Protein 7X9G (pdb70)

Structure (mmCIF, N/CA/C/O backbone):
data_7X9G
#
_entry.id   7X9G
#
_cell.length_a   87.169
_cell.length_b   87.169
_cell.length_c   156.354
_cell.angle_alpha   90.000
_cell.angle_beta   90.000
_cell.angle_gamma   120.000
#
_symmetry.space_group_name_H-M   'H 3'
#
loop_
_entity.id
_entity.type
_entity.pdbx_description
1 polymer 'Ectodysplasin-A, secreted form'
2 polymer 'Tumor necrosis factor receptor superfamily member EDAR'
#
loop_
_atom_site.group_PDB
_atom_site.id
_atom_site.type_symbol
_atom_site.label_atom_id
_atom_site.label_alt_id
_atom_site.label_comp_id
_atom_site.label_asym_id
_atom_site.label_entity_id
_atom_site.label_seq_id
_atom_site.pdbx_PDB_ins_code
_atom_site.Cartn_x
_atom_site.Cartn_y
_atom_site.Cartn_z
_atom_site.occupancy
_atom_site.B_iso_or_equiv
_atom_site.auth_seq_id
_atom_site.auth_comp_id
_atom_site.auth_asym_id
_atom_site.auth_atom_id
_atom_site.pdbx_PDB_model_num
ATOM 1 N N . GLN A 1 15 ? -39.530 19.294 -9.063 1.00 47.59 247 GLN A N 1
ATOM 2 C CA . GLN A 1 15 ? -41.011 19.264 -8.936 1.00 49.47 247 GLN A CA 1
ATOM 3 C C . GLN A 1 15 ? -41.621 18.707 -10.224 1.00 46.39 247 GLN A C 1
ATOM 4 O O . GLN A 1 15 ? -41.998 17.526 -10.223 1.00 47.39 247 GLN A O 1
ATOM 5 N N . PRO A 1 16 ? -41.690 19.480 -11.331 1.00 52.83 248 PRO A N 1
ATOM 6 C CA . PRO A 1 16 ? -42.343 19.031 -12.570 1.00 45.91 248 PRO A CA 1
ATOM 7 C C . PRO A 1 16 ? -41.821 17.743 -13.210 1.00 34.97 248 PRO A C 1
ATOM 8 O O . PRO A 1 16 ? -40.629 17.521 -13.210 1.00 31.83 248 PRO A O 1
ATOM 12 N N . ALA A 1 17 ? -42.742 16.940 -13.738 1.00 39.67 249 ALA A N 1
ATOM 13 C CA . ALA A 1 17 ? -42.394 15.636 -14.343 1.00 35.50 249 ALA A CA 1
ATOM 14 C C . ALA A 1 17 ? -42.500 15.713 -15.863 1.00 29.03 249 ALA A C 1
ATOM 15 O O . ALA A 1 17 ? -43.547 16.127 -16.367 1.00 30.25 249 ALA A O 1
ATOM 17 N N . VAL A 1 18 ? -41.442 15.309 -16.558 1.00 24.02 250 VAL A N 1
ATOM 18 C CA . VAL A 1 18 ? -41.455 15.435 -18.016 1.00 24.70 250 VAL A CA 1
ATOM 19 C C . VAL A 1 18 ? -41.257 14.082 -18.760 1.00 22.16 250 VAL A C 1
ATOM 20 O O . VAL A 1 18 ? -41.013 13.043 -18.139 1.00 21.32 250 VAL A O 1
ATOM 24 N N . VAL A 1 19 ? -41.413 14.107 -20.097 1.00 22.07 251 VAL A N 1
ATOM 25 C CA . VAL A 1 19 ? -41.194 12.985 -20.988 1.00 19.48 251 VAL A CA 1
ATOM 26 C C . VAL A 1 19 ? -40.803 13.514 -22.360 1.00 17.16 251 VAL A C 1
ATOM 27 O O . VAL A 1 19 ? -41.393 14.466 -22.843 1.00 14.37 251 VAL A O 1
ATOM 31 N N . HIS A 1 20 ? -39.770 12.926 -22.962 1.00 22.23 252 HIS A N 1
ATOM 32 C CA . HIS A 1 20 ? -39.362 13.218 -24.320 1.00 21.69 252 HIS A CA 1
ATOM 33 C C . HIS A 1 20 ? -39.049 11.886 -25.023 1.00 22.60 252 HIS A C 1
ATOM 34 O O . HIS A 1 20 ? -38.238 11.099 -24.543 1.00 19.50 252 HIS A O 1
ATOM 41 N N . LEU A 1 21 ? -39.768 11.611 -26.113 1.00 21.06 253 LEU A N 1
ATOM 42 C CA . LEU A 1 21 ? -39.651 10.423 -26.963 1.00 24.16 253 LEU A CA 1
ATOM 43 C C . LEU A 1 21 ? -39.136 10.872 -28.324 1.00 21.69 253 LEU A C 1
ATOM 44 O O . LEU A 1 21 ? -39.479 11.953 -28.783 1.00 19.41 253 LEU A O 1
ATOM 49 N N . GLN A 1 22 ? -38.278 10.063 -28.947 1.00 28.38 254 GLN A N 1
ATOM 50 C CA . GLN A 1 22 ? -37.663 10.344 -30.249 1.00 27.18 254 GLN A CA 1
ATOM 51 C C . GLN A 1 22 ? -37.987 9.212 -31.222 1.00 27.92 254 GLN A C 1
ATOM 52 O O . GLN A 1 22 ? -38.184 8.083 -30.793 1.00 28.52 254 GLN A O 1
ATOM 58 N N . GLY A 1 23 ? -37.975 9.493 -32.516 1.00 30.64 255 GLY A N 1
ATOM 59 C CA . GLY A 1 23 ? -38.176 8.459 -33.520 1.00 34.62 255 GLY A CA 1
ATOM 60 C C . GLY A 1 23 ? -36.975 7.532 -33.543 1.00 40.82 255 GLY A C 1
ATOM 61 O O . GLY A 1 23 ? -35.854 7.967 -33.257 1.00 37.06 255 GLY A O 1
ATOM 62 N N . GLN A 1 24 ? -37.154 6.303 -34.030 1.00 58.02 256 GLN A N 1
ATOM 63 C CA . GLN A 1 24 ? -36.059 5.291 -34.026 1.00 57.65 256 GLN A CA 1
ATOM 64 C C . GLN A 1 24 ? -35.387 5.143 -35.401 1.00 59.17 256 GLN A C 1
ATOM 65 O O . GLN A 1 24 ? -35.221 3.996 -35.829 1.00 70.14 256 GLN A O 1
ATOM 71 N N . GLY A 1 25 ? -35.020 6.241 -36.071 1.00 48.73 257 GLY A N 1
ATOM 72 C CA . GLY A 1 25 ? -34.271 6.169 -37.342 1.00 48.81 257 GLY A CA 1
ATOM 73 C C . GLY A 1 25 ? -35.102 5.831 -38.563 1.00 49.61 257 GLY A C 1
ATOM 74 O O . GLY A 1 25 ? -35.148 6.668 -39.477 1.00 48.88 257 GLY A O 1
ATOM 75 N N . SER A 1 26 ? -35.698 4.642 -38.611 1.00 53.66 258 SER A N 1
ATOM 76 C CA . SER A 1 26 ? -36.434 4.209 -39.799 1.00 58.39 258 SER A CA 1
ATOM 77 C C . SER A 1 26 ? -37.455 5.202 -40.391 1.00 53.36 258 SER A C 1
ATOM 78 O O . SER A 1 26 ? -37.957 6.102 -39.728 1.00 52.95 258 SER A O 1
ATOM 81 N N . ALA A 1 27 ? -37.704 5.023 -41.695 1.00 56.57 259 ALA A N 1
ATOM 82 C CA . ALA A 1 27 ? -38.609 5.815 -42.506 1.00 59.40 259 ALA A CA 1
ATOM 83 C C . ALA A 1 27 ? -39.942 5.080 -42.675 1.00 59.83 259 ALA A C 1
ATOM 84 O O . ALA A 1 27 ? -40.018 4.080 -43.385 1.00 69.61 259 ALA A O 1
ATOM 86 N N . ILE A 1 28 ? -40.986 5.575 -42.017 1.00 60.79 260 ILE A N 1
ATOM 87 C CA . ILE A 1 28 ? -42.323 4.994 -42.057 1.00 60.80 260 ILE A CA 1
ATOM 88 C C . ILE A 1 28 ? -43.103 5.418 -43.323 1.00 60.02 260 ILE A C 1
ATOM 89 O O . ILE A 1 28 ? -42.881 6.513 -43.840 1.00 56.05 260 ILE A O 1
ATOM 94 N N . GLN A 1 29 ? -43.996 4.545 -43.837 1.00 62.40 261 GLN A N 1
ATOM 95 C CA . GLN A 1 29 ? -44.771 4.870 -45.032 1.00 64.07 261 GLN A CA 1
ATOM 96 C C . GLN A 1 29 ? -45.948 4.565 -44.085 1.00 66.81 261 GLN A C 1
ATOM 97 O O . GLN A 1 29 ? -46.041 3.433 -43.610 1.00 72.99 261 GLN A O 1
ATOM 103 N N . VAL A 1 30 ? -46.850 5.545 -43.834 1.00 70.91 262 VAL A N 1
ATOM 104 C CA . VAL A 1 30 ? -48.071 5.459 -43.005 1.00 78.76 262 VAL A CA 1
ATOM 105 C C . VAL A 1 30 ? -49.139 4.404 -43.429 1.00 79.96 262 VAL A C 1
ATOM 106 O O . VAL A 1 30 ? -49.733 3.754 -42.564 1.00 75.73 262 VAL A O 1
ATOM 110 N N . LYS A 1 31 ? -49.419 4.272 -44.729 1.00 75.79 263 LYS A N 1
ATOM 111 C CA . LYS A 1 31 ? -50.418 3.333 -45.216 1.00 70.88 263 LYS A CA 1
ATOM 112 C C . LYS A 1 31 ? -49.971 1.870 -45.088 1.00 67.56 263 LYS A C 1
ATOM 113 O O . LYS A 1 31 ? -50.816 0.973 -45.065 1.00 67.20 263 LYS A O 1
ATOM 119 N N . ASN A 1 32 ? -48.652 1.621 -45.025 1.00 64.53 264 ASN A N 1
ATOM 120 C CA . ASN A 1 32 ? -48.132 0.262 -44.954 1.00 63.51 264 ASN A CA 1
ATOM 121 C C . ASN A 1 32 ? -47.426 -0.082 -43.631 1.00 62.97 264 ASN A C 1
ATOM 122 O O . ASN A 1 32 ? -47.292 -1.266 -43.321 1.00 61.17 264 ASN A O 1
ATOM 127 N N . ASP A 1 33 ? -46.971 0.928 -42.855 1.00 62.97 265 ASP A N 1
ATOM 128 C CA . ASP A 1 33 ? -46.211 0.655 -41.635 1.00 54.38 265 ASP A CA 1
ATOM 129 C C . ASP A 1 33 ? -46.938 0.934 -40.322 1.00 52.89 265 ASP A C 1
ATOM 130 O O . ASP A 1 33 ? -46.406 0.601 -39.262 1.00 49.61 265 ASP A O 1
ATOM 135 N N . LEU A 1 34 ? -48.128 1.557 -40.372 1.00 58.02 266 LEU A N 1
ATOM 136 C CA . LEU A 1 34 ? -48.881 1.932 -39.166 1.00 49.00 266 LEU A CA 1
ATOM 137 C C . LEU A 1 34 ? -50.319 1.393 -39.125 1.00 49.61 266 LEU A C 1
ATOM 138 O O . LEU A 1 34 ? -50.924 1.156 -40.170 1.00 45.76 266 LEU A O 1
ATOM 143 N N . SER A 1 35 ? -50.884 1.245 -37.917 1.00 45.59 267 SER A N 1
ATOM 144 C CA . SER A 1 35 ? -52.266 0.797 -37.756 1.00 38.00 267 SER A CA 1
ATOM 145 C C . SER A 1 35 ? -53.140 1.991 -37.372 1.00 39.96 267 SER A C 1
ATOM 146 O O . SER A 1 35 ? -53.179 2.382 -36.205 1.00 40.27 267 SER A O 1
ATOM 149 N N . GLY A 1 36 ? -53.815 2.575 -38.352 1.00 37.85 268 GLY A N 1
ATOM 150 C CA . GLY A 1 36 ? -54.656 3.743 -38.114 1.00 39.84 268 GLY A CA 1
ATOM 151 C C . GLY A 1 36 ? -53.920 5.074 -38.117 1.00 39.58 268 GLY A C 1
ATOM 152 O O . GLY A 1 36 ? -54.489 6.107 -37.756 1.00 39.67 268 GLY A O 1
ATOM 153 N N . GLY A 1 37 ? -52.662 5.061 -38.534 1.00 40.28 269 GLY A N 1
ATOM 154 C CA . GLY A 1 37 ? -51.860 6.271 -38.588 1.00 35.94 269 GLY A CA 1
ATOM 155 C C . GLY A 1 37 ? -51.143 6.614 -37.305 1.00 34.14 269 GLY A C 1
ATOM 156 O O . GLY A 1 37 ? -50.440 7.617 -37.263 1.00 34.54 269 GLY A O 1
ATOM 157 N N . VAL A 1 38 ? -51.297 5.806 -36.251 1.00 33.23 270 VAL A N 1
ATOM 158 C CA . VAL A 1 38 ? -50.663 6.093 -34.966 1.00 31.21 270 VAL A CA 1
ATOM 159 C C . VAL A 1 38 ? -49.201 5.700 -34.960 1.00 36.69 270 VAL A C 1
ATOM 160 O O . VAL A 1 38 ? -48.878 4.533 -35.209 1.00 39.47 270 VAL A O 1
ATOM 164 N N . LEU A 1 39 ? -48.315 6.678 -34.689 1.00 34.71 271 LEU A N 1
ATOM 165 C CA . LEU A 1 39 ? -46.876 6.464 -34.618 1.00 31.93 271 LEU A CA 1
ATOM 166 C C . LEU A 1 39 ? -46.580 5.714 -33.326 1.00 31.17 271 LEU A C 1
ATOM 167 O O . LEU A 1 39 ? -46.935 6.188 -32.256 1.00 30.66 271 LEU A O 1
ATOM 172 N N . ASN A 1 40 ? -45.968 4.528 -33.427 1.00 34.87 272 ASN A N 1
ATOM 173 C CA . ASN A 1 40 ? -45.739 3.651 -32.283 1.00 40.80 272 ASN A CA 1
ATOM 174 C C . ASN A 1 40 ? -44.271 3.444 -31.892 1.00 42.92 272 ASN A C 1
ATOM 175 O O . ASN A 1 40 ? -43.985 3.095 -30.729 1.00 41.21 272 ASN A O 1
ATOM 180 N N . ASP A 1 41 ? -43.349 3.596 -32.853 1.00 45.41 273 ASP A N 1
ATOM 181 C CA . ASP A 1 41 ? -41.942 3.354 -32.556 1.00 53.66 273 ASP A CA 1
ATOM 182 C C . ASP A 1 41 ? -41.273 4.555 -31.902 1.00 46.51 273 ASP A C 1
ATOM 183 O O . ASP A 1 41 ? -40.489 5.256 -32.539 1.00 44.98 273 ASP A O 1
ATOM 188 N N . TRP A 1 42 ? -41.566 4.777 -30.612 1.00 44.15 274 TRP A N 1
ATOM 189 C CA . TRP A 1 42 ? -40.981 5.890 -29.876 1.00 43.09 274 TRP A CA 1
ATOM 190 C C . TRP A 1 42 ? -39.869 5.420 -28.942 1.00 44.72 274 TRP A C 1
ATOM 191 O O . TRP A 1 42 ? -40.079 4.549 -28.104 1.00 44.97 274 TRP A O 1
ATOM 202 N N . SER A 1 43 ? -38.689 6.002 -29.088 1.00 37.52 275 SER A N 1
ATOM 203 C CA . SER A 1 43 ? -37.532 5.706 -28.260 1.00 38.84 275 SER A CA 1
ATOM 204 C C . SER A 1 43 ? -37.565 6.685 -27.088 1.00 33.76 275 SER A C 1
ATOM 205 O O . SER A 1 43 ? -37.504 7.889 -27.318 1.00 30.83 275 SER A O 1
ATOM 208 N N . ARG A 1 44 ? -37.716 6.198 -25.847 1.00 32.49 276 ARG A N 1
ATOM 209 C CA . ARG A 1 44 ? -37.753 7.099 -24.692 1.00 34.86 276 ARG A CA 1
ATOM 210 C C . ARG A 1 44 ? -36.336 7.557 -24.329 1.00 34.65 276 ARG A C 1
ATOM 211 O O . ARG A 1 44 ? -35.458 6.713 -24.155 1.00 35.86 276 ARG A O 1
ATOM 219 N N . ILE A 1 45 ? -36.109 8.879 -24.209 1.00 36.50 277 ILE A N 1
ATOM 220 C CA . ILE A 1 45 ? -34.800 9.371 -23.767 1.00 34.65 277 ILE A CA 1
ATOM 221 C C . ILE A 1 45 ? -34.889 9.987 -22.353 1.00 31.89 277 ILE A C 1
ATOM 222 O O . ILE A 1 45 ? -33.916 9.943 -21.600 1.00 37.64 277 ILE A O 1
ATOM 227 N N . THR A 1 46 ? -36.046 10.524 -21.989 1.00 28.12 278 THR A N 1
ATOM 228 C CA . THR A 1 46 ? -36.316 11.019 -20.650 1.00 29.31 278 THR A CA 1
ATOM 229 C C . THR A 1 46 ? -37.777 10.749 -20.356 1.00 30.23 278 THR A C 1
ATOM 230 O O . THR A 1 46 ? -38.629 10.971 -21.215 1.00 26.85 278 THR A O 1
ATOM 234 N N . MET A 1 47 ? -38.063 10.218 -19.165 1.00 33.35 279 MET A N 1
ATOM 235 C CA . MET A 1 47 ? -39.433 9.902 -18.783 1.00 28.28 279 MET A CA 1
ATOM 236 C C . MET A 1 47 ? -39.563 9.597 -17.304 1.00 30.26 279 MET A C 1
ATOM 237 O O . MET A 1 47 ? -38.750 8.862 -16.739 1.00 35.03 279 MET A O 1
ATOM 242 N N . ASN A 1 48 ? -40.622 10.119 -16.687 1.00 32.07 280 ASN A N 1
ATOM 243 C CA . ASN A 1 48 ? -40.937 9.775 -15.316 1.00 36.35 280 ASN A CA 1
ATOM 244 C C . ASN A 1 48 ? -41.959 8.649 -15.448 1.00 32.77 280 ASN A C 1
ATOM 245 O O . ASN A 1 48 ? -43.035 8.858 -15.996 1.00 30.47 280 ASN A O 1
ATOM 250 N N . PRO A 1 49 ? -41.602 7.425 -15.038 1.00 34.50 281 PRO A N 1
ATOM 251 C CA . PRO A 1 49 ? -42.560 6.315 -15.129 1.00 36.14 281 PRO A CA 1
ATOM 252 C C . PRO A 1 49 ? -43.717 6.429 -14.131 1.00 31.84 281 PRO A C 1
ATOM 253 O O . PRO A 1 49 ? -44.695 5.703 -14.271 1.00 31.58 281 PRO A O 1
ATOM 257 N N . LYS A 1 50 ? -43.605 7.324 -13.125 1.00 33.48 282 LYS A N 1
ATOM 258 C CA . LYS A 1 50 ? -44.632 7.577 -12.112 1.00 35.81 282 LYS A CA 1
ATOM 259 C C . LYS A 1 50 ? -45.771 8.467 -12.650 1.00 32.38 282 LYS A C 1
ATOM 260 O O . LYS A 1 50 ? -46.902 8.373 -12.180 1.00 32.73 282 LYS A O 1
ATOM 266 N N . VAL A 1 51 ? -45.474 9.316 -13.653 1.00 36.91 283 VAL A N 1
ATOM 267 C CA . VAL A 1 51 ? -46.472 10.185 -14.270 1.00 26.75 283 VAL A CA 1
ATOM 268 C C . VAL A 1 51 ? -46.799 9.744 -15.694 1.00 26.00 283 VAL A C 1
ATOM 269 O O . VAL A 1 51 ? -47.922 9.944 -16.155 1.00 28.80 283 VAL A O 1
ATOM 273 N N . PHE A 1 52 ? -45.838 9.120 -16.387 1.00 24.10 284 PHE A N 1
ATOM 274 C CA . PHE A 1 52 ? -46.038 8.679 -17.763 1.00 23.68 284 PHE A CA 1
ATOM 275 C C . PHE A 1 52 ? -45.829 7.188 -17.960 1.00 24.50 284 PHE A C 1
ATOM 276 O O . PHE A 1 52 ? -45.106 6.566 -17.195 1.00 25.39 284 PHE A O 1
ATOM 284 N N . LYS A 1 53 ? -46.475 6.613 -18.975 1.00 24.23 285 LYS A N 1
ATOM 285 C CA . LYS A 1 53 ? -46.345 5.193 -19.303 1.00 24.96 285 LYS A CA 1
ATOM 286 C C . LYS A 1 53 ? -46.328 5.034 -20.833 1.00 25.50 285 LYS A C 1
ATOM 287 O O . LYS A 1 53 ? -47.140 5.662 -21.515 1.00 26.50 285 LYS A O 1
ATOM 293 N N . LEU A 1 54 ? -45.391 4.239 -21.373 1.00 24.82 286 LEU A N 1
ATOM 294 C CA . LEU A 1 54 ? -45.275 4.088 -22.820 1.00 26.95 286 LEU A CA 1
ATOM 295 C C . LEU A 1 54 ? -45.659 2.694 -23.356 1.00 29.18 286 LEU A C 1
ATOM 296 O O . LEU A 1 54 ? -45.062 1.669 -23.015 1.00 34.17 286 LEU A O 1
ATOM 301 N N . HIS A 1 55 ? -46.650 2.689 -24.241 1.00 34.43 287 HIS A N 1
ATOM 302 C CA . HIS A 1 55 ? -47.130 1.493 -24.901 1.00 35.65 287 HIS A CA 1
ATOM 303 C C . HIS A 1 55 ? -46.462 1.433 -26.257 1.00 33.28 287 HIS A C 1
ATOM 304 O O . HIS A 1 55 ? -46.718 2.275 -27.108 1.00 31.15 287 HIS A O 1
ATOM 311 N N . PRO A 1 56 ? -45.551 0.474 -26.456 1.00 32.86 288 PRO A N 1
ATOM 312 C CA . PRO A 1 56 ? -44.789 0.437 -27.709 1.00 36.76 288 PRO A CA 1
ATOM 313 C C . PRO A 1 56 ? -45.562 -0.030 -28.934 1.00 43.24 288 PRO A C 1
ATOM 314 O O . PRO A 1 56 ? -45.455 0.598 -29.985 1.00 46.69 288 PRO A O 1
ATOM 318 N N . ARG A 1 57 ? -46.367 -1.086 -28.778 1.00 43.77 289 ARG A N 1
ATOM 319 C CA . ARG A 1 57 ? -47.147 -1.667 -29.907 1.00 51.73 289 ARG A CA 1
ATOM 320 C C . ARG A 1 57 ? -48.289 -0.735 -30.339 1.00 51.31 289 ARG A C 1
ATOM 321 O O . ARG A 1 57 ? -48.744 -0.870 -31.493 1.00 50.52 289 ARG A O 1
ATOM 329 N N . SER A 1 58 ? -48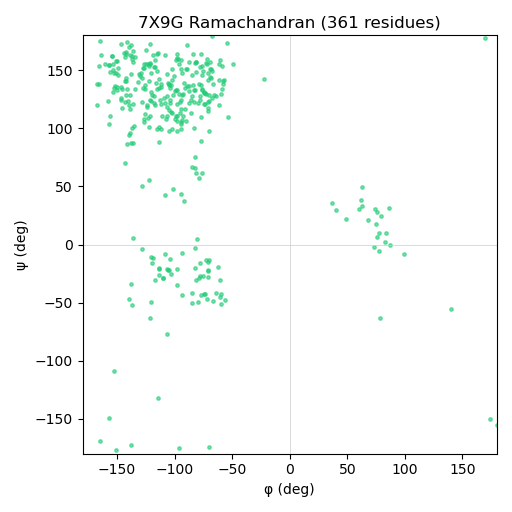.733 0.167 -29.458 1.00 43.69 290 SER A N 1
ATOM 330 C CA . SER A 1 58 ? -49.842 1.078 -29.777 1.00 39.08 290 SER A CA 1
ATOM 331 C C . SER A 1 58 ? -49.396 2.526 -30.015 1.00 37.32 290 SER A C 1
ATOM 332 O O . SER A 1 58 ? -50.148 3.304 -30.592 1.00 37.60 290 SER A O 1
ATOM 335 N N . GLY A 1 59 ? -48.220 2.886 -29.513 1.00 34.97 291 GLY A N 1
ATOM 336 C CA . GLY A 1 59 ? -47.678 4.232 -29.657 1.00 34.98 291 GLY A CA 1
ATOM 337 C C . GLY A 1 59 ? -48.328 5.274 -28.770 1.00 32.98 291 GLY A C 1
ATOM 338 O O . GLY A 1 59 ? -48.195 6.472 -29.017 1.00 32.69 291 GLY A O 1
ATOM 339 N N . GLU A 1 60 ? -49.021 4.832 -27.731 1.00 33.00 292 GLU A N 1
ATOM 340 C CA . GLU A 1 60 ? -49.696 5.723 -26.809 1.00 33.14 292 GLU A CA 1
ATOM 341 C C . GLU A 1 60 ? -48.796 6.121 -25.665 1.00 33.12 292 GLU A C 1
ATOM 342 O O . GLU A 1 60 ? -47.944 5.356 -25.238 1.00 33.08 292 GLU A O 1
ATOM 348 N N . LEU A 1 61 ? -49.036 7.313 -25.137 1.00 33.16 293 LEU A N 1
ATOM 349 C CA . LEU A 1 61 ? -48.323 7.878 -24.013 1.00 33.16 293 LEU A CA 1
ATOM 350 C C . LEU A 1 61 ? -49.367 8.177 -22.956 1.00 33.41 293 LEU A C 1
ATOM 351 O O . LEU A 1 61 ? -50.108 9.153 -23.055 1.00 33.46 293 LEU A O 1
ATOM 356 N N . GLU A 1 62 ? -49.457 7.303 -21.970 1.00 33.56 294 GLU A N 1
ATOM 357 C CA . GLU A 1 62 ? -50.463 7.422 -20.926 1.00 33.81 294 GLU A CA 1
ATOM 358 C C . GLU A 1 62 ? -50.015 8.293 -19.768 1.00 33.84 294 GLU A C 1
ATOM 359 O O . GLU A 1 62 ? -48.886 8.186 -19.324 1.00 33.75 294 GLU A O 1
ATOM 365 N N . VAL A 1 63 ? -50.891 9.164 -19.291 1.00 33.99 295 VAL A N 1
ATOM 366 C CA . VAL A 1 63 ? -50.610 9.975 -18.116 1.00 34.06 295 VAL A CA 1
ATOM 367 C C . VAL A 1 63 ? -51.266 9.206 -16.964 1.00 34.41 295 VAL A C 1
ATOM 368 O O . VAL A 1 63 ? -52.404 8.744 -17.082 1.00 34.46 295 VAL A O 1
ATOM 372 N N . LEU A 1 64 ? -50.517 8.970 -15.899 1.00 36.13 296 LEU A N 1
ATOM 373 C CA . LEU A 1 64 ? -50.995 8.156 -14.789 1.00 34.88 296 LEU A CA 1
ATOM 374 C C . LEU A 1 64 ? -51.632 8.937 -13.651 1.00 42.20 296 LEU A C 1
ATOM 375 O O . LEU A 1 64 ? -52.191 8.325 -12.737 1.00 39.41 296 LEU A O 1
ATOM 380 N N . VAL A 1 65 ? -51.566 10.274 -13.693 1.00 40.35 297 VAL A N 1
ATOM 381 C CA . VAL A 1 65 ? -52.123 11.126 -12.644 1.00 35.57 297 VAL A CA 1
ATOM 382 C C . VAL A 1 65 ? -52.926 12.285 -13.242 1.00 38.27 297 VAL A C 1
ATOM 383 O O . VAL A 1 65 ? -52.737 12.624 -14.415 1.00 42.22 297 VAL A O 1
ATOM 387 N N . ASP A 1 66 ? -53.795 12.920 -12.427 1.00 42.36 298 ASP A N 1
ATOM 388 C CA . ASP A 1 66 ? -54.521 14.114 -12.859 1.00 42.15 298 ASP A CA 1
ATOM 389 C C . ASP A 1 66 ? -53.499 15.255 -13.014 1.00 39.41 298 ASP A C 1
ATOM 390 O O . ASP A 1 66 ? -52.482 15.279 -12.306 1.00 39.52 298 ASP A O 1
ATOM 395 N N . GLY A 1 67 ? -53.778 16.197 -13.908 1.00 37.81 299 GLY A N 1
ATOM 396 C CA . GLY A 1 67 ? -52.873 17.318 -14.094 1.00 34.65 299 GLY A CA 1
ATOM 397 C C . GLY A 1 67 ? -53.093 18.237 -15.268 1.00 35.81 299 GLY A C 1
ATOM 398 O O . GLY A 1 67 ? -53.990 18.038 -16.089 1.00 33.59 299 GLY A O 1
ATOM 399 N N . THR A 1 68 ? -52.247 19.269 -15.326 1.00 36.46 300 THR A N 1
ATOM 400 C CA . THR A 1 68 ? -52.229 20.269 -16.374 1.00 30.52 300 THR A CA 1
ATOM 401 C C . THR A 1 68 ? -51.028 19.910 -17.206 1.00 25.71 300 THR A C 1
ATOM 402 O O . THR A 1 68 ? -49.906 19.941 -16.701 1.00 27.94 300 THR A O 1
ATOM 406 N N . TYR A 1 69 ? -51.249 19.545 -18.459 1.00 26.03 301 TYR A N 1
ATOM 407 C CA . TYR A 1 69 ? -50.160 19.102 -19.307 1.00 26.24 301 TYR A CA 1
ATOM 408 C C . TYR A 1 69 ? -49.895 19.991 -20.495 1.00 17.27 301 TYR A C 1
ATOM 409 O O . TYR A 1 69 ? -50.813 20.397 -21.190 1.00 17.28 301 TYR A O 1
ATOM 418 N N . PHE A 1 70 ? -48.621 20.205 -20.778 1.00 16.54 302 PHE A N 1
ATOM 419 C CA . PHE A 1 70 ? -48.160 20.880 -21.972 1.00 15.67 302 PHE A CA 1
ATOM 420 C C . PHE A 1 70 ? -47.682 19.722 -22.838 1.00 14.13 302 PHE A C 1
ATOM 421 O O . PHE A 1 70 ? -46.763 19.036 -22.448 1.00 16.36 302 PHE A O 1
ATOM 429 N N . ILE A 1 71 ? -48.329 19.455 -23.952 1.00 14.25 303 ILE A N 1
ATOM 430 C CA . ILE A 1 71 ? -47.990 18.329 -24.814 1.00 14.40 303 ILE A CA 1
ATOM 431 C C . ILE A 1 71 ? -47.432 18.853 -26.107 1.00 14.55 303 ILE A C 1
ATOM 432 O O . ILE A 1 71 ? -47.995 19.771 -26.660 1.00 14.57 303 ILE A O 1
ATOM 437 N N . TYR A 1 72 ? -46.353 18.284 -26.600 1.00 14.66 304 TYR A N 1
ATOM 438 C CA . TYR A 1 72 ? -45.771 18.696 -27.869 1.00 14.82 304 TYR A CA 1
ATOM 439 C C . TYR A 1 72 ? -45.372 17.494 -28.718 1.00 14.99 304 TYR A C 1
ATOM 440 O O . TYR A 1 72 ? -45.154 16.387 -28.213 1.00 14.98 304 TYR A O 1
ATOM 449 N N . SER A 1 73 ? -45.291 17.718 -30.023 1.00 15.16 305 SER A N 1
ATOM 450 C CA . SER A 1 73 ? -44.922 16.690 -30.979 1.00 15.34 305 SER A CA 1
ATOM 451 C C . SER A 1 73 ? -44.302 17.334 -32.190 1.00 15.50 305 SER A C 1
ATOM 452 O O . SER A 1 73 ? -44.598 18.483 -32.505 1.00 15.48 305 SER A O 1
ATOM 455 N N . GLN A 1 74 ? -43.479 16.584 -32.905 1.00 15.65 306 GLN A N 1
ATOM 456 C CA . GLN A 1 74 ? -42.895 17.042 -34.155 1.00 15.83 306 GLN A CA 1
ATOM 457 C C . GLN A 1 74 ? -42.749 15.849 -35.082 1.00 16.02 306 GLN A C 1
ATOM 458 O O . GLN A 1 74 ? -42.208 14.832 -34.668 1.00 16.02 306 GLN A O 1
ATOM 464 N N . VAL A 1 75 ? -43.294 15.933 -36.294 1.00 16.18 307 VAL A N 1
ATOM 465 C CA . VAL A 1 75 ? -43.193 14.831 -37.250 1.00 17.35 307 VAL A CA 1
ATOM 466 C C . VAL A 1 75 ? -42.513 15.260 -38.554 1.00 22.57 307 VAL A C 1
ATOM 467 O O . VAL A 1 75 ? -42.934 16.240 -39.174 1.00 18.79 307 VAL A O 1
ATOM 471 N N . GLU A 1 76 ? -41.435 14.555 -38.945 1.00 24.33 308 GLU A N 1
ATOM 472 C CA . GLU A 1 76 ? -40.735 14.912 -40.170 1.00 27.01 308 GLU A CA 1
ATOM 473 C C . GLU A 1 76 ? -41.285 14.196 -41.391 1.00 29.45 308 GLU A C 1
ATOM 474 O O . GLU A 1 76 ? -41.063 13.013 -41.568 1.00 29.70 308 GL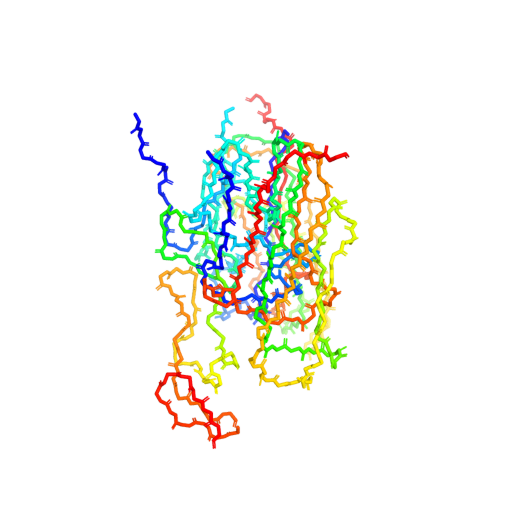U A O 1
ATOM 480 N N . VAL A 1 77 ? -41.998 14.918 -42.222 1.00 32.77 309 VAL A N 1
ATOM 481 C CA . VAL A 1 77 ? -42.579 14.384 -43.427 1.00 38.03 309 VAL A CA 1
ATOM 482 C C . VAL A 1 77 ? -41.594 14.651 -44.570 1.00 42.15 309 VAL A C 1
ATOM 483 O O . VAL A 1 77 ? -41.133 15.787 -44.724 1.00 39.14 309 VAL A O 1
ATOM 487 N N . TYR A 1 78 ? -41.244 13.611 -45.356 1.00 48.02 310 TYR A N 1
ATOM 488 C CA . TYR A 1 78 ? -40.292 13.805 -46.444 1.00 54.97 310 TYR A CA 1
ATOM 489 C C . TYR A 1 78 ? -40.849 13.503 -47.841 1.00 51.38 310 TYR A C 1
ATOM 490 O O . TYR A 1 78 ? -40.196 13.836 -48.820 1.00 51.23 310 TYR A O 1
ATOM 499 N N . TYR A 1 79 ? -42.034 12.885 -47.943 1.00 50.46 311 TYR A N 1
ATOM 500 C CA . TYR A 1 79 ? -42.618 12.552 -49.247 1.00 54.34 311 TYR A CA 1
ATOM 501 C C . TYR A 1 79 ? -44.142 12.472 -49.155 1.00 51.77 311 TYR A C 1
ATOM 502 O O . TYR A 1 79 ? -44.688 12.118 -48.110 1.00 51.10 311 TYR A O 1
ATOM 511 N N . ILE A 1 80 ? -44.829 12.789 -50.250 1.00 55.24 312 ILE A N 1
ATOM 512 C CA . ILE A 1 80 ? -46.287 12.749 -50.278 1.00 54.35 312 ILE A CA 1
ATOM 513 C C . ILE A 1 80 ? -46.773 12.260 -51.650 1.00 57.58 312 ILE A C 1
ATOM 514 O O . ILE A 1 80 ? -46.164 12.586 -52.668 1.00 58.58 312 ILE A O 1
ATOM 519 N N . ASN A 1 81 ? -47.830 11.435 -51.677 1.00 58.16 313 ASN A N 1
ATOM 520 C CA . ASN A 1 81 ? -48.364 10.920 -52.934 1.00 62.03 313 ASN A CA 1
ATOM 521 C C . ASN A 1 81 ? -49.825 11.315 -53.158 1.00 63.92 313 ASN A C 1
ATOM 522 O O . ASN A 1 81 ? -50.652 11.138 -52.265 1.00 65.58 313 ASN A O 1
ATOM 527 N N . PHE A 1 82 ? -50.110 11.843 -54.382 1.00 71.16 314 PHE A N 1
ATOM 528 C CA . PHE A 1 82 ? -51.411 12.296 -54.911 1.00 73.21 314 PHE A CA 1
ATOM 529 C C . PHE A 1 82 ? -52.341 12.989 -53.888 1.00 70.55 314 PHE A C 1
ATOM 530 O O . PHE A 1 82 ? -53.564 12.841 -53.979 1.00 70.52 314 PHE A O 1
ATOM 538 N N . THR A 1 83 ? -51.792 13.766 -52.933 1.00 69.76 315 THR A N 1
ATOM 539 C CA . THR A 1 83 ? -52.610 14.422 -51.915 1.00 63.76 315 THR A CA 1
ATOM 540 C C . THR A 1 83 ? -52.174 15.857 -51.634 1.00 59.98 315 THR A C 1
ATOM 541 O O . THR A 1 83 ? -53.018 16.704 -51.322 1.00 59.49 315 THR A O 1
ATOM 545 N N . ASP A 1 84 ? -50.852 16.124 -51.727 1.00 63.08 316 ASP A N 1
ATOM 546 C CA . ASP A 1 84 ? -50.206 17.419 -51.433 1.00 66.43 316 ASP A CA 1
ATOM 547 C C . ASP A 1 84 ? -50.652 18.014 -50.080 1.00 57.00 316 ASP A C 1
ATOM 548 O O . ASP A 1 84 ? -50.545 19.217 -49.875 1.00 54.52 316 ASP A O 1
ATOM 553 N N . PHE A 1 85 ? -51.148 17.179 -49.170 1.00 51.46 317 PHE A N 1
ATOM 554 C CA . PHE A 1 85 ? -51.653 17.627 -47.888 1.00 42.73 317 PHE A CA 1
ATOM 555 C C . PHE A 1 85 ? -51.214 16.658 -46.822 1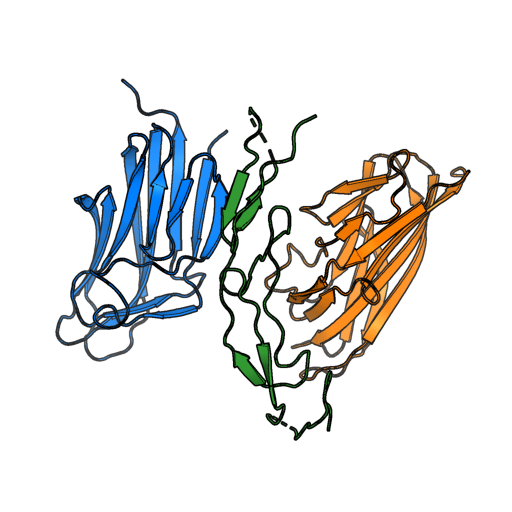.00 40.91 317 PHE A C 1
ATOM 556 O O . PHE A 1 85 ? -51.858 15.633 -46.614 1.00 40.15 317 PHE A O 1
ATOM 564 N N . ALA A 1 86 ? -50.096 16.952 -46.173 1.00 42.33 318 ALA A N 1
ATOM 565 C CA . ALA A 1 86 ? -49.608 16.120 -45.087 1.00 38.27 318 ALA A CA 1
ATOM 566 C C . ALA A 1 86 ? -50.173 16.694 -43.787 1.00 32.58 318 ALA A C 1
ATOM 567 O O . ALA A 1 86 ? -50.100 17.899 -43.562 1.00 29.71 318 ALA A O 1
ATOM 569 N N . SER A 1 87 ? -50.779 15.847 -42.958 1.00 32.41 319 SER A N 1
ATOM 570 C CA . SER A 1 87 ? -51.369 16.303 -41.698 1.00 31.64 319 SER A CA 1
ATOM 571 C C . SER A 1 87 ? -51.332 15.227 -40.621 1.00 23.99 319 SER A C 1
ATOM 572 O O . SER A 1 87 ? -51.201 14.040 -40.932 1.00 26.36 319 SER A O 1
ATOM 575 N N . TYR A 1 88 ? -51.403 15.652 -39.350 1.00 23.55 320 TYR A N 1
ATOM 576 C CA . TYR A 1 88 ? -51.427 14.752 -38.192 1.00 24.24 320 TYR A CA 1
ATOM 577 C C . TYR A 1 88 ? -52.110 15.409 -37.000 1.00 21.15 320 TYR A C 1
ATOM 578 O O . TYR A 1 88 ? -52.243 16.628 -36.970 1.00 21.05 320 TYR A O 1
ATOM 587 N N . GLU A 1 89 ? -52.532 14.613 -36.014 1.00 20.92 321 GLU A N 1
ATOM 588 C CA . GLU A 1 89 ? -53.176 15.138 -34.832 1.00 20.55 321 GLU A CA 1
ATOM 589 C C . GLU A 1 89 ? -52.604 14.594 -33.533 1.00 20.00 321 GLU A C 1
ATOM 590 O O . GLU A 1 89 ? -52.244 13.417 -33.435 1.00 20.00 321 GLU A O 1
ATOM 596 N N . VAL A 1 90 ? -52.607 15.437 -32.504 1.00 19.55 322 VAL A N 1
ATOM 597 C CA . VAL A 1 90 ? -52.243 15.002 -31.172 1.00 19.04 322 VAL A CA 1
ATOM 598 C C . VAL A 1 90 ? -53.613 14.647 -30.567 1.00 19.13 322 VAL A C 1
ATOM 599 O O . VAL A 1 90 ? -54.452 15.530 -30.344 1.00 19.15 322 VAL A O 1
ATOM 603 N N . VAL A 1 91 ? -53.879 13.348 -30.411 1.00 21.18 323 VAL A N 1
ATOM 604 C CA . VAL A 1 91 ? -55.168 12.891 -29.909 1.00 23.92 323 VAL A CA 1
ATOM 605 C C . VAL A 1 91 ? -55.079 12.371 -28.475 1.00 25.14 323 VAL A C 1
ATOM 606 O O . VAL A 1 91 ? -54.054 11.841 -28.073 1.00 21.49 323 VAL A O 1
ATOM 610 N N . VAL A 1 92 ? -56.153 12.565 -27.697 1.00 31.79 324 VAL A N 1
ATOM 611 C CA . VAL A 1 92 ? -56.305 12.105 -26.311 1.00 32.16 324 VAL A CA 1
ATOM 612 C C . VAL A 1 92 ? -57.520 11.211 -26.283 1.00 30.85 324 VAL A C 1
ATOM 613 O O . VAL A 1 92 ? -58.630 11.680 -26.519 1.00 33.24 324 VAL A O 1
ATOM 617 N N . ASP A 1 93 ? -57.307 9.916 -26.086 1.00 33.74 325 ASP A N 1
ATOM 618 C CA . ASP A 1 93 ? -58.392 8.940 -26.073 1.00 38.27 325 ASP A CA 1
ATOM 619 C C . ASP A 1 93 ? -59.130 8.889 -27.421 1.00 35.99 325 ASP A C 1
ATOM 620 O O . ASP A 1 93 ? -60.364 8.728 -27.470 1.00 34.97 325 ASP A O 1
ATOM 625 N N . GLU A 1 94 ? -58.326 9.021 -28.519 1.00 35.12 326 GLU A N 1
ATOM 626 C CA . GLU A 1 94 ? -58.731 9.039 -29.934 1.00 35.83 326 GLU A CA 1
ATOM 627 C C . GLU A 1 94 ? -59.426 10.351 -30.352 1.00 33.59 326 GLU A C 1
ATOM 628 O O . GLU A 1 94 ? -59.735 10.494 -31.533 1.00 30.05 326 GLU A O 1
ATOM 634 N N . LYS A 1 95 ? -59.631 11.315 -29.404 1.00 39.44 327 LYS A N 1
ATOM 635 C CA . LYS A 1 95 ? -60.261 12.617 -29.649 1.00 37.27 327 LYS A CA 1
ATOM 636 C C . LYS A 1 95 ? -59.175 13.658 -29.902 1.00 30.05 327 LYS A C 1
ATOM 637 O O . LYS A 1 95 ? -58.328 13.864 -29.037 1.00 27.54 327 LYS A O 1
ATOM 643 N N . PRO A 1 96 ? -59.209 14.348 -31.066 1.00 28.22 328 PRO A N 1
ATOM 644 C CA . PRO A 1 96 ? -58.164 15.356 -31.371 1.00 28.66 328 PRO A CA 1
ATOM 645 C C . PRO A 1 96 ? -58.079 16.529 -30.403 1.00 23.88 328 PRO A C 1
ATOM 646 O O . PRO A 1 96 ? -59.050 16.849 -29.733 1.00 24.21 328 PRO A O 1
ATOM 650 N N . PHE A 1 97 ? -56.908 17.158 -30.326 1.00 20.54 329 PHE A N 1
ATOM 651 C CA . PHE A 1 97 ? -56.663 18.295 -29.446 1.00 19.07 329 PHE A CA 1
ATOM 652 C C . PHE A 1 97 ? -55.856 19.335 -30.252 1.00 19.09 329 PHE A C 1
ATOM 653 O O . PHE A 1 97 ? -56.232 20.508 -30.349 1.00 19.28 329 PHE A O 1
ATOM 661 N N . LEU A 1 98 ? -54.759 18.887 -30.858 1.00 19.11 330 LEU A N 1
ATOM 662 C CA . LEU A 1 98 ? -53.943 19.738 -31.716 1.00 19.18 330 LEU A CA 1
ATOM 663 C C . LEU A 1 98 ? -53.909 19.082 -33.096 1.00 19.72 330 LEU A C 1
ATOM 664 O O . LEU A 1 98 ? -54.096 17.865 -33.225 1.00 19.90 330 LEU A O 1
ATOM 669 N N . GLN A 1 99 ? -53.675 19.887 -34.125 1.00 19.98 331 GLN A N 1
ATOM 670 C CA . GLN A 1 99 ? -53.567 19.382 -35.484 1.00 20.51 331 GLN A CA 1
ATOM 671 C C . GLN A 1 99 ? -52.567 20.187 -36.311 1.00 20.56 331 GLN A C 1
ATOM 672 O O . GLN A 1 99 ? -52.666 21.410 -36.411 1.00 20.52 331 GLN A O 1
ATOM 678 N N . CYS A 1 100 ? -51.582 19.496 -36.875 1.00 20.66 332 CYS A N 1
ATOM 679 C CA . CYS A 1 100 ? -50.560 20.150 -37.683 1.00 20.74 332 CYS A CA 1
ATOM 680 C C . CYS A 1 100 ? -50.729 19.826 -39.166 1.00 21.37 332 CYS A C 1
ATOM 681 O O . CYS A 1 100 ? -50.735 18.663 -39.544 1.00 21.62 332 CYS A O 1
ATOM 684 N N . THR A 1 101 ? -50.906 20.855 -39.998 1.00 25.88 333 THR A N 1
ATOM 685 C CA . THR A 1 101 ? -51.083 20.670 -41.435 1.00 29.08 333 THR A CA 1
ATOM 686 C C . THR A 1 101 ? -49.924 21.284 -42.205 1.00 29.20 333 THR A C 1
ATOM 687 O O . THR A 1 101 ? -49.298 22.237 -41.751 1.00 31.02 333 THR A O 1
ATOM 691 N N . ARG A 1 102 ? -49.615 20.696 -43.357 1.00 31.44 334 ARG A N 1
ATOM 692 C CA . ARG A 1 102 ? -48.477 21.086 -44.171 1.00 34.20 334 ARG A CA 1
ATOM 693 C C . ARG A 1 102 ? -48.679 20.686 -45.631 1.00 40.16 334 ARG A C 1
ATOM 694 O O . ARG A 1 102 ? -48.655 19.498 -45.946 1.00 42.50 334 ARG A O 1
ATOM 702 N N . SER A 1 103 ? -48.868 21.665 -46.522 1.00 46.04 335 SER A N 1
ATOM 703 C CA . SER A 1 103 ? -49.006 21.370 -47.944 1.00 44.55 335 SER A CA 1
ATOM 704 C C . SER A 1 103 ? -47.625 21.264 -48.550 1.00 48.19 335 SER A C 1
ATOM 705 O O . SER A 1 103 ? -46.784 22.137 -48.338 1.00 48.19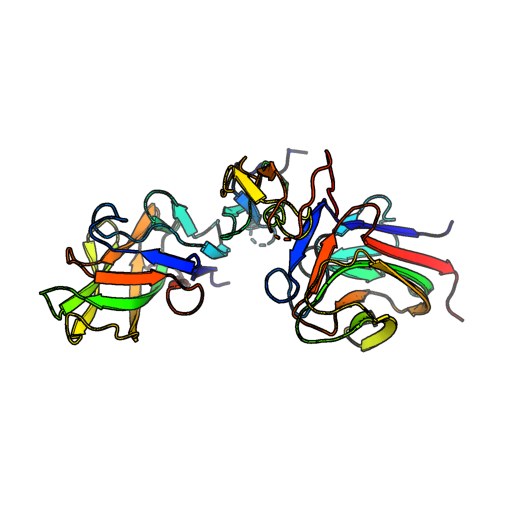 335 SER A O 1
ATOM 708 N N . ILE A 1 104 ? -47.368 20.150 -49.247 1.00 51.58 336 ILE A N 1
ATOM 709 C CA . ILE A 1 104 ? -46.074 19.848 -49.856 1.00 52.17 336 ILE A CA 1
ATOM 710 C C . ILE A 1 104 ? -46.233 19.497 -51.351 1.00 54.83 336 ILE A C 1
ATOM 711 O O . ILE A 1 104 ? -47.290 19.014 -51.754 1.00 56.30 336 ILE A O 1
ATOM 716 N N . GLU A 1 105 ? -45.201 19.760 -52.181 1.00 57.68 337 GLU A N 1
ATOM 717 C CA . GLU A 1 105 ? -45.252 19.373 -53.593 1.00 54.51 337 GLU A CA 1
ATOM 718 C C . GLU A 1 105 ? -45.221 17.839 -53.657 1.00 50.56 337 GLU A C 1
ATOM 719 O O . GLU A 1 105 ? -44.365 17.196 -53.039 1.00 48.32 337 GLU A O 1
ATOM 725 N N . THR A 1 106 ? -46.206 17.262 -54.335 1.00 52.04 338 THR A N 1
ATOM 726 C CA . THR A 1 106 ? -46.331 15.817 -54.432 1.00 51.97 338 THR A CA 1
ATOM 727 C C . THR A 1 106 ? -45.330 15.205 -55.420 1.00 53.09 338 THR A C 1
ATOM 728 O O . THR A 1 106 ? -44.873 15.872 -56.348 1.00 48.51 338 THR A O 1
ATOM 732 N N . GLY A 1 107 ? -44.994 13.940 -55.179 1.00 52.88 339 GLY A N 1
ATOM 733 C CA . GLY A 1 107 ? -44.074 13.173 -56.008 1.00 55.47 339 GLY A CA 1
ATOM 734 C C . GLY A 1 107 ? -42.634 13.640 -55.976 1.00 54.20 339 GLY A C 1
ATOM 735 O O . GLY A 1 107 ? -41.855 13.326 -56.881 1.00 55.25 339 GLY A O 1
ATOM 736 N N . LYS A 1 108 ? -42.260 14.371 -54.935 1.00 56.40 340 LYS A N 1
ATOM 737 C CA . LYS A 1 108 ? -40.906 14.873 -54.786 1.00 53.14 340 LYS A CA 1
ATOM 738 C C . LYS A 1 108 ? -40.505 14.808 -53.305 1.00 53.15 340 LYS A C 1
ATOM 739 O O . LYS A 1 108 ? -41.352 15.040 -52.423 1.00 53.44 340 LYS A O 1
ATOM 745 N N . THR A 1 109 ? -39.238 14.432 -53.026 1.00 49.59 341 THR A N 1
ATOM 746 C CA . THR A 1 109 ? -38.785 14.384 -51.647 1.00 54.79 341 THR A CA 1
ATOM 747 C C . THR A 1 109 ? -38.564 15.807 -51.175 1.00 57.51 341 THR A C 1
ATOM 748 O O . THR A 1 109 ? -37.800 16.551 -51.790 1.00 55.19 341 THR A O 1
ATOM 752 N N . ASN A 1 110 ? -39.288 16.193 -50.112 1.00 60.97 342 ASN A N 1
ATOM 753 C CA . ASN A 1 110 ? -39.219 17.502 -49.496 1.00 53.16 342 ASN A CA 1
ATOM 754 C C . ASN A 1 110 ? -39.179 17.271 -48.020 1.00 47.82 342 ASN A C 1
ATOM 755 O O . ASN A 1 110 ? -40.220 16.972 -47.429 1.00 48.64 342 ASN A O 1
ATOM 760 N N . TYR A 1 111 ? -37.993 17.375 -47.415 1.00 47.73 343 TYR A N 1
ATOM 761 C CA . TYR A 1 111 ? -37.887 17.197 -45.972 1.00 47.66 343 TYR A CA 1
ATOM 762 C C . TYR A 1 111 ? -38.398 18.442 -45.309 1.00 47.66 343 TYR A C 1
ATOM 763 O O . TYR A 1 111 ? -38.083 19.541 -45.738 1.00 47.67 343 TYR A O 1
ATOM 772 N N . ASN A 1 112 ? -39.235 18.268 -44.295 1.00 40.57 344 ASN A N 1
ATOM 773 C CA . ASN A 1 112 ? -39.781 19.356 -43.501 1.00 35.59 344 ASN A CA 1
ATOM 774 C C . ASN A 1 112 ? -40.447 18.834 -42.238 1.00 30.04 344 ASN A C 1
ATOM 775 O O . ASN A 1 112 ? -41.376 18.035 -42.301 1.00 27.27 344 ASN A O 1
ATOM 780 N N . THR A 1 113 ? -39.938 19.288 -41.081 1.00 29.58 345 THR A N 1
ATOM 781 C CA . THR A 1 113 ? -40.452 18.970 -39.749 1.00 25.65 345 THR A CA 1
ATOM 782 C C . THR A 1 113 ? -41.723 19.749 -39.460 1.00 18.93 345 THR A C 1
ATOM 783 O O . THR A 1 113 ? -41.876 20.868 -39.922 1.00 18.49 345 THR A O 1
ATOM 787 N N . CYS A 1 114 ? -42.641 19.132 -38.722 1.00 18.38 346 CYS A N 1
ATOM 788 C CA . CYS A 1 114 ? -43.958 19.671 -38.429 1.00 18.34 346 CYS A CA 1
ATOM 789 C C . CYS A 1 114 ? -44.208 19.672 -36.945 1.00 18.29 346 CYS A C 1
ATOM 790 O O . CYS A 1 114 ? -44.527 18.625 -36.395 1.00 18.23 346 CYS A O 1
ATOM 793 N N . TYR A 1 115 ? -44.150 20.849 -36.309 1.00 18.30 347 TYR A N 1
ATOM 794 C CA . TYR A 1 115 ? -44.297 21.012 -34.870 1.00 18.26 347 TYR A CA 1
ATOM 795 C C . TYR A 1 115 ? -45.638 21.596 -34.428 1.00 18.23 347 TYR A C 1
ATOM 796 O O . TYR A 1 115 ? -46.157 22.530 -35.027 1.00 18.26 347 TYR A O 1
ATOM 805 N N . THR A 1 116 ? -46.189 21.050 -33.354 1.00 18.16 348 THR A N 1
ATOM 806 C CA . THR A 1 116 ? -47.399 21.563 -32.712 1.00 18.13 348 THR A CA 1
ATOM 807 C C . THR A 1 116 ? -47.314 21.247 -31.201 1.00 18.08 348 THR A C 1
ATOM 808 O O . THR A 1 116 ? -46.704 20.243 -30.814 1.00 18.05 348 THR A O 1
ATOM 812 N N . ALA A 1 117 ? -47.856 22.136 -30.360 1.00 18.07 349 ALA A N 1
ATOM 813 C CA . ALA A 1 117 ? -47.827 21.985 -28.912 1.00 18.03 349 ALA A CA 1
ATOM 814 C C . ALA A 1 117 ? -48.953 22.760 -28.265 1.00 18.01 349 ALA A C 1
ATOM 815 O O . ALA A 1 117 ? -49.328 23.814 -28.766 1.00 18.05 349 ALA A O 1
ATOM 817 N N . GLY A 1 118 ? -49.470 22.275 -27.140 1.00 17.96 350 GLY A N 1
ATOM 818 C CA . GLY A 1 118 ? -50.569 22.954 -26.468 1.00 17.94 350 GLY A CA 1
ATOM 819 C C . GLY A 1 118 ? -50.785 22.507 -25.052 1.0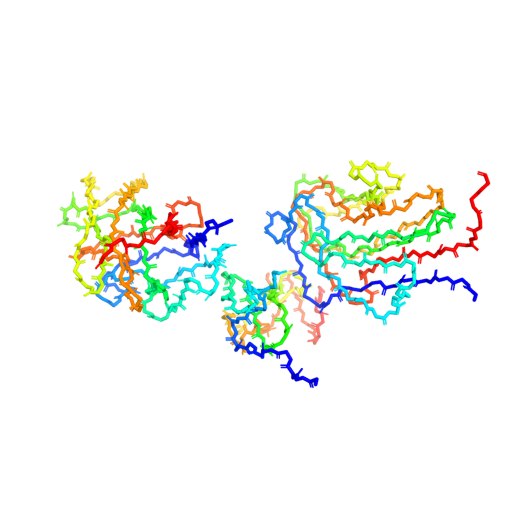0 17.89 350 GLY A C 1
ATOM 820 O O . GLY A 1 118 ? -50.311 21.446 -24.661 1.00 17.85 350 GLY A O 1
ATOM 821 N N . VAL A 1 119 ? -51.525 23.304 -24.287 1.00 17.88 351 VAL A N 1
ATOM 822 C CA . VAL A 1 119 ? -51.822 22.967 -22.906 1.00 17.83 351 VAL A CA 1
ATOM 823 C C . VAL A 1 119 ? -53.257 22.415 -22.752 1.00 19.92 351 VAL A C 1
ATOM 824 O O . VAL A 1 119 ? -54.173 22.858 -23.440 1.00 21.11 351 VAL A O 1
ATOM 828 N N . CYS A 1 120 ? -53.440 21.417 -21.888 1.00 28.05 352 CYS A N 1
ATOM 829 C CA . CYS A 1 120 ? -54.766 20.839 -21.634 1.00 30.78 352 CYS A CA 1
ATOM 830 C C . CYS A 1 120 ? -54.836 20.151 -20.276 1.00 27.67 352 CYS A C 1
ATOM 831 O O . CYS A 1 120 ? -53.818 19.679 -19.771 1.00 31.77 352 CYS A O 1
ATOM 834 N N . LEU A 1 121 ? -56.031 20.063 -19.705 1.00 31.80 353 LEU A N 1
ATOM 835 C CA . LEU A 1 121 ? -56.190 19.364 -18.429 1.00 33.39 353 LEU A CA 1
ATOM 836 C C . LEU A 1 121 ? -56.517 17.916 -18.721 1.00 29.14 353 LEU A C 1
ATOM 837 O O . LEU A 1 121 ? -57.303 17.619 -19.623 1.00 22.01 353 LEU A O 1
ATOM 842 N N . LEU A 1 122 ? -55.855 17.011 -18.011 1.00 31.79 354 LEU A N 1
ATOM 843 C CA . LEU A 1 122 ? -56.035 15.583 -18.229 1.00 38.16 354 LEU A CA 1
ATOM 844 C C . LEU A 1 122 ? -56.312 14.866 -16.942 1.00 33.26 354 LEU A C 1
ATOM 845 O O . LEU A 1 122 ? -55.777 15.229 -15.901 1.00 32.94 354 LEU A O 1
ATOM 850 N N . LYS A 1 123 ? -57.105 13.811 -17.015 1.00 44.43 355 LYS A N 1
ATOM 851 C CA . LYS A 1 123 ? -57.394 12.979 -15.850 1.00 55.15 355 LYS A CA 1
ATOM 852 C C . LYS A 1 123 ? -56.481 11.739 -15.883 1.00 45.86 355 LYS A C 1
ATOM 853 O O . LYS A 1 123 ? -55.935 11.404 -16.930 1.00 45.90 355 LYS A O 1
ATOM 859 N N . ALA A 1 124 ? -56.300 11.064 -14.744 1.00 44.85 356 ALA A N 1
ATOM 860 C CA . ALA A 1 124 ? -55.473 9.859 -14.674 1.00 39.34 356 ALA A CA 1
ATOM 861 C C . ALA A 1 124 ? -55.971 8.770 -15.638 1.00 37.80 356 ALA A C 1
ATOM 862 O O . ALA A 1 124 ? -57.180 8.591 -15.797 1.00 35.99 356 ALA A O 1
ATOM 864 N N . ARG A 1 125 ? -55.026 8.069 -16.281 1.00 37.82 357 ARG A N 1
ATOM 865 C CA . ARG A 1 125 ? -55.224 6.977 -17.241 1.00 34.44 357 ARG A CA 1
ATOM 866 C C . ARG A 1 125 ? -55.513 7.436 -18.675 1.00 34.88 357 ARG A C 1
ATOM 867 O O . ARG A 1 125 ? -55.730 6.584 -19.532 1.00 33.95 357 ARG A O 1
ATOM 875 N N . GLN A 1 126 ? -55.513 8.745 -18.949 1.00 35.21 358 GLN A N 1
ATOM 876 C CA . GLN A 1 126 ? -55.763 9.231 -20.312 1.00 36.46 358 GLN A CA 1
ATOM 877 C C . GLN A 1 126 ? -54.547 8.997 -21.209 1.00 33.99 358 GLN A C 1
ATOM 878 O O . GLN A 1 126 ? -53.425 9.305 -20.814 1.00 33.21 358 GLN A O 1
ATOM 884 N N . LYS A 1 127 ? -54.767 8.421 -22.400 1.00 27.47 359 LYS A N 1
ATOM 885 C CA . LYS A 1 127 ? -53.672 8.131 -23.323 1.00 36.84 359 LYS A CA 1
ATOM 886 C C . LYS A 1 127 ? -53.619 9.158 -24.471 1.00 33.19 359 LYS A C 1
ATOM 887 O O . LYS A 1 127 ? -54.653 9.511 -25.039 1.00 29.92 359 LYS A O 1
ATOM 893 N N . ILE A 1 128 ? -52.390 9.611 -24.805 1.00 33.75 360 ILE A N 1
ATOM 894 C CA . ILE A 1 128 ? -52.064 10.612 -25.831 1.00 24.44 360 ILE A CA 1
ATOM 895 C C . ILE A 1 128 ? -51.316 9.931 -26.974 1.00 22.45 360 ILE A C 1
ATOM 896 O O . ILE A 1 128 ? -50.420 9.136 -26.716 1.00 26.49 360 ILE A O 1
ATOM 901 N N . ALA A 1 129 ? -51.637 10.264 -28.229 1.00 22.27 361 ALA A N 1
ATOM 902 C CA . ALA A 1 129 ? -50.946 9.663 -29.370 1.00 23.57 361 ALA A CA 1
ATOM 903 C C . ALA A 1 129 ? -50.745 10.643 -30.552 1.00 23.77 361 ALA A C 1
ATOM 904 O O . ALA A 1 129 ? -51.366 11.708 -30.579 1.00 21.45 361 ALA A O 1
ATOM 906 N N . VAL A 1 130 ? -49.853 10.302 -31.511 1.00 25.88 362 VAL A N 1
ATOM 907 C CA . VAL A 1 130 ? -49.634 11.117 -32.710 1.00 24.17 362 VAL A CA 1
ATOM 908 C C . VAL A 1 130 ? -50.247 10.363 -33.898 1.00 24.77 362 VAL A C 1
ATOM 909 O O . VAL A 1 130 ? -49.739 9.324 -34.302 1.00 24.50 362 VAL A O 1
ATOM 913 N N . LYS A 1 131 ? -51.366 10.861 -34.422 1.00 30.09 363 LYS A N 1
ATOM 914 C CA . LYS A 1 131 ? -52.095 10.182 -35.480 1.00 29.40 363 LYS A CA 1
ATOM 915 C C . LYS A 1 131 ? -52.051 10.881 -36.825 1.00 30.64 363 LYS A C 1
ATOM 916 O O . LYS A 1 131 ? -52.697 11.905 -37.010 1.00 30.47 363 LYS A O 1
ATOM 922 N N . MET A 1 132 ? -51.357 10.279 -37.786 1.00 31.41 364 MET A N 1
ATOM 923 C CA . MET A 1 132 ? -51.270 10.761 -39.161 1.00 32.00 364 MET A CA 1
ATOM 924 C C . MET A 1 132 ? -52.592 10.601 -39.878 1.00 37.05 364 MET A C 1
ATOM 925 O O . MET A 1 132 ? -53.347 9.664 -39.586 1.00 41.55 364 MET A O 1
ATOM 930 N N . VAL A 1 133 ? -52.855 11.472 -40.856 1.00 36.30 365 VAL A N 1
ATOM 931 C CA . VAL A 1 133 ? -54.058 11.328 -41.667 1.00 44.10 365 VAL A CA 1
ATOM 932 C C . VAL A 1 133 ? -53.834 10.183 -42.654 1.00 51.97 365 VAL A C 1
ATOM 933 O O . VAL A 1 133 ? -52.688 9.899 -43.024 1.00 46.57 365 VAL A O 1
ATOM 937 N N . HIS A 1 134 ? -54.911 9.481 -43.027 1.00 57.90 366 HIS A N 1
ATOM 938 C CA . HIS A 1 134 ? -54.785 8.377 -43.962 1.00 49.41 366 HIS A CA 1
ATOM 939 C C . HIS A 1 134 ? -54.459 8.912 -45.346 1.00 53.09 366 HIS A C 1
ATOM 940 O O . HIS A 1 134 ? -55.350 9.352 -46.074 1.00 51.70 366 HIS A O 1
ATOM 947 N N . ALA A 1 135 ? -53.171 8.891 -45.687 1.00 51.53 367 ALA A N 1
ATOM 948 C CA . ALA A 1 135 ? -52.632 9.336 -46.968 1.00 55.91 367 ALA A CA 1
ATOM 949 C C . ALA A 1 135 ? -51.302 8.609 -47.244 1.00 59.26 367 ALA A C 1
ATOM 950 O O . ALA A 1 135 ? -50.711 8.051 -46.309 1.00 58.74 367 ALA A O 1
ATOM 952 N N . ASP A 1 136 ? -50.824 8.600 -48.513 1.00 61.08 368 ASP A N 1
ATOM 953 C CA . ASP A 1 136 ? -49.548 7.943 -48.810 1.00 71.05 368 ASP A CA 1
ATOM 954 C C . ASP A 1 136 ? -48.354 8.854 -48.479 1.00 65.81 368 ASP A C 1
ATOM 955 O O . ASP A 1 136 ? -47.560 9.192 -49.358 1.00 66.62 368 ASP A O 1
ATOM 960 N N . ILE A 1 137 ? -48.226 9.215 -47.193 1.00 64.17 369 ILE A N 1
ATOM 961 C CA . ILE A 1 137 ? -47.180 10.083 -46.651 1.00 60.17 369 ILE A CA 1
ATOM 962 C C . ILE A 1 137 ? -45.968 9.254 -46.225 1.00 52.36 369 ILE A C 1
ATOM 963 O O . ILE A 1 137 ? -46.112 8.104 -45.829 1.00 52.50 369 ILE A O 1
ATOM 968 N N . SER A 1 138 ? -44.777 9.850 -46.283 1.00 51.89 370 SER A N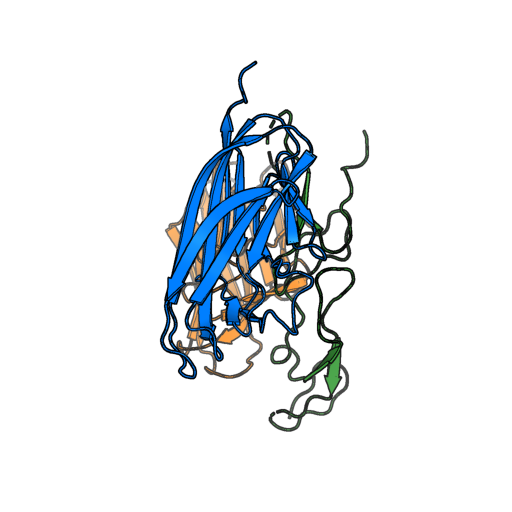 1
ATOM 969 C CA . SER A 1 138 ? -43.545 9.211 -45.847 1.00 54.21 370 SER A CA 1
ATOM 970 C C . SER A 1 138 ? -42.971 10.045 -44.694 1.00 49.22 370 SER A C 1
ATOM 971 O O . SER A 1 138 ? -42.852 11.268 -44.807 1.00 43.78 370 SER A O 1
ATOM 974 N N . ILE A 1 139 ? -42.667 9.393 -43.569 1.00 45.87 371 ILE A N 1
ATOM 975 C CA . ILE A 1 139 ? -42.145 10.057 -42.372 1.00 45.56 371 ILE A CA 1
ATOM 976 C C . ILE A 1 139 ? -40.743 9.570 -42.100 1.00 46.39 371 ILE A C 1
ATOM 977 O O . ILE A 1 139 ? -40.501 8.369 -42.136 1.00 51.62 371 ILE A O 1
ATOM 982 N N . ASN A 1 140 ? -39.822 10.481 -41.819 1.00 43.46 372 ASN A N 1
ATOM 983 C CA . ASN A 1 140 ? -38.458 10.115 -41.498 1.00 39.78 372 ASN A CA 1
ATOM 984 C C . ASN A 1 140 ? -38.404 10.134 -39.989 1.00 36.50 372 ASN A C 1
ATOM 985 O O . ASN A 1 140 ? -38.284 11.217 -39.422 1.00 37.49 372 ASN A O 1
ATOM 990 N N . MET A 1 141 ? -38.545 8.973 -39.325 1.00 36.70 373 MET A N 1
ATOM 991 C CA . MET A 1 141 ? -38.516 8.936 -37.861 1.00 35.29 373 MET A CA 1
ATOM 992 C C . MET A 1 141 ? -37.092 9.068 -37.298 1.00 34.87 373 MET A C 1
ATOM 993 O O . MET A 1 141 ? -36.611 8.169 -36.617 1.00 39.06 373 MET A O 1
ATOM 998 N N . SER A 1 142 ? -36.421 10.189 -37.572 1.00 30.31 374 SER A N 1
ATOM 999 C CA . SER A 1 142 ? -35.105 10.452 -37.012 1.00 27.76 374 SER A CA 1
ATOM 1000 C C . SER A 1 142 ? -35.290 10.756 -35.511 1.00 28.71 374 SER A C 1
ATOM 1001 O O . SER A 1 142 ? -36.366 11.200 -35.080 1.00 26.21 374 SER A O 1
ATOM 1004 N N . LYS A 1 143 ? -34.230 10.529 -34.723 1.00 25.16 375 LYS A N 1
ATOM 1005 C CA . LYS A 1 143 ? -34.300 10.828 -33.296 1.00 25.16 375 LYS A CA 1
ATOM 1006 C C . LYS A 1 143 ? -34.287 12.344 -32.988 1.00 21.73 375 LYS A C 1
ATOM 1007 O O . LYS A 1 143 ? -34.653 12.746 -31.881 1.00 18.54 375 LYS A O 1
ATOM 1013 N N . HIS A 1 144 ? -33.936 13.184 -33.979 1.00 23.59 376 HIS A N 1
ATOM 1014 C CA . HIS A 1 144 ? -33.870 14.625 -33.756 1.00 21.44 376 HIS A CA 1
ATOM 1015 C C . HIS A 1 144 ? -34.908 15.417 -34.532 1.00 18.63 376 HIS A C 1
ATOM 1016 O O . HIS A 1 144 ? -35.219 16.531 -34.140 1.00 18.43 376 HIS A O 1
ATOM 1023 N N . THR A 1 145 ? -35.457 14.860 -35.602 1.00 19.35 377 THR A N 1
ATOM 1024 C CA . THR A 1 145 ? -36.499 15.548 -36.373 1.00 21.02 377 THR A CA 1
ATOM 1025 C C . THR A 1 145 ? -37.933 15.098 -35.993 1.00 18.97 377 THR A C 1
ATOM 1026 O O . THR A 1 145 ? -38.894 15.831 -36.227 1.00 18.42 377 THR A O 1
ATOM 1030 N N . THR A 1 146 ? -38.071 13.913 -35.399 1.00 18.61 378 THR A N 1
ATOM 1031 C CA . THR A 1 146 ? -39.377 13.402 -35.020 1.00 18.41 378 THR A CA 1
ATOM 1032 C C . THR A 1 146 ? -39.432 13.086 -33.529 1.00 18.75 378 THR A C 1
ATOM 1033 O O . THR A 1 146 ? -38.796 12.140 -33.069 1.00 21.37 378 THR A O 1
ATOM 1037 N N . PHE A 1 147 ? -40.172 13.900 -32.768 1.00 15.47 379 PHE A N 1
ATOM 1038 C CA . PHE A 1 147 ? -40.263 13.701 -31.338 1.00 14.57 379 PHE A CA 1
ATOM 1039 C C . PHE A 1 147 ? -41.700 13.880 -30.784 1.00 13.62 379 PHE A C 1
ATOM 1040 O O . PHE A 1 147 ? -42.607 14.258 -31.518 1.00 11.58 379 PHE A O 1
ATOM 1048 N N . PHE A 1 148 ? -41.901 13.546 -29.502 1.00 12.90 380 PHE A N 1
ATOM 1049 C CA . PHE A 1 148 ? -43.184 13.572 -28.831 1.00 12.05 380 PHE A CA 1
ATOM 1050 C C . PHE A 1 148 ? -42.870 13.673 -27.322 1.00 15.29 380 PHE A C 1
ATOM 1051 O O . PHE A 1 148 ? -42.131 12.852 -26.793 1.00 13.75 380 PHE A O 1
ATOM 1059 N N . GLY A 1 149 ? -43.391 14.693 -26.659 1.00 15.18 381 GLY A N 1
ATOM 1060 C CA . GLY A 1 149 ? -43.136 14.881 -25.246 1.00 12.72 381 GLY A CA 1
ATOM 1061 C C . GLY A 1 149 ? -44.256 15.577 -24.520 1.00 11.59 381 GLY A C 1
ATOM 1062 O O . GLY A 1 149 ? -45.309 15.858 -25.094 1.00 10.13 381 GLY A O 1
ATOM 1063 N N . ALA A 1 150 ? -44.039 15.839 -23.234 1.00 12.80 382 ALA A N 1
ATOM 1064 C CA . ALA A 1 150 ? -45.028 16.461 -22.376 1.00 12.54 382 ALA A CA 1
ATOM 1065 C C . ALA A 1 150 ? -44.420 16.955 -21.072 1.00 14.49 382 ALA A C 1
ATOM 1066 O O . ALA A 1 150 ? -43.432 16.415 -20.596 1.00 17.32 382 ALA A O 1
ATOM 1068 N N . ILE A 1 151 ? -45.037 17.956 -20.475 1.00 11.55 383 ILE A N 1
ATOM 1069 C CA . ILE A 1 151 ? -44.624 18.476 -19.192 1.00 18.59 383 ILE A CA 1
ATOM 1070 C C . ILE A 1 151 ? -45.865 18.509 -18.312 1.00 21.26 383 ILE A C 1
ATOM 1071 O O . ILE A 1 151 ? -46.848 19.166 -18.677 1.00 20.07 383 ILE A O 1
ATOM 1076 N N . ARG A 1 152 ? -45.832 17.823 -17.156 1.00 26.90 384 ARG A N 1
ATOM 1077 C CA . ARG A 1 152 ? -46.927 17.943 -16.213 1.00 26.29 384 ARG A CA 1
ATOM 1078 C C . ARG A 1 152 ? -46.611 19.223 -15.429 1.00 27.75 384 ARG A C 1
ATOM 1079 O O . ARG A 1 152 ? -45.722 19.191 -14.584 1.00 26.18 384 ARG A O 1
ATOM 1087 N N . LEU A 1 153 ? -47.270 20.357 -15.776 1.00 26.93 385 LEU A N 1
ATOM 1088 C CA . LEU A 1 153 ? -47.063 21.663 -15.153 1.00 29.25 385 LEU A CA 1
ATOM 1089 C C . LEU A 1 153 ? -47.458 21.663 -13.677 1.00 33.17 385 LEU A C 1
ATOM 1090 O O . LEU A 1 153 ? -46.743 22.218 -12.843 1.00 36.65 385 LEU A O 1
ATOM 1095 N N . GLY A 1 154 ? -48.578 21.017 -13.365 1.00 31.63 386 GLY A N 1
ATOM 1096 C CA . GLY A 1 154 ? -49.103 20.909 -12.006 1.00 37.14 386 GLY A CA 1
ATOM 1097 C C . GLY A 1 154 ? -50.398 20.118 -11.955 1.00 36.84 386 GLY A C 1
ATOM 1098 O O . GLY A 1 154 ? -50.654 19.309 -12.846 1.00 32.63 386 GLY A O 1
ATOM 1099 N N . GLU A 1 155 ? -51.235 20.345 -10.927 1.00 42.75 387 GLU A N 1
ATOM 1100 C CA . GLU A 1 155 ? -52.519 19.643 -10.791 1.00 40.60 387 GLU A CA 1
ATOM 1101 C C . GLU A 1 155 ? -53.618 20.293 -11.651 1.00 46.16 387 GLU A C 1
ATOM 1102 O O . GLU A 1 155 ? -53.535 21.477 -11.991 1.00 46.02 387 GLU A O 1
ATOM 1108 N N . ALA A 1 156 ? -54.650 19.504 -11.994 1.00 51.74 388 ALA A N 1
ATOM 1109 C CA . ALA A 1 156 ? -55.816 19.932 -12.767 1.00 48.96 388 ALA A CA 1
ATOM 1110 C C . ALA A 1 156 ? -56.856 20.352 -11.740 1.00 57.63 388 ALA A C 1
ATOM 1111 O O . ALA A 1 156 ? -57.350 19.516 -10.979 1.00 59.40 388 ALA A O 1
ATOM 1113 N N . PRO A 1 157 ? -57.150 21.655 -11.646 1.00 61.30 389 PRO A N 1
ATOM 1114 C CA . PRO A 1 157 ? -58.049 22.123 -10.577 1.00 61.90 389 PRO A CA 1
ATOM 1115 C C . PRO A 1 157 ? -59.529 21.734 -10.723 1.00 66.79 389 PRO A C 1
ATOM 1116 O O . PRO A 1 157 ? -60.090 21.736 -11.826 1.00 67.14 389 PRO A O 1
ATOM 1120 N N . ALA A 1 158 ? -60.149 21.400 -9.569 1.00 67.25 390 ALA A N 1
ATOM 1121 C CA . ALA A 1 158 ? -61.549 21.010 -9.400 1.00 70.57 390 ALA A CA 1
ATOM 1122 C C . ALA A 1 158 ? -62.009 19.865 -10.294 1.00 71.09 390 ALA A C 1
ATOM 1123 O O . ALA A 1 158 ? -63.088 19.317 -10.058 1.00 64.27 390 ALA A O 1
ATOM 1125 N N . GLN B 1 15 ? -7.451 -2.020 7.946 1.00 97.64 247 GLN B N 1
ATOM 1126 C CA . GLN B 1 15 ? -6.359 -1.741 7.014 1.00 97.76 247 GLN B CA 1
ATOM 1127 C C . GLN B 1 15 ? -6.777 -0.790 5.885 1.00 96.97 247 GLN B C 1
ATOM 1128 O O . GLN B 1 15 ? -7.762 -0.059 6.009 1.00 87.83 247 GLN B O 1
ATOM 1129 N N . PRO B 1 16 ? -6.025 -0.796 4.767 1.00 99.87 248 PRO B N 1
ATOM 1130 C CA . PRO B 1 16 ? -6.357 0.103 3.648 1.00 92.69 248 PRO B CA 1
ATOM 1131 C C . PRO B 1 16 ? -7.622 -0.270 2.876 1.00 86.48 248 PRO B C 1
ATOM 1132 O O . PRO B 1 16 ? -7.956 -1.446 2.725 1.00 85.52 248 PRO B O 1
ATOM 1136 N N . ALA B 1 17 ? -8.314 0.749 2.365 1.00 83.87 249 ALA B N 1
ATOM 1137 C CA . ALA B 1 17 ? -9.535 0.563 1.596 1.00 81.52 249 ALA B CA 1
ATOM 1138 C C . ALA B 1 17 ? -9.254 0.626 0.095 1.00 81.13 249 ALA B C 1
ATOM 1139 O O . ALA B 1 17 ? -8.533 1.503 -0.377 1.00 76.52 249 ALA B O 1
ATOM 1141 N N . VAL B 1 18 ? -9.801 -0.331 -0.648 1.00 81.64 250 VAL B N 1
ATOM 1142 C CA . VAL B 1 18 ? -9.641 -0.401 -2.097 1.00 69.28 250 VAL B CA 1
ATOM 1143 C C . VAL B 1 18 ? -11.026 -0.446 -2.791 1.00 72.80 250 VAL B C 1
ATOM 1144 O O . VAL B 1 18 ? -12.056 -0.623 -2.127 1.00 72.44 250 VAL B O 1
ATOM 1148 N N . VAL B 1 19 ? -11.047 -0.249 -4.118 1.00 69.39 251 VAL B N 1
ATOM 1149 C CA . VAL B 1 19 ? -12.258 -0.296 -4.928 1.00 66.25 251 VAL B CA 1
ATOM 1150 C C . VAL B 1 19 ? -11.876 -0.730 -6.345 1.00 64.09 251 VAL B C 1
ATOM 1151 O O . VAL B 1 19 ? -10.842 -0.309 -6.862 1.00 59.90 251 VAL B O 1
ATOM 1155 N N . HIS B 1 20 ? -12.661 -1.629 -6.939 1.00 59.95 252 HIS B N 1
ATOM 1156 C CA . HIS B 1 20 ? -12.394 -2.111 -8.284 1.00 53.59 252 HIS B CA 1
ATOM 1157 C C . HIS B 1 20 ? -13.689 -2.218 -9.058 1.00 57.70 252 HIS B C 1
ATOM 1158 O O . HIS B 1 20 ? -14.408 -3.202 -8.933 1.00 63.80 252 HIS B O 1
ATOM 1165 N N . LEU B 1 21 ? -14.005 -1.195 -9.830 1.00 54.01 253 LEU B N 1
ATOM 1166 C CA . LEU B 1 21 ? -15.204 -1.191 -10.654 1.00 53.91 253 LEU B CA 1
ATOM 1167 C C . LEU B 1 21 ? -14.928 -1.962 -11.940 1.00 55.14 253 LEU B C 1
ATOM 1168 O O . LEU B 1 21 ? -13.773 -2.114 -12.335 1.00 51.69 253 LEU B O 1
ATOM 1173 N N . GLN B 1 22 ? -15.979 -2.471 -12.583 1.00 56.93 254 GLN B N 1
ATOM 1174 C CA . GLN B 1 22 ? -15.833 -3.234 -13.817 1.00 56.76 254 GLN B CA 1
ATOM 1175 C C . GLN B 1 22 ? -16.896 -2.844 -14.854 1.00 55.25 254 GLN B C 1
ATOM 1176 O O . GLN B 1 22 ? -17.939 -2.299 -14.504 1.00 60.13 254 GLN B O 1
ATOM 1182 N N . GLY B 1 23 ? -16.628 -3.136 -16.121 1.00 49.42 255 GLY B N 1
ATOM 1183 C CA . GLY B 1 23 ? -17.593 -2.914 -17.184 1.00 51.96 255 GLY B CA 1
ATOM 1184 C C . GLY B 1 23 ? -18.673 -3.966 -17.042 1.00 54.31 255 GLY B C 1
ATOM 1185 O O . GLY B 1 23 ? -18.363 -5.142 -16.821 1.00 54.63 255 GLY B O 1
ATOM 1186 N N . GLN B 1 24 ? -19.934 -3.535 -17.047 1.00 60.36 256 GLN B N 1
ATOM 1187 C CA . GLN B 1 24 ? -21.040 -4.475 -16.725 1.00 62.41 256 GLN B CA 1
ATOM 1188 C C . GLN B 1 24 ? -21.437 -5.358 -17.907 1.00 59.33 256 GLN B C 1
ATOM 1189 O O . GLN B 1 24 ? -22.407 -6.119 -17.768 1.00 68.96 256 GLN B O 1
ATOM 1195 N N . GLY B 1 25 ? -20.722 -5.278 -19.024 1.00 57.96 257 GLY B N 1
ATOM 1196 C CA . GLY B 1 25 ? -21.054 -6.228 -20.092 1.00 55.64 257 GLY B CA 1
ATOM 1197 C C . GLY B 1 25 ? -21.094 -5.870 -21.555 1.00 63.12 257 GLY B C 1
ATOM 1198 O O . GLY B 1 25 ? -20.408 -6.543 -22.331 1.00 59.29 257 GLY B O 1
ATOM 1199 N N . SER B 1 26 ? -21.873 -4.860 -21.939 1.00 70.97 258 SER B N 1
ATOM 1200 C CA . SER B 1 26 ? -22.075 -4.671 -23.397 1.00 66.25 258 SER B CA 1
ATOM 1201 C C . SER B 1 26 ? -21.098 -3.592 -23.840 1.00 51.63 258 SER B C 1
ATOM 1202 O O . SER B 1 26 ? -20.568 -2.884 -22.980 1.00 66.87 258 SER B O 1
ATOM 1205 N N . ALA B 1 27 ? -20.881 -3.498 -25.148 1.00 45.42 259 ALA B N 1
ATOM 1206 C CA . ALA B 1 27 ? -20.019 -2.449 -25.719 1.00 49.21 259 ALA B CA 1
ATOM 1207 C C . AL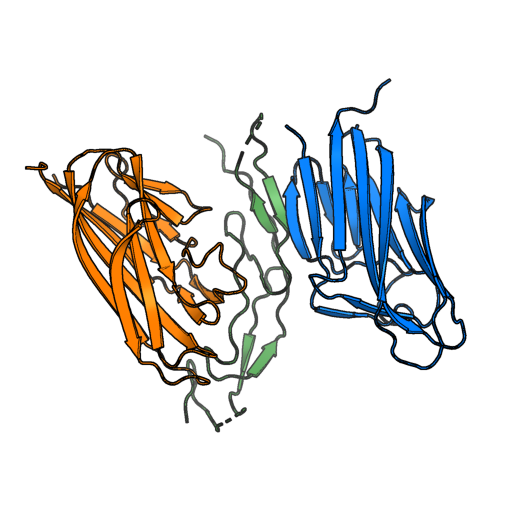A B 1 27 ? -20.818 -1.160 -25.927 1.00 56.73 259 ALA B C 1
ATOM 1208 O O . ALA B 1 27 ? -22.004 -1.254 -26.253 1.00 59.48 259 ALA B O 1
ATOM 1210 N N . ILE B 1 28 ? -20.178 -0.006 -25.755 1.00 49.61 260 ILE B N 1
ATOM 1211 C CA . ILE B 1 28 ? -20.798 1.303 -25.906 1.00 48.30 260 ILE B CA 1
ATOM 1212 C C . ILE B 1 28 ? -20.228 2.141 -27.065 1.00 50.00 260 ILE B C 1
ATOM 1213 O O . ILE B 1 28 ? -19.152 1.848 -27.573 1.00 53.09 260 ILE B O 1
ATOM 1218 N N . GLN B 1 29 ? -20.963 3.188 -27.469 1.00 55.34 261 GLN B N 1
ATOM 1219 C CA . GLN B 1 29 ? -20.582 4.183 -28.474 1.00 50.42 261 GLN B CA 1
ATOM 1220 C C . GLN B 1 29 ? -20.521 5.498 -27.691 1.00 52.65 261 GLN B C 1
ATOM 1221 O O . GLN B 1 29 ? -21.513 5.874 -27.072 1.00 55.48 261 GLN B O 1
ATOM 1227 N N . VAL B 1 30 ? -19.363 6.162 -27.650 1.00 53.84 262 VAL B N 1
ATOM 1228 C CA . VAL B 1 30 ? -19.211 7.397 -26.868 1.00 55.19 262 VAL B CA 1
ATOM 1229 C C . VAL B 1 30 ? -20.148 8.526 -27.318 1.00 54.72 262 VAL B C 1
ATOM 1230 O O . VAL B 1 30 ? -20.798 9.149 -26.478 1.00 51.17 262 VAL B O 1
ATOM 1234 N N . LYS B 1 31 ? -20.252 8.752 -28.638 1.00 53.20 263 LYS B N 1
ATOM 1235 C CA . LYS B 1 31 ? -21.085 9.802 -29.236 1.00 55.95 263 LYS B CA 1
ATOM 1236 C C . LYS B 1 31 ? -22.597 9.648 -28.952 1.00 55.81 263 LYS B C 1
ATOM 1237 O O . LYS B 1 31 ? -23.339 10.626 -29.060 1.00 52.40 263 LYS B O 1
ATOM 1243 N N . ASN B 1 32 ? -23.052 8.436 -28.571 1.00 53.93 264 ASN B N 1
ATOM 1244 C CA . ASN B 1 32 ? -24.472 8.189 -28.327 1.00 49.60 264 ASN B CA 1
ATOM 1245 C C . ASN B 1 32 ? -24.815 7.722 -26.917 1.00 50.90 264 ASN B C 1
ATOM 1246 O O . ASN B 1 32 ? -25.759 8.237 -26.326 1.00 60.75 264 ASN B O 1
ATOM 1251 N N . ASP B 1 33 ? -24.123 6.712 -26.405 1.00 48.60 265 ASP B N 1
ATOM 1252 C CA . ASP B 1 33 ? -24.438 6.125 -25.107 1.00 50.22 265 ASP B CA 1
ATOM 1253 C C . ASP B 1 33 ? -23.858 6.878 -23.905 1.00 52.40 265 ASP B C 1
ATOM 1254 O O . ASP B 1 33 ? -24.110 6.471 -22.772 1.00 49.54 265 ASP B O 1
ATOM 1259 N N . LEU B 1 34 ? -23.078 7.946 -24.127 1.00 52.61 266 LEU B N 1
ATOM 1260 C CA . LEU B 1 34 ? -22.424 8.646 -23.018 1.00 51.58 266 LEU B CA 1
ATOM 1261 C C . LEU B 1 34 ? -22.818 10.113 -22.833 1.00 48.95 266 LEU B C 1
ATOM 1262 O O . LEU B 1 34 ? -23.378 10.733 -23.737 1.00 48.70 266 LEU B O 1
ATOM 1267 N N . SER B 1 35 ? -22.511 10.663 -21.640 1.00 50.10 267 SER B N 1
ATOM 1268 C CA . SER B 1 35 ? -22.759 12.057 -21.299 1.00 51.14 267 SER B CA 1
ATOM 1269 C C . SER B 1 35 ? -21.421 12.772 -21.125 1.00 51.54 267 SER B C 1
ATOM 1270 O O . SER B 1 35 ? -20.887 12.828 -20.015 1.00 51.99 267 SER B O 1
ATOM 1273 N N . GLY B 1 36 ? -20.890 13.297 -22.225 1.00 50.41 268 GLY B N 1
ATOM 1274 C CA . GLY B 1 36 ? -19.626 14.024 -22.227 1.00 50.38 268 GLY B CA 1
ATOM 1275 C C . GLY B 1 36 ? -18.395 13.143 -22.215 1.00 53.90 268 GLY B C 1
ATOM 1276 O O . GLY B 1 36 ? -17.325 13.575 -21.772 1.00 49.87 268 GLY B O 1
ATOM 1277 N N . GLY B 1 37 ? -18.546 11.911 -22.700 1.00 51.50 269 GLY B N 1
ATOM 1278 C CA . GLY B 1 37 ? -17.453 10.947 -22.754 1.00 47.82 269 GLY B CA 1
ATOM 1279 C C . GLY B 1 37 ? -17.113 10.289 -21.431 1.00 49.81 269 GLY B C 1
ATOM 1280 O O . GLY B 1 37 ? -16.104 9.597 -21.337 1.00 48.29 269 GLY B O 1
ATOM 1281 N N . VAL B 1 38 ? -17.948 10.473 -20.401 1.00 55.72 270 VAL B N 1
ATOM 1282 C CA . VAL B 1 38 ? -17.694 9.869 -19.091 1.00 53.25 270 VAL B CA 1
ATOM 1283 C C . VAL B 1 38 ? -18.281 8.456 -19.009 1.00 54.04 270 VAL B C 1
ATOM 1284 O O . VAL B 1 38 ? -19.483 8.292 -19.185 1.00 57.41 270 VAL B O 1
ATOM 1288 N N . LEU B 1 39 ? -17.445 7.442 -18.741 1.00 50.89 271 LEU B N 1
ATOM 1289 C CA . LEU B 1 39 ? -17.917 6.062 -18.623 1.00 51.44 271 LEU B CA 1
ATOM 1290 C C . LEU B 1 39 ? -18.721 5.916 -17.325 1.00 58.11 271 LEU B C 1
ATOM 1291 O O . LEU B 1 39 ? -18.203 6.218 -16.249 1.00 58.67 271 LEU B O 1
ATOM 1296 N N . ASN B 1 40 ? -19.989 5.474 -17.424 1.00 64.60 272 ASN B N 1
ATOM 1297 C CA . ASN B 1 40 ? -20.872 5.383 -16.259 1.00 64.86 272 ASN B CA 1
ATOM 1298 C C . ASN B 1 40 ? -21.421 3.988 -15.924 1.00 64.62 272 ASN B C 1
ATOM 1299 O O . ASN B 1 40 ? -22.028 3.826 -14.861 1.00 66.78 272 ASN B O 1
ATOM 1304 N N . ASP B 1 41 ? -21.245 3.001 -16.818 1.00 64.37 273 ASP B N 1
ATOM 1305 C CA . ASP B 1 41 ? -21.773 1.644 -16.619 1.00 66.36 273 ASP B CA 1
ATOM 1306 C C . ASP B 1 41 ? -20.851 0.798 -15.715 1.00 65.04 273 ASP B C 1
ATOM 1307 O O . ASP B 1 41 ? -20.264 -0.187 -16.175 1.00 64.50 273 ASP B O 1
ATOM 1312 N N . TRP B 1 42 ? -20.730 1.173 -14.437 1.00 62.65 274 TRP B N 1
ATOM 1313 C CA . TRP B 1 42 ? -19.824 0.479 -13.535 1.00 63.53 274 TRP B CA 1
ATOM 1314 C C . TRP B 1 42 ? -20.493 -0.559 -12.640 1.00 66.16 274 TRP B C 1
ATOM 1315 O O . TRP B 1 42 ? -21.701 -0.527 -12.426 1.00 68.30 274 TRP B O 1
ATOM 1326 N N . SER B 1 43 ? -19.682 -1.500 -12.137 1.00 68.28 275 SER B N 1
ATOM 1327 C CA . SER B 1 43 ? -20.098 -2.578 -11.251 1.00 72.45 275 SER B CA 1
ATOM 1328 C C . SER B 1 43 ? -19.229 -2.554 -9.999 1.00 72.96 275 SER B C 1
ATOM 1329 O O . SER B 1 43 ? -18.034 -2.820 -10.075 1.00 73.82 275 SER B O 1
ATOM 1332 N N . ARG B 1 44 ? -19.825 -2.230 -8.854 1.00 73.24 276 ARG B N 1
ATOM 1333 C CA . ARG B 1 44 ? -19.107 -2.172 -7.581 1.00 75.56 276 ARG B CA 1
ATOM 1334 C C . ARG B 1 44 ? -18.895 -3.598 -7.091 1.00 76.45 276 ARG B C 1
ATOM 1335 O O . ARG B 1 44 ? -19.750 -4.119 -6.376 1.00 80.09 276 ARG B O 1
ATOM 1343 N N . ILE B 1 45 ? -17.785 -4.246 -7.491 1.00 75.63 277 ILE B N 1
ATOM 1344 C CA . ILE B 1 45 ? -17.548 -5.636 -7.097 1.00 76.53 277 ILE B CA 1
ATOM 1345 C C . ILE B 1 45 ? -16.887 -5.743 -5.709 1.00 79.28 277 ILE B C 1
ATOM 1346 O O . ILE B 1 45 ? -17.373 -6.494 -4.858 1.00 84.07 277 ILE B O 1
ATOM 1351 N N . THR B 1 46 ? -15.793 -5.006 -5.475 1.00 76.44 278 THR B N 1
ATOM 1352 C CA . THR B 1 46 ? -15.083 -5.067 -4.201 1.00 75.59 278 THR B CA 1
ATOM 1353 C C . THR B 1 46 ? -14.884 -3.663 -3.646 1.00 76.40 278 THR B C 1
ATOM 1354 O O . THR B 1 46 ? -13.772 -3.296 -3.274 1.00 79.18 278 THR B O 1
ATOM 1358 N N . MET B 1 47 ? -15.956 -2.874 -3.594 1.00 77.04 279 MET B N 1
ATOM 1359 C CA . MET B 1 47 ? -15.882 -1.514 -3.073 1.00 78.43 279 MET B CA 1
ATOM 1360 C C . MET B 1 47 ? -15.980 -1.481 -1.545 1.00 80.58 279 MET B C 1
ATOM 1361 O O . MET B 1 47 ? -16.868 -2.108 -0.963 1.00 76.93 279 MET B O 1
ATOM 1366 N N . ASN B 1 48 ? -15.082 -0.723 -0.904 1.00 82.99 280 ASN B N 1
ATOM 1367 C CA . ASN B 1 48 ? -15.097 -0.537 0.541 1.00 84.60 280 ASN B CA 1
ATOM 1368 C C . ASN B 1 48 ? -16.070 0.623 0.807 1.00 84.25 280 ASN B C 1
ATOM 1369 O O . ASN B 1 48 ? -15.954 1.687 0.197 1.00 80.31 280 ASN B O 1
ATOM 1374 N N . PRO B 1 49 ? -17.095 0.403 1.643 1.00 87.89 281 PRO B N 1
ATOM 1375 C CA . PRO B 1 49 ? -18.112 1.452 1.850 1.00 85.80 281 PRO B CA 1
ATOM 1376 C C . PRO B 1 49 ? -17.712 2.595 2.780 1.00 86.49 281 PRO B C 1
ATOM 1377 O O . PRO B 1 49 ? -18.374 3.636 2.797 1.00 82.95 281 PRO B O 1
ATOM 1381 N N . LYS B 1 50 ? -16.645 2.399 3.563 1.00 88.38 282 LYS B N 1
ATOM 1382 C CA . LYS B 1 50 ? -16.158 3.400 4.510 1.00 88.67 282 LYS B CA 1
ATOM 1383 C C . LYS B 1 50 ? -15.417 4.548 3.806 1.00 90.11 282 LYS B C 1
ATOM 1384 O O . LYS B 1 50 ? -15.367 5.658 4.344 1.00 87.87 282 LYS B O 1
ATOM 1390 N N . VAL B 1 51 ? -14.813 4.286 2.625 1.00 87.93 283 VAL B N 1
ATOM 1391 C CA . VAL B 1 51 ? -14.029 5.309 1.940 1.00 78.34 283 VAL B CA 1
ATOM 1392 C C . VAL B 1 51 ? -14.583 5.708 0.563 1.00 74.53 283 VAL B C 1
ATOM 1393 O O . VAL B 1 51 ? -14.402 6.858 0.173 1.00 74.99 283 VAL B O 1
ATOM 1397 N N . PHE B 1 52 ? -15.249 4.802 -0.168 1.00 76.99 284 PHE B N 1
ATOM 1398 C CA . PHE B 1 52 ? -15.729 5.142 -1.514 1.00 75.01 284 PHE B CA 1
ATOM 1399 C C . PHE B 1 52 ? -17.245 5.084 -1.684 1.00 74.67 284 PHE B C 1
ATOM 1400 O O . PHE B 1 52 ? -17.928 4.332 -0.983 1.00 76.06 284 PHE B O 1
ATOM 1408 N N . LYS B 1 53 ? -17.759 5.886 -2.636 1.00 73.42 285 LYS B N 1
ATOM 1409 C CA . LYS B 1 53 ? -19.179 5.975 -2.981 1.00 75.83 285 LYS B CA 1
ATOM 1410 C C . LYS B 1 53 ? -19.303 6.238 -4.481 1.00 77.28 285 LYS B C 1
ATOM 1411 O O . LYS B 1 53 ? -18.839 7.272 -4.949 1.00 78.71 285 LYS B O 1
ATOM 1417 N N . LEU B 1 54 ? -19.915 5.316 -5.239 1.00 77.45 286 LEU B N 1
ATOM 1418 C CA . LEU B 1 54 ? -20.061 5.489 -6.687 1.00 74.92 286 LEU B CA 1
ATOM 1419 C C . LEU B 1 54 ? -21.434 6.034 -7.064 1.00 71.53 286 LEU B C 1
ATOM 1420 O O . LEU B 1 54 ? -22.452 5.528 -6.599 1.00 72.65 286 LEU B O 1
ATOM 1425 N N . HIS B 1 55 ? -21.452 7.051 -7.926 1.00 69.40 287 HIS B N 1
ATOM 1426 C CA . HIS B 1 55 ? -22.668 7.652 -8.445 1.00 68.78 287 HIS B CA 1
ATOM 1427 C C . HIS B 1 55 ? -22.931 6.959 -9.767 1.00 70.54 287 HIS B C 1
ATOM 1428 O O . HIS B 1 55 ? -22.202 7.196 -10.720 1.00 71.24 287 HIS B O 1
ATOM 1435 N N . PRO B 1 56 ? -23.917 6.053 -9.840 1.00 68.33 288 PRO B N 1
ATOM 1436 C CA . PRO B 1 56 ? -24.120 5.279 -11.074 1.00 71.97 288 PRO B CA 1
ATOM 1437 C C . PRO B 1 56 ? -24.417 6.063 -12.359 1.00 70.76 288 PRO B C 1
ATOM 1438 O O . PRO B 1 56 ? -23.752 5.822 -13.368 1.00 68.05 288 PRO B O 1
ATOM 1442 N N . ARG B 1 57 ? -25.398 6.976 -12.343 1.00 69.06 289 ARG B N 1
ATOM 1443 C CA . ARG B 1 57 ? -25.785 7.729 -13.536 1.00 71.23 289 ARG B CA 1
ATOM 1444 C C . ARG B 1 57 ? -24.666 8.585 -14.141 1.00 74.54 289 ARG B C 1
ATOM 1445 O O . ARG B 1 57 ? -24.652 8.797 -15.352 1.00 73.33 289 ARG B O 1
ATOM 1453 N N . SER B 1 58 ? -23.738 9.075 -13.312 1.00 75.86 290 SER B N 1
ATOM 1454 C CA . SER B 1 58 ? -22.644 9.906 -13.804 1.00 77.99 290 SER B CA 1
ATOM 1455 C C . SER B 1 58 ? -21.353 9.115 -14.026 1.00 74.12 290 SER B C 1
ATOM 1456 O O . SER B 1 58 ? -20.608 9.412 -14.949 1.00 68.22 290 SER B O 1
ATOM 1459 N N . GLY B 1 59 ? -21.109 8.122 -13.184 1.00 71.26 291 GLY B N 1
ATOM 1460 C CA . GLY B 1 59 ? -19.905 7.306 -13.252 1.00 71.40 291 GLY B CA 1
ATOM 1461 C C . GLY B 1 59 ? -18.740 7.912 -12.491 1.00 68.56 291 GLY B C 1
ATOM 1462 O O . GLY B 1 59 ? -17.582 7.730 -12.878 1.00 64.57 291 GLY B O 1
ATOM 1463 N N . GLU B 1 60 ? -19.041 8.638 -11.398 1.00 67.31 292 GLU B N 1
ATOM 1464 C CA . GLU B 1 60 ? -18.049 9.318 -10.564 1.00 64.57 292 GLU B CA 1
ATOM 1465 C C . GLU B 1 60 ? -17.750 8.562 -9.292 1.00 67.14 292 GLU B C 1
ATOM 1466 O O . GLU B 1 60 ? -18.656 8.196 -8.553 1.00 73.30 292 GLU B O 1
ATOM 1472 N N . LEU B 1 61 ? -16.475 8.341 -9.026 1.00 66.21 293 LEU B N 1
ATOM 1473 C CA . LEU B 1 61 ? -16.034 7.639 -7.837 1.00 67.48 293 LEU B CA 1
ATOM 1474 C C . LEU B 1 61 ? -15.709 8.662 -6.773 1.00 70.90 293 LEU B C 1
ATOM 1475 O O . LEU B 1 61 ? -14.650 9.279 -6.795 1.00 72.68 293 LEU B O 1
ATOM 1480 N N . GLU B 1 62 ? -16.644 8.871 -5.860 1.00 75.82 294 GLU B N 1
ATOM 1481 C CA . GLU B 1 62 ? -16.490 9.857 -4.803 1.00 78.63 294 GLU B CA 1
ATOM 1482 C C . GLU B 1 62 ? -15.783 9.306 -3.569 1.00 81.75 294 GLU B C 1
ATOM 1483 O O . GLU B 1 62 ? -16.129 8.231 -3.074 1.00 75.21 294 GLU B O 1
ATOM 1489 N N . VAL B 1 63 ? -14.784 10.055 -3.075 1.00 87.25 295 VAL B N 1
ATOM 1490 C CA . VAL B 1 63 ? -14.071 9.699 -1.854 1.00 82.84 295 VAL B CA 1
ATOM 1491 C C . VAL B 1 63 ? -14.805 10.280 -0.629 1.00 83.81 295 VAL B C 1
ATOM 1492 O O . VAL B 1 63 ? -15.601 11.211 -0.745 1.00 81.07 295 VAL B O 1
ATOM 1496 N N . LEU B 1 64 ? -14.572 9.686 0.532 1.00 81.25 296 LEU B N 1
ATOM 1497 C CA . LEU B 1 64 ? -15.184 10.100 1.791 1.00 78.96 296 LEU B CA 1
ATOM 1498 C C . LEU B 1 64 ? -14.132 10.516 2.842 1.00 83.27 296 LEU B C 1
ATOM 1499 O O . LEU B 1 64 ? -14.480 11.146 3.846 1.00 88.77 296 LEU B O 1
ATOM 1504 N N . VAL B 1 65 ? -12.856 10.149 2.625 1.00 80.79 297 VAL B N 1
ATOM 1505 C CA . VAL B 1 65 ? -11.764 10.422 3.547 1.00 83.28 297 VAL B CA 1
ATOM 1506 C C . VAL B 1 65 ? -10.601 11.124 2.822 1.00 84.62 297 VAL B C 1
ATOM 1507 O O . VAL B 1 65 ? -10.229 10.712 1.724 1.00 92.31 297 VAL B O 1
ATOM 1511 N N . ASP B 1 66 ? -10.034 12.184 3.436 1.00 87.92 298 ASP B N 1
ATOM 1512 C CA . ASP B 1 66 ? -8.894 12.921 2.878 1.00 92.68 298 ASP B CA 1
ATOM 1513 C C . ASP B 1 66 ? -7.640 12.044 2.974 1.00 92.71 298 ASP B C 1
ATOM 1514 O O . ASP B 1 66 ? -7.217 11.730 4.089 1.00 90.62 298 ASP B O 1
ATOM 1519 N N . GLY B 1 67 ? -7.040 11.684 1.841 1.00 92.89 299 GLY B N 1
ATOM 1520 C CA . GLY B 1 67 ? -5.843 10.851 1.868 1.00 92.14 299 GLY B CA 1
ATOM 1521 C C . GLY B 1 67 ? -5.037 10.795 0.588 1.00 88.58 299 GLY B C 1
ATOM 1522 O O . GLY B 1 67 ? -5.250 11.584 -0.332 1.00 83.84 299 GLY B O 1
ATOM 1523 N N . THR B 1 68 ? -4.079 9.867 0.538 1.00 91.57 300 THR B N 1
ATOM 1524 C CA . THR B 1 68 ? -3.223 9.652 -0.626 1.00 86.56 300 THR B CA 1
ATOM 1525 C C . THR B 1 68 ? -3.810 8.486 -1.396 1.00 81.71 300 THR B C 1
ATOM 1526 O O . THR B 1 68 ? -3.982 7.403 -0.833 1.00 81.27 300 THR B O 1
ATOM 1530 N N . TYR B 1 69 ? -4.172 8.713 -2.659 1.00 74.93 301 TYR B N 1
ATOM 1531 C CA . TYR B 1 69 ? -4.832 7.678 -3.441 1.00 74.93 301 TYR B CA 1
ATOM 1532 C C . TYR B 1 69 ? -4.101 7.237 -4.683 1.00 68.26 301 TYR B C 1
ATOM 1533 O O . TYR B 1 69 ? -3.757 8.066 -5.525 1.00 61.72 301 TYR B O 1
ATOM 1542 N N . PHE B 1 70 ? -3.912 5.918 -4.826 1.00 63.32 302 PHE B N 1
ATOM 1543 C CA . PHE B 1 70 ? -3.335 5.362 -6.038 1.00 58.07 302 PHE B CA 1
ATOM 1544 C C . PHE B 1 70 ? -4.532 4.976 -6.889 1.00 54.44 302 PHE B C 1
ATOM 1545 O O . PHE B 1 70 ? -5.323 4.133 -6.479 1.00 54.47 302 PHE B O 1
ATOM 1553 N N . ILE B 1 71 ? -4.683 5.612 -8.050 1.00 48.46 303 ILE B N 1
ATOM 1554 C CA . ILE B 1 71 ? -5.812 5.417 -8.953 1.00 47.13 303 ILE B CA 1
ATOM 1555 C C . ILE B 1 71 ? -5.393 4.760 -10.244 1.00 38.98 303 ILE B C 1
ATOM 1556 O O . ILE B 1 71 ? -4.539 5.284 -10.940 1.00 39.16 303 ILE B O 1
ATOM 1561 N N . TYR B 1 72 ? -6.019 3.650 -10.590 1.00 35.92 304 TYR B N 1
ATOM 1562 C CA . TYR B 1 72 ? -5.729 2.957 -11.835 1.00 32.39 304 TYR B CA 1
ATOM 1563 C C . TYR B 1 72 ? -6.980 2.838 -12.683 1.00 31.67 304 TYR B C 1
ATOM 1564 O O . TYR B 1 72 ? -8.092 2.858 -12.162 1.00 36.08 304 TYR B O 1
ATOM 1573 N N . SER B 1 73 ? -6.804 2.682 -13.983 1.00 28.86 305 SER B N 1
ATOM 1574 C CA . SER B 1 73 ? -7.924 2.523 -14.898 1.00 27.30 305 SER B CA 1
ATOM 1575 C C . SER B 1 73 ? -7.491 1.908 -16.217 1.00 24.84 305 SER B C 1
ATOM 1576 O O . SER B 1 73 ? -6.328 1.984 -16.609 1.00 25.08 305 SER B O 1
ATOM 1579 N N . GLN B 1 74 ? -8.425 1.266 -16.883 1.00 23.11 306 GLN B N 1
ATOM 1580 C CA . GLN B 1 74 ? -8.172 0.654 -18.165 1.00 22.82 306 GLN B CA 1
ATOM 1581 C C . GLN B 1 74 ? -9.422 0.748 -19.006 1.00 22.58 306 GLN B C 1
ATOM 1582 O O . GLN B 1 74 ? -10.538 0.521 -18.516 1.00 19.88 306 GLN B O 1
ATOM 1588 N N . VAL B 1 75 ? -9.239 1.121 -20.267 1.00 20.17 307 VAL B N 1
ATOM 1589 C CA . VAL B 1 75 ? -10.349 1.178 -21.193 1.00 20.26 307 VAL B CA 1
ATOM 1590 C C . VAL B 1 75 ? -10.023 0.333 -22.420 1.00 20.40 307 VAL B C 1
ATOM 1591 O O . VAL B 1 75 ? -8.920 0.441 -22.937 1.00 20.99 307 VAL B O 1
ATOM 1595 N N . GLU B 1 76 ? -10.969 -0.508 -22.880 1.00 19.86 308 GLU B N 1
ATOM 1596 C CA . GLU B 1 76 ? -10.768 -1.236 -24.119 1.00 28.13 308 GLU B CA 1
ATOM 1597 C C . GLU B 1 76 ? -11.461 -0.525 -25.295 1.00 26.39 308 GLU B C 1
ATOM 1598 O O . GLU B 1 76 ? -12.675 -0.565 -25.406 1.00 25.62 308 GLU B O 1
ATOM 1604 N N . VAL B 1 77 ? -10.685 0.118 -26.168 1.00 28.21 309 VAL B N 1
ATOM 1605 C CA . VAL B 1 77 ? -11.195 0.792 -27.353 1.00 31.31 309 VAL B CA 1
ATOM 1606 C C . VAL B 1 77 ? -10.973 -0.121 -28.542 1.00 31.90 309 VAL B C 1
ATOM 1607 O O . VAL B 1 77 ? -9.867 -0.647 -28.702 1.00 29.94 309 VAL B O 1
ATOM 1611 N N . TYR B 1 78 ? -12.005 -0.320 -29.373 1.00 35.17 310 TYR B N 1
ATOM 1612 C CA . TYR B 1 78 ? -11.853 -1.190 -30.531 1.00 38.93 310 TYR B CA 1
ATOM 1613 C C . TYR B 1 78 ? -12.295 -0.571 -31.877 1.00 39.68 310 TYR B C 1
ATOM 1614 O O . TYR B 1 78 ? -12.124 -1.223 -32.897 1.00 38.39 310 TYR B O 1
ATOM 1623 N N . TYR B 1 79 ? -12.853 0.659 -31.897 1.00 39.67 311 TYR B N 1
ATOM 1624 C CA . TYR B 1 79 ? -13.263 1.289 -33.158 1.00 40.09 311 TYR B CA 1
ATOM 1625 C C . TYR B 1 79 ? -13.258 2.808 -33.065 1.00 40.78 311 TYR B C 1
ATOM 1626 O O . TYR B 1 79 ? -13.773 3.373 -32.108 1.00 42.99 311 TYR B O 1
ATOM 1635 N N . ILE B 1 80 ? -12.639 3.472 -34.046 1.00 44.89 312 ILE B N 1
ATOM 1636 C CA . ILE B 1 80 ? -12.519 4.930 -34.061 1.00 48.90 312 ILE B CA 1
ATOM 1637 C C . ILE B 1 80 ? -12.777 5.492 -35.453 1.00 47.07 312 ILE B C 1
ATOM 1638 O O . ILE B 1 80 ? -12.449 4.858 -36.459 1.00 50.67 312 ILE B O 1
ATOM 1643 N N . ASN B 1 81 ? -13.362 6.684 -35.484 1.00 52.56 313 ASN B N 1
ATOM 1644 C CA . ASN B 1 81 ? -13.609 7.379 -36.767 1.00 54.62 313 ASN B CA 1
ATOM 1645 C C . ASN B 1 81 ? -13.164 8.826 -36.577 1.00 56.48 313 ASN B C 1
ATOM 1646 O O . ASN B 1 81 ? -13.470 9.389 -35.513 1.00 55.37 313 ASN B O 1
ATOM 1651 N N . PHE B 1 82 ? -12.414 9.370 -37.533 1.00 56.55 314 PHE B N 1
ATOM 1652 C CA . PHE B 1 82 ? -12.024 10.807 -37.514 1.00 69.05 314 PHE B CA 1
ATOM 1653 C C . PHE B 1 82 ? -10.945 11.170 -36.477 1.00 79.46 314 PHE B C 1
ATOM 1654 O O . PHE B 1 82 ? -10.811 12.376 -36.218 1.00 97.19 314 PHE B O 1
ATOM 1662 N N . THR B 1 83 ? -10.020 10.250 -36.147 1.00 75.87 315 THR B N 1
ATOM 1663 C CA . THR B 1 83 ? -9.029 10.585 -35.089 1.00 69.01 315 THR B CA 1
ATOM 1664 C C . THR B 1 83 ? -7.568 10.141 -35.294 1.00 62.12 315 THR B C 1
ATOM 1665 O O . THR B 1 83 ? -6.714 10.986 -34.988 1.00 68.72 315 THR B O 1
ATOM 1669 N N . ASP B 1 84 ? -7.273 8.898 -35.697 1.00 52.69 316 ASP B N 1
ATOM 1670 C CA . ASP B 1 84 ? -5.875 8.363 -35.804 1.00 53.55 316 ASP B CA 1
ATOM 1671 C C . ASP B 1 84 ? -5.301 7.991 -34.432 1.00 48.08 316 ASP B C 1
ATOM 1672 O O . ASP B 1 84 ? -4.216 7.406 -34.391 1.00 44.70 316 ASP B O 1
ATOM 1677 N N . PHE B 1 85 ? -6.027 8.286 -33.360 1.00 50.75 317 PHE B N 1
ATOM 1678 C CA . PHE B 1 85 ? -5.578 8.004 -32.006 1.00 46.17 317 PHE B CA 1
ATOM 1679 C C . PHE B 1 85 ? -6.740 8.123 -31.025 1.00 44.82 317 PHE B C 1
ATOM 1680 O O . PHE B 1 85 ? -7.531 9.056 -31.114 1.00 45.75 317 PHE B O 1
ATOM 1688 N N . ALA B 1 86 ? -6.825 7.203 -30.071 1.00 42.26 318 ALA B N 1
ATOM 1689 C CA . ALA B 1 86 ? -7.836 7.269 -29.021 1.00 42.06 318 ALA B CA 1
ATOM 1690 C C . ALA B 1 86 ? -7.167 7.831 -27.774 1.00 37.50 318 ALA B C 1
ATOM 1691 O O . ALA B 1 86 ? -6.003 7.522 -27.517 1.00 33.36 318 ALA B O 1
ATOM 1693 N N . SER B 1 87 ? -7.896 8.622 -26.984 1.00 37.55 319 SER B N 1
ATOM 1694 C CA . SER B 1 87 ? -7.334 9.181 -25.764 1.00 34.12 319 SER B CA 1
ATOM 1695 C C . SER B 1 87 ? -8.383 9.415 -24.695 1.00 32.95 319 SER B C 1
ATOM 1696 O O . SER B 1 87 ? -9.526 9.749 -24.996 1.00 35.42 319 SER B O 1
ATOM 1699 N N . TYR B 1 88 ? -7.980 9.264 -23.443 1.00 31.18 320 TYR B N 1
ATOM 1700 C CA . TYR B 1 88 ? -8.863 9.508 -22.318 1.00 31.09 320 TYR B CA 1
ATOM 1701 C C . TYR B 1 88 ? -8.116 10.156 -21.133 1.00 31.33 320 TYR B C 1
ATOM 1702 O O . TYR B 1 88 ? -6.895 10.093 -21.045 1.00 30.47 320 TYR B O 1
ATOM 1711 N N . GLU B 1 89 ? -8.876 10.770 -20.227 1.00 34.23 321 GLU B N 1
ATOM 1712 C CA . GLU B 1 89 ? -8.388 11.422 -19.032 1.00 30.31 321 GLU B CA 1
ATOM 1713 C C . GLU B 1 89 ? -8.988 10.801 -17.763 1.00 30.19 321 GLU B C 1
ATOM 1714 O O . GLU B 1 89 ? -10.143 10.366 -17.755 1.00 31.45 321 GLU B O 1
ATOM 1720 N N . VAL B 1 90 ? -8.207 10.795 -16.679 1.00 31.97 322 VAL B N 1
ATOM 1721 C CA . VAL B 1 90 ? -8.702 10.404 -15.368 1.00 34.51 322 VAL B CA 1
ATOM 1722 C C . VAL B 1 90 ? -8.880 11.752 -14.699 1.00 36.28 322 VAL B C 1
ATOM 1723 O O . VAL B 1 90 ? -7.899 12.414 -14.335 1.00 33.64 322 VAL B O 1
ATOM 1727 N N . VAL B 1 91 ? -10.120 12.226 -14.687 1.00 41.20 323 VAL B N 1
ATOM 1728 C CA . VAL B 1 91 ? -10.417 13.552 -14.180 1.00 42.07 323 VAL B CA 1
ATOM 1729 C C . VAL B 1 91 ? -10.714 13.565 -12.686 1.00 42.45 323 VAL B C 1
ATOM 1730 O O . VAL B 1 91 ? -11.379 12.683 -12.158 1.00 43.88 323 VAL B O 1
ATOM 1734 N N . VAL B 1 92 ? -10.141 14.555 -12.013 1.00 40.62 324 VAL B N 1
ATOM 1735 C CA . VAL B 1 92 ? -10.262 14.844 -10.599 1.00 42.96 324 VAL B CA 1
ATOM 1736 C C . VAL B 1 92 ? -11.040 16.153 -10.589 1.00 43.90 324 VAL B C 1
ATOM 1737 O O . VAL B 1 92 ? -10.485 17.211 -10.906 1.00 41.47 324 VAL B O 1
ATOM 1741 N N . ASP B 1 93 ? -12.362 16.045 -10.354 1.00 47.44 325 ASP B N 1
ATOM 1742 C CA . ASP B 1 93 ? -13.327 17.145 -10.319 1.00 49.16 325 ASP B CA 1
ATOM 1743 C C . ASP B 1 93 ? -13.463 17.869 -11.657 1.00 44.59 325 ASP B C 1
ATOM 1744 O O . ASP B 1 93 ? -13.394 19.099 -11.698 1.00 51.21 325 ASP B O 1
ATOM 1749 N N . GLU B 1 94 ? -13.647 17.109 -12.750 1.00 43.76 326 GLU B N 1
ATOM 1750 C CA . GLU B 1 94 ? -13.777 17.659 -14.109 1.00 46.67 326 GLU B CA 1
ATOM 1751 C C . GLU B 1 94 ? -12.519 18.448 -14.534 1.00 44.15 326 GLU B C 1
ATOM 1752 O O . GLU B 1 94 ? -12.623 19.438 -15.265 1.00 47.64 326 GLU B O 1
ATOM 1758 N N . LYS B 1 95 ? -11.347 18.042 -14.010 1.00 43.36 327 LYS B N 1
ATOM 1759 C CA . LYS B 1 95 ? -10.038 18.654 -14.241 1.00 43.05 327 LYS B CA 1
ATOM 1760 C C . LYS B 1 95 ? -9.062 17.487 -14.402 1.00 42.94 327 LYS B C 1
ATOM 1761 O O . LYS B 1 95 ? -9.068 16.554 -13.602 1.00 43.04 327 LYS B O 1
ATOM 1767 N N . PRO B 1 96 ? -8.260 17.482 -15.471 1.00 40.16 328 PRO B N 1
ATOM 1768 C CA . PRO B 1 96 ? -7.389 16.321 -15.730 1.00 41.43 328 PRO B CA 1
ATOM 1769 C C . PRO B 1 96 ? -6.230 16.114 -14.756 1.00 40.27 328 PRO B C 1
ATOM 1770 O O . PRO B 1 96 ? -5.629 17.084 -14.303 1.00 43.08 328 PRO B O 1
ATOM 1774 N N . PHE B 1 97 ? -5.913 14.832 -14.455 1.00 38.80 329 PHE B N 1
ATOM 1775 C CA . PHE B 1 97 ? -4.795 14.409 -13.595 1.00 40.15 329 PHE B CA 1
ATOM 1776 C C . PHE B 1 97 ? -3.864 13.475 -14.417 1.00 36.53 329 PHE B C 1
ATOM 1777 O O . PHE B 1 97 ? -2.719 13.829 -14.687 1.00 34.76 329 PHE B O 1
ATOM 1785 N N . LEU B 1 98 ? -4.380 12.321 -14.846 1.00 35.47 330 LEU B N 1
ATOM 1786 C CA . LEU B 1 98 ? -3.685 11.368 -15.703 1.00 31.16 330 LEU B CA 1
ATOM 1787 C C . LEU B 1 98 ? -4.323 11.412 -17.112 1.00 30.79 330 LEU B C 1
ATOM 1788 O O . LEU B 1 98 ? -5.452 11.879 -17.299 1.00 30.14 330 LEU B O 1
ATOM 1793 N N . GLN B 1 99 ? -3.611 10.879 -18.088 1.00 27.07 331 GLN B N 1
ATOM 1794 C CA . GLN B 1 99 ? -4.088 10.780 -19.445 1.00 29.11 331 GLN B CA 1
ATOM 1795 C C . GLN B 1 99 ? -3.461 9.572 -20.095 1.00 27.29 331 GLN B C 1
ATOM 1796 O O . GLN B 1 99 ? -2.257 9.362 -19.995 1.00 27.89 331 GLN B O 1
ATOM 1802 N N . CYS B 1 100 ? -4.281 8.780 -20.767 1.00 25.22 332 CYS B N 1
ATOM 1803 C CA . CYS B 1 100 ? -3.801 7.634 -21.508 1.00 23.16 332 CYS B CA 1
ATOM 1804 C C . CYS B 1 100 ? -4.205 7.834 -22.952 1.00 26.68 332 CYS B C 1
ATOM 1805 O O . CYS B 1 100 ? -5.379 8.048 -23.238 1.00 27.44 332 CYS B O 1
ATOM 1808 N N . THR B 1 101 ? -3.231 7.820 -23.855 1.00 27.21 333 THR B N 1
ATOM 1809 C CA . THR B 1 101 ? -3.502 7.977 -25.279 1.00 30.10 333 THR B CA 1
ATOM 1810 C C . THR B 1 101 ? -2.828 6.831 -26.027 1.00 31.78 333 THR B C 1
ATOM 1811 O O . THR B 1 101 ? -1.773 6.357 -25.630 1.00 32.17 333 THR B O 1
ATOM 1815 N N . ARG B 1 102 ? -3.476 6.345 -27.068 1.00 39.82 334 ARG B N 1
ATOM 1816 C CA . ARG B 1 102 ? -2.967 5.237 -27.858 1.00 44.00 334 ARG B CA 1
ATOM 1817 C C . ARG B 1 102 ? -3.284 5.469 -29.319 1.00 46.24 334 ARG B C 1
ATOM 1818 O O . ARG B 1 102 ? -4.437 5.737 -29.652 1.00 41.87 334 ARG B O 1
ATOM 1826 N N . SER B 1 103 ? -2.267 5.362 -30.191 1.00 45.69 335 SER B N 1
ATOM 1827 C CA . SER B 1 103 ? -2.491 5.531 -31.615 1.00 43.24 335 SER B CA 1
ATOM 1828 C C . SER B 1 103 ? -3.115 4.256 -32.149 1.00 42.85 335 SER B C 1
ATOM 1829 O O . SER B 1 103 ? -2.617 3.165 -31.902 1.00 42.47 335 SER B O 1
ATOM 1832 N N . ILE B 1 104 ? -4.266 4.386 -32.795 1.00 50.82 336 ILE B N 1
ATOM 1833 C CA . ILE B 1 104 ? -5.020 3.244 -33.303 1.00 48.26 336 ILE B CA 1
ATOM 1834 C C . ILE B 1 104 ? -5.399 3.456 -34.763 1.00 45.47 336 ILE B C 1
ATOM 1835 O O . ILE B 1 104 ? -5.668 4.582 -35.165 1.00 47.40 336 ILE B O 1
ATOM 1840 N N . GLU B 1 105 ? -5.415 2.383 -35.560 1.00 50.15 337 GLU B N 1
ATOM 1841 C CA . GLU B 1 105 ? -5.800 2.444 -36.965 1.00 51.86 337 GLU B CA 1
ATOM 1842 C C . GLU B 1 105 ? -7.258 2.921 -37.083 1.00 46.28 337 GLU B C 1
ATOM 1843 O O . GLU B 1 105 ? -8.163 2.320 -36.505 1.00 45.24 337 GLU B O 1
ATOM 1849 N N . THR B 1 106 ? -7.461 4.048 -37.765 1.0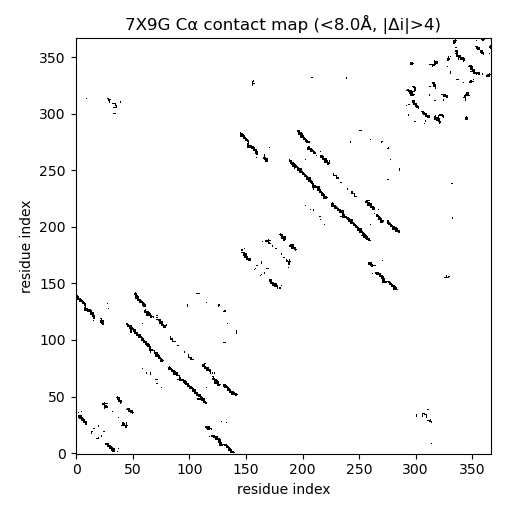0 46.03 338 THR B N 1
ATOM 1850 C CA . THR B 1 106 ? -8.780 4.657 -37.922 1.00 50.74 338 THR B CA 1
ATOM 1851 C C . THR B 1 106 ? -9.603 4.014 -39.048 1.00 50.63 338 THR B C 1
ATOM 1852 O O . THR B 1 106 ? -9.106 3.826 -40.156 1.00 49.33 338 THR B O 1
ATOM 1856 N N . GLY B 1 107 ? -10.862 3.712 -38.742 1.00 47.53 339 GLY B N 1
ATOM 1857 C CA . GLY B 1 107 ? -11.796 3.127 -39.693 1.00 47.76 339 GLY B CA 1
ATOM 1858 C C . GLY B 1 107 ? -11.988 1.626 -39.587 1.00 53.86 339 GLY B C 1
ATOM 1859 O O . GLY B 1 107 ? -12.856 1.069 -40.265 1.00 54.44 339 GLY B O 1
ATOM 1860 N N . LYS B 1 108 ? -11.176 0.950 -38.761 1.00 50.95 340 LYS B N 1
ATOM 1861 C CA . LYS B 1 108 ? -11.279 -0.503 -38.614 1.00 51.60 340 LYS B CA 1
ATOM 1862 C C . LYS B 1 108 ? -11.173 -0.985 -37.161 1.00 52.48 340 LYS B C 1
ATOM 1863 O O . LYS B 1 108 ? -10.698 -0.245 -36.288 1.00 54.66 340 LYS B O 1
ATOM 1869 N N . THR B 1 109 ? -11.626 -2.227 -36.904 1.00 54.05 341 THR B N 1
ATOM 1870 C CA . THR B 1 109 ? -11.583 -2.806 -35.564 1.00 54.03 341 THR B CA 1
ATOM 1871 C C . THR B 1 109 ? -10.172 -3.125 -35.132 1.00 51.12 341 THR B C 1
ATOM 1872 O O . THR B 1 109 ? -9.460 -3.851 -35.821 1.00 52.85 341 THR B O 1
ATOM 1876 N N . ASN B 1 110 ? -9.773 -2.549 -33.987 1.00 50.56 342 ASN B N 1
ATOM 1877 C CA . ASN B 1 110 ? -8.455 -2.679 -33.373 1.00 49.05 342 ASN B CA 1
ATOM 1878 C C . ASN B 1 110 ? -8.630 -2.888 -31.870 1.00 41.53 342 ASN B C 1
ATOM 1879 O O . ASN B 1 110 ? -8.830 -1.913 -31.138 1.00 43.66 342 ASN B O 1
ATOM 1884 N N . TYR B 1 111 ? -8.522 -4.129 -31.401 1.00 38.39 343 TYR B N 1
ATOM 1885 C CA . TYR B 1 111 ? -8.656 -4.415 -29.976 1.00 37.88 343 TYR B CA 1
ATOM 1886 C C . TYR B 1 111 ? -7.452 -3.885 -29.219 1.00 36.50 343 TYR B C 1
ATOM 1887 O O . TYR B 1 111 ? -6.345 -4.360 -29.435 1.00 37.47 343 TYR B O 1
ATOM 1896 N N . ASN B 1 112 ? -7.666 -2.892 -28.341 1.00 32.55 344 ASN B N 1
ATOM 1897 C CA . ASN B 1 112 ? -6.599 -2.304 -27.538 1.00 30.02 344 ASN B CA 1
ATOM 1898 C C . ASN B 1 112 ? -7.086 -1.957 -26.155 1.00 28.68 344 ASN B C 1
ATOM 1899 O O . ASN B 1 112 ? -8.000 -1.150 -26.029 1.00 27.57 344 ASN B O 1
ATOM 1904 N N . THR B 1 113 ? -6.452 -2.502 -25.122 1.00 26.77 345 THR B N 1
ATOM 1905 C CA . THR B 1 113 ? -6.727 -2.080 -23.755 1.00 28.65 345 THR B CA 1
ATOM 1906 C C . THR B 1 113 ? -5.716 -0.981 -23.462 1.00 25.30 345 THR B C 1
ATOM 1907 O O . THR B 1 113 ? -4.575 -1.065 -23.889 1.00 25.88 345 THR B O 1
ATOM 1911 N N . CYS B 1 114 ? -6.139 0.078 -22.799 1.00 26.35 346 CYS B N 1
ATOM 1912 C CA . CYS B 1 114 ? -5.299 1.235 -22.536 1.00 24.92 346 CYS B CA 1
ATOM 1913 C C . CYS B 1 114 ? -5.315 1.532 -21.057 1.00 22.74 346 CYS B C 1
ATOM 1914 O O . CYS B 1 114 ? -6.322 1.961 -20.508 1.00 22.28 346 CYS B O 1
ATOM 1917 N N . TYR B 1 115 ? -4.202 1.256 -20.406 1.00 21.91 347 TYR B N 1
ATOM 1918 C CA . TYR B 1 115 ? -4.081 1.376 -18.973 1.00 21.89 347 TYR B CA 1
ATOM 1919 C C . TYR B 1 115 ? -3.297 2.590 -18.522 1.00 19.75 347 TYR B C 1
ATOM 1920 O O . TYR B 1 115 ? -2.231 2.870 -19.051 1.00 22.18 347 TYR B O 1
ATOM 1929 N N . THR B 1 116 ? -3.789 3.264 -17.480 1.00 20.71 348 THR B N 1
ATOM 1930 C CA . THR B 1 116 ? -3.075 4.366 -16.867 1.00 22.79 348 THR B CA 1
ATOM 1931 C C . THR B 1 116 ? -3.284 4.334 -15.348 1.00 23.47 348 THR B C 1
ATOM 1932 O O . THR B 1 116 ? -4.350 3.954 -14.874 1.00 22.00 348 THR B O 1
ATOM 1936 N N . ALA B 1 117 ? -2.249 4.686 -14.584 1.00 24.91 349 ALA B N 1
ATOM 1937 C CA . ALA B 1 117 ? -2.343 4.714 -13.120 1.00 28.79 349 ALA B CA 1
ATOM 1938 C C . ALA B 1 117 ? -1.441 5.783 -12.523 1.00 31.31 349 ALA B C 1
ATOM 1939 O O . ALA B 1 117 ? -0.409 6.100 -13.099 1.00 33.45 349 ALA B O 1
ATOM 1941 N N . GLY B 1 118 ? -1.814 6.309 -11.371 1.00 37.47 350 GLY B N 1
ATOM 1942 C CA . GLY B 1 118 ? -1.027 7.340 -10.710 1.00 44.09 350 GLY B CA 1
ATOM 1943 C C . GLY B 1 118 ? -1.396 7.557 -9.259 1.00 44.76 350 GLY B C 1
ATOM 1944 O O . GLY B 1 118 ? -2.343 6.952 -8.767 1.00 46.51 350 GLY B O 1
ATOM 1945 N N . VAL B 1 119 ? -0.649 8.409 -8.555 1.00 47.27 351 VAL B N 1
ATOM 1946 C CA . VAL B 1 119 ? -0.927 8.680 -7.150 1.00 56.86 351 VAL B CA 1
ATOM 1947 C C . VAL B 1 119 ? -1.081 10.192 -6.913 1.00 58.00 351 VAL B C 1
ATOM 1948 O O . VAL B 1 119 ? -0.352 10.982 -7.509 1.00 57.12 351 VAL B O 1
ATOM 1952 N N . CYS B 1 120 ? -2.084 10.595 -6.112 1.00 59.74 352 CYS B N 1
ATOM 1953 C CA . CYS B 1 120 ? -2.300 12.006 -5.788 1.00 64.72 352 CYS B CA 1
ATOM 1954 C C . CYS B 1 120 ? -3.086 12.182 -4.493 1.00 73.68 352 CYS B C 1
ATOM 1955 O O . CYS B 1 120 ? -3.851 11.297 -4.105 1.00 77.60 352 CYS B O 1
ATOM 1958 N N . LEU B 1 121 ? -2.909 13.328 -3.832 1.00 77.54 353 LEU B N 1
ATOM 1959 C CA . LEU B 1 121 ? -3.635 13.619 -2.608 1.00 80.25 353 LEU B CA 1
ATOM 1960 C C . LEU B 1 121 ? -5.045 14.067 -2.971 1.00 81.41 353 LEU B C 1
ATOM 1961 O O . LEU B 1 121 ? -5.225 14.838 -3.919 1.00 75.79 353 LEU B O 1
ATOM 1966 N N . LEU B 1 122 ? -6.043 13.575 -2.215 1.00 86.76 354 LEU B N 1
ATOM 1967 C CA . LEU B 1 122 ? -7.453 13.880 -2.423 1.00 90.24 354 LEU B CA 1
ATOM 1968 C C . LEU B 1 122 ? -8.140 14.404 -1.155 1.00 94.32 354 LEU B C 1
ATOM 1969 O O . LEU B 1 122 ? -7.676 14.163 -0.038 1.00 91.73 354 LEU B O 1
ATOM 1974 N N . LYS B 1 123 ? -9.225 15.158 -1.377 1.00 98.20 355 LYS B N 1
ATOM 1975 C CA . LYS B 1 123 ? -10.005 15.752 -0.263 1.00 99.83 355 LYS B CA 1
ATOM 1976 C C . LYS B 1 123 ? -11.401 15.143 -0.332 1.00 100.08 355 LYS B C 1
ATOM 1977 O O . LYS B 1 123 ? -11.813 14.808 -1.447 1.00 105.31 355 LYS B O 1
ATOM 1983 N N . ALA B 1 124 ? -12.121 15.051 0.790 1.00 96.15 356 ALA B N 1
ATOM 1984 C CA . ALA B 1 124 ? -13.415 14.331 0.790 1.00 90.17 356 ALA B CA 1
ATOM 1985 C C . ALA B 1 124 ? -14.439 14.890 -0.196 1.00 90.58 356 ALA B C 1
ATOM 1986 O O . ALA B 1 124 ? -14.369 16.094 -0.492 1.00 90.64 356 ALA B O 1
ATOM 1988 N N . ARG B 1 125 ? -15.362 14.044 -0.655 1.00 91.56 357 ARG B N 1
ATOM 1989 C CA . ARG B 1 125 ? -16.416 14.371 -1.619 1.00 94.28 357 ARG B CA 1
ATOM 1990 C C . ARG B 1 125 ? -15.841 14.795 -2.984 1.00 94.11 357 ARG B C 1
ATOM 1991 O O . ARG B 1 125 ? -16.431 15.607 -3.695 1.00 87.26 357 ARG B O 1
ATOM 1999 N N . GLN B 1 126 ? -14.707 14.198 -3.359 1.00 104.72 358 GLN B N 1
ATOM 2000 C CA . GLN B 1 126 ? -14.026 14.470 -4.617 1.00 93.51 358 GLN B CA 1
ATOM 2001 C C . GLN B 1 126 ? -14.458 13.446 -5.687 1.00 86.66 358 GLN B C 1
ATOM 2002 O O . GLN B 1 126 ? -14.317 12.240 -5.475 1.00 85.83 358 GLN B O 1
ATOM 2008 N N . LYS B 1 127 ? -14.973 13.936 -6.837 1.00 80.04 359 LYS B N 1
ATOM 2009 C CA . LYS B 1 127 ? -15.462 13.122 -7.962 1.00 75.46 359 LYS B CA 1
ATOM 2010 C C . LYS B 1 127 ? -14.364 12.714 -8.955 1.00 66.32 359 LYS B C 1
ATOM 2011 O O . LYS B 1 127 ? -13.873 13.567 -9.686 1.00 64.63 359 LYS B O 1
ATOM 2017 N N . ILE B 1 128 ? -14.039 11.412 -9.042 1.00 65.29 360 ILE B N 1
ATOM 2018 C CA . ILE B 1 128 ? -13.052 10.905 -10.008 1.00 59.48 360 ILE B CA 1
ATOM 2019 C C . ILE B 1 128 ? -13.793 10.222 -11.153 1.00 55.85 360 ILE B C 1
ATOM 2020 O O . ILE B 1 128 ? -14.680 9.422 -10.885 1.00 56.43 360 ILE B O 1
ATOM 2025 N N . ALA B 1 129 ? -13.413 10.478 -12.415 1.00 49.79 361 ALA B N 1
ATOM 2026 C CA . ALA B 1 129 ? -14.119 9.859 -13.542 1.00 52.72 361 ALA B CA 1
ATOM 2027 C C . ALA B 1 129 ? -13.209 9.441 -14.720 1.00 43.28 361 ALA B C 1
ATOM 2028 O O . ALA B 1 129 ? -12.062 9.867 -14.780 1.00 43.17 361 ALA B O 1
ATOM 2030 N N . VAL B 1 130 ? -13.704 8.579 -15.629 1.00 40.84 362 VAL B N 1
ATOM 2031 C CA . VAL B 1 130 ? -12.935 8.194 -16.811 1.00 40.16 362 VAL B CA 1
ATOM 2032 C C . VAL B 1 130 ? -13.564 8.892 -18.025 1.00 43.44 362 VAL B C 1
ATOM 2033 O O . VAL B 1 130 ? -14.701 8.582 -18.387 1.00 43.99 362 VAL B O 1
ATOM 2037 N N . LYS B 1 131 ? -12.852 9.868 -18.617 1.00 37.48 363 LYS B N 1
ATOM 2038 C CA . LYS B 1 131 ? -13.417 10.652 -19.703 1.00 40.34 363 LYS B CA 1
ATOM 2039 C C . LYS B 1 131 ? -12.684 10.544 -21.035 1.00 37.65 363 LYS B C 1
ATOM 2040 O O . LYS B 1 131 ? -11.546 10.945 -21.132 1.00 36.90 363 LYS B O 1
ATOM 2046 N N . MET B 1 132 ? -13.383 10.108 -22.082 1.00 38.16 364 MET B N 1
ATOM 2047 C CA . MET B 1 132 ? -12.853 10.006 -23.439 1.00 38.24 364 MET B CA 1
ATOM 2048 C C . MET B 1 132 ? -12.803 11.401 -24.052 1.00 38.93 364 MET B C 1
ATOM 2049 O O . MET B 1 132 ? -13.779 12.143 -23.938 1.00 44.11 364 MET B O 1
ATOM 2054 N N . VAL B 1 133 ? -11.673 11.775 -24.687 1.00 40.69 365 VAL B N 1
ATOM 2055 C CA . VAL B 1 133 ? -11.540 13.108 -25.275 1.00 39.91 365 VAL B CA 1
ATOM 2056 C C . VAL B 1 133 ? -12.211 13.179 -26.658 1.00 42.02 365 VAL B C 1
ATOM 2057 O O . VAL B 1 133 ? -12.771 14.216 -27.018 1.00 44.10 365 VAL B O 1
ATOM 2061 N N . HIS B 1 134 ? -12.233 12.060 -27.402 1.00 43.10 366 HIS B N 1
ATOM 2062 C CA . HIS B 1 134 ? -12.911 12.020 -28.701 1.00 51.14 366 HIS B CA 1
ATOM 2063 C C . HIS B 1 134 ? -14.323 11.440 -28.573 1.00 51.20 366 HIS B C 1
ATOM 2064 O O . HIS B 1 134 ? -14.633 10.739 -27.609 1.00 44.68 366 HIS B O 1
ATOM 2071 N N . ALA B 1 135 ? -15.170 11.727 -29.548 1.00 49.55 367 ALA B N 1
ATOM 2072 C CA . ALA B 1 135 ? -16.552 11.280 -29.524 1.00 48.93 367 ALA B CA 1
ATOM 2073 C C . ALA B 1 135 ? -16.825 9.964 -30.250 1.00 49.62 367 ALA B C 1
ATOM 2074 O O . ALA B 1 135 ? -17.594 9.148 -29.741 1.00 47.69 367 ALA B O 1
ATOM 2076 N N . ASP B 1 136 ? -16.250 9.763 -31.445 1.00 46.03 368 ASP B N 1
ATOM 2077 C CA . ASP B 1 136 ? -16.571 8.578 -32.235 1.00 51.48 368 ASP B CA 1
ATOM 2078 C C . ASP B 1 136 ? -15.760 7.352 -31.874 1.00 47.30 368 ASP B C 1
ATOM 2079 O O . ASP B 1 136 ? -14.997 6.839 -32.690 1.00 45.87 368 ASP B O 1
ATOM 2084 N N . ILE B 1 137 ? -15.977 6.847 -30.656 1.00 50.47 369 ILE B N 1
ATOM 2085 C CA . ILE B 1 137 ? -15.258 5.685 -30.154 1.00 47.08 369 ILE B CA 1
ATOM 2086 C C . ILE B 1 137 ? -16.226 4.578 -29.766 1.00 40.00 369 ILE B C 1
ATOM 2087 O O . ILE B 1 137 ? -17.276 4.841 -29.177 1.00 43.72 369 ILE B O 1
ATOM 2092 N N . SER B 1 138 ? -15.845 3.331 -30.072 1.00 36.89 370 SER B N 1
ATOM 2093 C CA . SER B 1 138 ? -16.545 2.137 -29.646 1.00 38.52 370 SER B CA 1
ATOM 2094 C C . SER B 1 138 ? -15.664 1.528 -28.553 1.00 37.51 370 SER B C 1
ATOM 2095 O O . SER B 1 138 ? -14.488 1.236 -28.784 1.00 31.49 370 SER B O 1
ATOM 2098 N N . ILE B 1 139 ? -16.214 1.426 -27.343 1.00 37.44 371 ILE B N 1
ATOM 2099 C CA . ILE B 1 139 ? -15.503 0.868 -26.202 1.00 33.15 371 ILE B CA 1
ATOM 2100 C C . ILE B 1 139 ? -16.182 -0.426 -25.801 1.00 34.42 371 ILE B C 1
ATOM 2101 O O . ILE B 1 139 ? -17.398 -0.470 -25.716 1.00 34.82 371 ILE B O 1
ATOM 2106 N N . ASN B 1 140 ? -15.401 -1.477 -25.544 1.00 34.94 372 ASN B N 1
ATOM 2107 C CA . ASN B 1 140 ? -15.955 -2.731 -25.072 1.00 31.66 372 ASN B CA 1
ATOM 2108 C C . ASN B 1 140 ? -15.873 -2.704 -23.551 1.00 31.73 372 ASN B C 1
ATOM 2109 O O . ASN B 1 140 ? -14.792 -2.840 -22.976 1.00 29.07 372 ASN B O 1
ATOM 2114 N N . MET B 1 141 ? -17.027 -2.469 -22.908 1.00 36.36 373 MET B N 1
ATOM 2115 C CA . MET B 1 141 ? -17.161 -2.389 -21.458 1.00 39.01 373 MET B CA 1
ATOM 2116 C C . MET B 1 141 ? -17.189 -3.785 -20.838 1.00 40.13 373 MET B C 1
ATOM 2117 O O . MET B 1 141 ? -18.151 -4.148 -20.166 1.00 42.62 373 MET B O 1
ATOM 2122 N N . SER B 1 142 ? -16.152 -4.581 -21.089 1.00 37.34 374 SER B N 1
ATOM 2123 C CA . SER B 1 142 ? -16.049 -5.910 -20.515 1.00 35.78 374 SER B CA 1
ATOM 2124 C C . SER B 1 142 ? -15.588 -5.784 -19.062 1.00 38.83 374 SER B C 1
ATOM 2125 O O . SER B 1 142 ? -14.906 -4.822 -18.708 1.00 40.19 374 SER B O 1
ATOM 2128 N N . LYS B 1 143 ? -15.952 -6.757 -18.214 1.00 40.05 375 LYS B N 1
ATOM 2129 C CA . LYS B 1 143 ? -15.494 -6.750 -16.821 1.00 42.32 375 LYS B CA 1
ATOM 2130 C C . LYS B 1 143 ? -13.978 -7.077 -16.687 1.00 35.03 375 LYS B C 1
ATOM 2131 O O . LYS B 1 143 ? -13.375 -6.789 -15.658 1.00 34.77 375 LYS B O 1
ATOM 2137 N N . HIS B 1 144 ? -13.353 -7.610 -17.741 1.00 36.23 376 HIS B N 1
ATOM 2138 C CA . HIS B 1 144 ? -11.938 -7.964 -17.709 1.00 35.74 376 HIS B CA 1
ATOM 2139 C C . HIS B 1 144 ? -11.059 -6.990 -18.500 1.00 34.89 376 HIS B C 1
ATOM 2140 O O . HIS B 1 144 ? -9.875 -6.870 -18.202 1.00 31.15 376 HIS B O 1
ATOM 2147 N N . THR B 1 145 ? -11.636 -6.248 -19.461 1.00 37.65 377 THR B N 1
ATOM 2148 C CA . THR B 1 145 ? -10.859 -5.286 -20.245 1.00 36.99 377 THR B CA 1
ATOM 2149 C C . THR B 1 145 ? -11.099 -3.814 -19.848 1.00 34.76 377 THR B C 1
ATOM 2150 O O . THR B 1 145 ? -10.251 -2.979 -20.144 1.00 37.20 377 THR B O 1
ATOM 2154 N N . THR B 1 146 ? -12.226 -3.492 -19.217 1.00 29.43 378 THR B N 1
ATOM 2155 C CA . THR B 1 146 ? -12.495 -2.121 -18.785 1.00 30.37 378 THR B CA 1
ATOM 2156 C C . THR B 1 146 ? -12.785 -2.095 -17.291 1.00 35.10 378 THR B C 1
ATOM 2157 O O . THR B 1 146 ? -13.725 -2.735 -16.830 1.00 41.89 378 THR B O 1
ATOM 2161 N N . PHE B 1 147 ? -11.957 -1.397 -16.535 1.00 29.82 379 PHE B N 1
ATOM 2162 C CA . PHE B 1 147 ? -12.105 -1.322 -15.091 1.00 30.26 379 PHE B CA 1
ATOM 2163 C C . PHE B 1 147 ? -11.576 -0.013 -14.559 1.00 34.10 379 PHE B C 1
ATOM 2164 O O . PHE B 1 147 ? -10.751 0.635 -15.202 1.00 35.59 379 PHE B O 1
ATOM 2172 N N . PHE B 1 148 ? -12.035 0.373 -13.376 1.00 39.00 380 PHE B N 1
ATOM 2173 C CA . PHE B 1 148 ? -11.623 1.626 -12.777 1.00 39.10 380 PHE B CA 1
ATOM 2174 C C . PHE B 1 148 ? -11.430 1.403 -11.288 1.00 40.59 380 PHE B C 1
ATOM 2175 O O . PHE B 1 148 ? -12.339 0.923 -10.626 1.00 44.98 380 PHE B O 1
ATOM 2183 N N . GLY B 1 149 ? -10.240 1.701 -10.781 1.00 39.62 381 GLY B N 1
ATOM 2184 C CA . GLY B 1 149 ? -9.948 1.498 -9.371 1.00 43.32 381 GLY B CA 1
ATOM 2185 C C . GLY B 1 149 ? -9.208 2.602 -8.647 1.00 45.94 381 GLY B C 1
ATOM 2186 O O . GLY B 1 149 ? -8.642 3.502 -9.261 1.00 45.48 381 GLY B O 1
ATOM 2187 N N . ALA B 1 150 ? -9.211 2.517 -7.317 1.00 51.68 382 ALA B N 1
ATOM 2188 C CA . ALA B 1 150 ? -8.567 3.467 -6.415 1.00 56.73 382 ALA B CA 1
ATOM 2189 C C . ALA B 1 150 ? -8.187 2.763 -5.098 1.00 61.37 382 ALA B C 1
ATOM 2190 O O . ALA B 1 150 ? -8.858 1.819 -4.685 1.00 61.23 382 ALA B O 1
ATOM 2192 N N . ILE B 1 151 ? -7.087 3.188 -4.461 1.00 62.55 383 ILE B N 1
ATOM 2193 C CA . ILE B 1 151 ? -6.614 2.579 -3.218 1.00 67.07 383 ILE B CA 1
ATOM 2194 C C . ILE B 1 151 ? -6.134 3.662 -2.264 1.00 77.31 383 ILE B C 1
ATOM 2195 O O . ILE B 1 151 ? -5.198 4.384 -2.613 1.00 75.04 383 ILE B O 1
ATOM 2200 N N . ARG B 1 152 ? -6.742 3.777 -1.065 1.00 82.20 384 ARG B N 1
ATOM 2201 C CA . ARG B 1 152 ? -6.249 4.745 -0.092 1.00 84.50 384 ARG B CA 1
ATOM 2202 C C . ARG B 1 152 ? -5.005 4.132 0.505 1.00 86.15 384 ARG B C 1
ATOM 2203 O O . ARG B 1 152 ? -5.093 3.134 1.224 1.00 84.14 384 ARG B O 1
ATOM 2211 N N . LEU B 1 153 ? -3.848 4.694 0.179 1.00 87.67 385 LEU B N 1
ATOM 2212 C CA . LEU B 1 153 ? -2.585 4.177 0.683 1.00 92.79 385 LEU B CA 1
ATOM 2213 C C . LEU B 1 153 ? -2.390 4.546 2.153 1.00 99.20 385 LEU B C 1
ATOM 2214 O O . LEU B 1 153 ? -1.985 3.706 2.959 1.00 101.76 385 LEU B O 1
ATOM 2219 N N . GLY B 1 154 ? -2.727 5.781 2.497 1.00 100.05 386 GLY B N 1
ATOM 2220 C CA . GLY B 1 154 ? -2.601 6.244 3.867 1.00 104.56 386 GLY B CA 1
ATOM 2221 C C . GLY B 1 154 ? -2.894 7.716 4.033 1.00 104.07 386 GLY B C 1
ATOM 2222 O O . GLY B 1 154 ? -3.677 8.298 3.274 1.00 99.91 386 GLY B O 1
ATOM 2223 N N . GLU B 1 155 ? -2.242 8.318 5.032 1.00 108.21 387 GLU B N 1
ATOM 2224 C CA . GLU B 1 155 ? -2.372 9.715 5.428 1.00 108.42 387 GLU B CA 1
ATOM 2225 C C . GLU B 1 155 ? -1.798 10.674 4.384 1.00 106.75 387 GLU B C 1
ATOM 2226 O O . GLU B 1 155 ? -0.774 10.376 3.766 1.00 107.88 387 GLU B O 1
ATOM 2232 N N . ALA B 1 156 ? -2.450 11.835 4.204 1.00 103.34 388 ALA B N 1
ATOM 2233 C CA . ALA B 1 156 ? -2.017 12.865 3.262 1.00 104.49 388 ALA B CA 1
ATOM 2234 C C . ALA B 1 156 ? -0.934 13.758 3.894 1.00 108.41 388 ALA B C 1
ATOM 2235 O O . ALA B 1 156 ? -1.168 14.352 4.951 1.00 108.63 388 ALA B O 1
ATOM 2237 N N . PRO B 1 157 ? 0.265 13.862 3.278 1.00 110.37 389 PRO B N 1
ATOM 2238 C CA . PRO B 1 157 ? 1.320 14.702 3.878 1.00 110.84 389 PRO B CA 1
ATOM 2239 C C . PRO B 1 157 ? 1.074 16.204 3.707 1.00 108.25 389 PRO B C 1
ATOM 2240 O O . PRO B 1 157 ? 0.389 16.625 2.772 1.00 97.86 389 PRO B O 1
ATOM 2244 N N . CYS C 2 17 ? -37.569 -6.107 5.274 1.00 67.17 44 CYS C N 1
ATOM 2245 C CA . CYS C 2 17 ? -36.641 -5.958 4.166 1.00 63.62 44 CYS C CA 1
ATOM 2246 C C . CYS C 2 17 ? -37.225 -6.598 2.908 1.00 66.49 44 CYS C C 1
ATOM 2247 O O . CYS C 2 17 ? -36.983 -7.772 2.634 1.00 61.91 44 CYS C O 1
ATOM 2250 N N . GLN C 2 18 ? -38.002 -5.825 2.143 1.00 65.54 45 GLN C N 1
ATOM 2251 C CA . GLN C 2 18 ? -38.624 -6.330 0.925 1.00 67.44 45 GLN C CA 1
ATOM 2252 C C . GLN C 2 18 ? -37.680 -6.272 -0.282 1.00 72.20 45 GLN C C 1
ATOM 2253 O O . GLN C 2 18 ? -36.660 -5.576 -0.258 1.00 76.57 45 GLN C O 1
ATOM 2259 N N . GLU C 2 19 ? -38.027 -7.007 -1.340 1.00 70.31 46 GLU C N 1
ATOM 2260 C CA . GLU C 2 19 ? -37.273 -7.061 -2.583 1.00 61.21 46 GLU C CA 1
ATOM 2261 C C . GLU C 2 19 ? -37.551 -5.796 -3.391 1.00 64.30 46 GLU C C 1
ATOM 2262 O O . GLU C 2 19 ? -38.706 -5.365 -3.465 1.00 61.92 46 GLU C O 1
ATOM 2268 N N . CYS C 2 20 ? -36.498 -5.198 -3.994 1.00 67.16 47 CYS C N 1
ATOM 2269 C CA . CYS C 2 20 ? -36.611 -4.006 -4.845 1.00 62.75 47 CYS C CA 1
ATOM 2270 C C . CYS C 2 20 ? -37.545 -4.314 -6.028 1.00 54.48 47 CYS C C 1
ATOM 2271 O O . CYS C 2 20 ? -37.435 -5.391 -6.607 1.00 55.19 47 CYS C O 1
ATOM 2274 N N . PRO C 2 21 ? -38.499 -3.411 -6.357 1.00 54.64 48 PRO C N 1
ATOM 2275 C CA . PRO C 2 21 ? -39.476 -3.708 -7.425 1.00 52.51 48 PRO C CA 1
ATOM 2276 C C . PRO C 2 21 ? -38.893 -4.110 -8.766 1.00 51.53 48 PRO C C 1
ATOM 2277 O O . PRO C 2 21 ? -38.318 -3.290 -9.478 1.00 47.46 48 PRO C O 1
ATOM 2281 N N . PRO C 2 22 ? -39.055 -5.391 -9.126 1.00 51.14 49 PRO C N 1
ATOM 2282 C CA . PRO C 2 22 ? -38.497 -5.857 -10.394 1.00 50.88 49 PRO C CA 1
ATOM 2283 C C . PRO C 2 22 ? -39.166 -5.262 -11.636 1.00 50.57 49 PRO C C 1
ATOM 2284 O O . PRO C 2 22 ? -40.347 -4.904 -11.667 1.00 55.05 49 PRO C O 1
ATOM 2288 N N . CYS C 2 23 ? -38.347 -5.147 -12.656 1.00 42.53 50 CYS C N 1
ATOM 2289 C CA . CYS C 2 23 ? -38.609 -4.604 -13.971 1.00 45.99 50 CYS C CA 1
ATOM 2290 C C . CYS C 2 23 ? -38.952 -5.695 -14.963 1.00 48.95 50 CYS C C 1
ATOM 2291 O O . CYS C 2 23 ? -38.549 -6.850 -14.796 1.00 48.34 50 CYS C O 1
ATOM 2294 N N . GLY C 2 24 ? -39.675 -5.317 -16.004 1.00 45.84 51 GLY C N 1
ATOM 2295 C CA . GLY C 2 24 ? -40.023 -6.260 -17.048 1.00 49.29 51 GLY C CA 1
ATOM 2296 C C . GLY C 2 24 ? -38.971 -6.295 -18.135 1.00 48.54 51 GLY C C 1
ATOM 2297 O O . GLY C 2 24 ? -38.038 -5.485 -18.144 1.00 45.21 51 GLY C O 1
ATOM 2298 N N . PRO C 2 25 ? -39.097 -7.259 -19.064 1.00 51.16 52 PRO C N 1
ATOM 2299 C CA . PRO C 2 25 ? -38.161 -7.307 -20.196 1.00 56.15 52 PRO C CA 1
ATOM 2300 C C . PRO C 2 25 ? -38.376 -6.087 -21.090 1.00 56.55 52 PRO C C 1
ATOM 2301 O O . PRO C 2 25 ? -39.517 -5.675 -21.307 1.00 52.87 52 PRO C O 1
ATOM 2305 N N . GLY C 2 26 ? -37.274 -5.494 -21.545 1.00 58.34 53 GLY C N 1
ATOM 2306 C CA . GLY C 2 26 ? -37.291 -4.278 -22.355 1.00 58.44 53 GLY C CA 1
ATOM 2307 C C . GLY C 2 26 ? -37.578 -3.027 -21.544 1.00 48.45 53 GLY C C 1
ATOM 2308 O O . GLY C 2 26 ? -38.137 -2.059 -22.057 1.00 44.50 53 GLY C O 1
ATOM 2309 N N . GLU C 2 27 ? -37.219 -3.056 -20.261 1.00 42.63 54 GLU C N 1
ATOM 2310 C CA . GLU C 2 27 ? -37.441 -1.977 -19.319 1.00 39.43 54 GLU C CA 1
ATOM 2311 C C . GLU C 2 27 ? -36.330 -2.002 -18.279 1.00 40.27 54 GLU C C 1
ATOM 2312 O O . GLU C 2 27 ? -35.980 -3.063 -17.764 1.00 48.75 54 GLU C O 1
ATOM 2318 N N . GLU C 2 28 ? -35.780 -0.840 -17.964 1.00 42.40 55 GLU C N 1
ATOM 2319 C CA . GLU C 2 28 ? -34.681 -0.725 -17.018 1.00 43.75 55 GLU C CA 1
ATOM 2320 C C . GLU C 2 28 ? -35.069 0.087 -15.780 1.00 41.44 55 GLU C C 1
ATOM 2321 O O . GLU C 2 28 ? -36.012 0.875 -15.839 1.00 40.98 55 GLU C O 1
ATOM 2327 N N . PRO C 2 29 ? -34.353 -0.076 -14.649 1.00 41.72 56 PRO C N 1
ATOM 2328 C CA . PRO C 2 29 ? -34.703 0.698 -13.451 1.00 44.90 56 PRO C CA 1
ATOM 2329 C C . PRO C 2 29 ? -34.595 2.210 -13.625 1.00 48.87 56 PRO C C 1
ATOM 2330 O O . PRO C 2 29 ? -33.692 2.709 -14.289 1.00 45.46 56 PRO C O 1
ATOM 2334 N N . TYR C 2 30 ? -35.536 2.933 -13.027 1.00 53.49 57 TYR C N 1
ATOM 2335 C CA . TYR C 2 30 ? -35.526 4.381 -12.987 1.00 51.00 57 TYR C CA 1
ATOM 2336 C C . TYR C 2 30 ? -35.360 4.694 -11.495 1.00 59.08 57 TYR C C 1
ATOM 2337 O O . TYR C 2 30 ? -36.319 4.559 -10.738 1.00 55.50 57 TYR C O 1
ATOM 2346 N N . LEU C 2 31 ? -34.134 5.001 -11.056 1.00 61.62 58 LEU C N 1
ATOM 2347 C CA . LEU C 2 31 ? -33.892 5.317 -9.651 1.00 66.04 58 LEU C CA 1
ATOM 2348 C C . LEU C 2 31 ? -33.969 6.844 -9.442 1.00 74.92 58 LEU C C 1
ATOM 2349 O O . LEU C 2 31 ? -33.644 7.618 -10.354 1.00 72.95 58 LEU C O 1
ATOM 2354 N N . SER C 2 32 ? -34.438 7.275 -8.253 1.00 79.68 59 SER C N 1
ATOM 2355 C CA . SER C 2 32 ? -34.528 8.696 -7.902 1.00 82.69 59 SER C CA 1
ATOM 2356 C C . SER C 2 32 ? -34.425 8.896 -6.375 1.00 82.32 59 SER C C 1
ATOM 2357 O O . SER C 2 32 ? -33.322 8.993 -5.827 1.00 78.31 59 SER C O 1
ATOM 2360 N N . ASP C 2 39 ? -42.176 11.495 -1.883 1.00 82.98 66 ASP C N 1
ATOM 2361 C CA . ASP C 2 39 ? -42.044 10.044 -1.998 1.00 77.77 66 ASP C CA 1
ATOM 2362 C C . ASP C 2 39 ? -41.118 9.669 -3.161 1.00 77.78 66 ASP C C 1
ATOM 2363 O O . ASP C 2 39 ? -41.109 10.351 -4.190 1.00 81.89 66 ASP C O 1
ATOM 2368 N N . GLU C 2 40 ? -40.302 8.624 -2.977 1.00 76.32 67 GLU C N 1
ATOM 2369 C CA . GLU C 2 40 ? -39.359 8.206 -4.006 1.00 70.46 67 GLU C CA 1
ATOM 2370 C C . GLU C 2 40 ? -40.076 7.732 -5.253 1.00 69.91 67 GLU C C 1
ATOM 2371 O O . GLU C 2 40 ? -40.983 6.897 -5.187 1.00 68.28 67 GLU C O 1
ATOM 2377 N N . ASP C 2 41 ? -39.685 8.296 -6.393 1.00 63.96 68 ASP C N 1
ATOM 2378 C CA . ASP C 2 41 ? -40.294 7.950 -7.656 1.00 61.70 68 ASP C CA 1
ATOM 2379 C C . ASP C 2 41 ? -39.549 6.816 -8.352 1.00 63.55 68 ASP C C 1
ATOM 2380 O O . ASP C 2 41 ? -39.418 6.835 -9.574 1.00 67.38 68 ASP C O 1
ATOM 2385 N N . TYR C 2 42 ? -39.057 5.826 -7.582 1.00 57.97 69 TYR C N 1
ATOM 2386 C CA . TYR C 2 42 ? -38.366 4.672 -8.163 1.00 56.69 69 TYR C CA 1
ATOM 2387 C C . TYR C 2 42 ? -39.371 3.861 -8.992 1.00 52.73 69 TYR C C 1
ATOM 2388 O O . TYR C 2 42 ? -40.454 3.513 -8.507 1.00 53.26 69 TYR C O 1
ATOM 2397 N N . GLY C 2 43 ? -39.004 3.577 -10.230 1.00 48.59 70 GLY C N 1
ATOM 2398 C CA . GLY C 2 43 ? -39.877 2.825 -11.110 1.00 47.46 70 GLY C CA 1
ATOM 2399 C C . GLY C 2 43 ? -39.150 2.121 -12.223 1.00 44.48 70 GLY C C 1
ATOM 2400 O O . GLY C 2 43 ? -37.991 1.730 -12.072 1.00 47.74 70 GLY C O 1
ATOM 2401 N N . CYS C 2 44 ? -39.832 1.968 -13.356 1.00 42.29 71 CYS C N 1
ATOM 2402 C CA . CYS C 2 44 ? -39.275 1.259 -14.492 1.00 43.54 71 CYS C CA 1
ATOM 2403 C C . CYS C 2 44 ? -39.588 1.948 -15.822 1.00 42.97 71 CYS C C 1
ATOM 2404 O O . CYS C 2 44 ? -40.759 2.047 -16.209 1.00 40.07 71 CYS C O 1
ATOM 2407 N N . VAL C 2 45 ? -38.546 2.412 -16.522 1.00 37.55 72 VAL C N 1
ATOM 2408 C CA . VAL C 2 45 ? -38.679 3.096 -17.810 1.00 41.20 72 VAL C CA 1
ATOM 2409 C C . VAL C 2 45 ? -38.332 2.171 -18.989 1.00 38.68 72 VAL C C 1
ATOM 2410 O O . VAL C 2 45 ? -37.490 1.291 -18.833 1.00 41.08 72 VAL C O 1
ATOM 2414 N N . PRO C 2 46 ? -38.925 2.366 -20.185 1.00 34.10 73 PRO C N 1
ATOM 2415 C CA . PRO C 2 46 ? -38.610 1.475 -21.317 1.00 38.76 73 PRO C CA 1
ATOM 2416 C C . PRO C 2 46 ? -37.181 1.591 -21.856 1.00 46.48 73 PRO C C 1
ATOM 2417 O O . PRO C 2 46 ? -36.413 2.443 -21.410 1.00 49.43 73 PRO C O 1
ATOM 2421 N N . CYS C 2 47 ? -36.856 0.801 -22.870 1.00 46.05 74 CYS C N 1
ATOM 2422 C CA . CYS C 2 47 ? -35.456 0.781 -23.351 1.00 46.17 74 CYS C CA 1
ATOM 2423 C C . CYS C 2 47 ? -35.313 1.547 -24.664 1.00 48.86 74 CYS C C 1
ATOM 2424 O O . CYS C 2 47 ? -36.200 1.417 -25.515 1.00 48.65 74 CYS C O 1
ATOM 2427 N N . PRO C 2 48 ? -34.250 2.362 -24.838 1.00 51.86 75 PRO C N 1
ATOM 2428 C CA . PRO C 2 48 ? -33.994 3.076 -26.094 1.00 45.53 75 PRO C CA 1
ATOM 2429 C C . PRO C 2 48 ? -33.933 2.230 -27.377 1.00 45.77 75 PRO C C 1
ATOM 2430 O O . PRO C 2 48 ? -33.904 1.039 -27.267 1.00 51.26 75 PRO C O 1
ATOM 2434 N N . ALA C 2 49 ? -33.836 2.862 -28.551 1.00 47.25 76 ALA C N 1
ATOM 2435 C CA . ALA C 2 49 ? -33.932 2.148 -29.845 1.00 48.34 76 ALA C CA 1
ATOM 2436 C C . ALA C 2 49 ? -32.940 1.004 -30.066 1.00 52.59 76 ALA C C 1
ATOM 2437 O O . ALA C 2 49 ? -33.389 -0.069 -30.508 1.00 53.67 76 ALA C O 1
ATOM 2439 N N . GLU C 2 50 ? -31.656 1.195 -29.796 1.00 52.16 77 GLU C N 1
ATOM 2440 C CA . GLU C 2 50 ? -30.704 0.113 -30.140 1.00 46.86 77 GLU C CA 1
ATOM 2441 C C . GLU C 2 50 ? -30.250 -0.526 -28.840 1.00 45.94 77 GLU C C 1
ATOM 2442 O O . GLU C 2 50 ? -29.063 -0.823 -28.712 1.00 48.29 77 GLU C O 1
ATOM 2448 N N . LYS C 2 51 ? -31.187 -0.731 -27.940 1.00 47.09 78 LYS C N 1
ATOM 2449 C CA . LYS C 2 51 ? -30.848 -1.264 -26.633 1.00 51.21 78 LYS C CA 1
ATOM 2450 C C . LYS C 2 51 ? -31.883 -2.317 -26.166 1.00 52.51 78 LYS C C 1
ATOM 2451 O O . LYS C 2 51 ? -32.988 -2.387 -26.705 1.00 52.60 78 LYS C O 1
ATOM 2457 N N . PHE C 2 52 ? -31.535 -3.137 -25.160 1.00 51.71 79 PHE C N 1
ATOM 2458 C CA . PHE C 2 52 ? -32.412 -4.184 -24.648 1.00 52.00 79 PHE C CA 1
ATOM 2459 C C . PHE C 2 52 ? -32.233 -4.405 -23.122 1.00 51.03 79 PHE C C 1
ATOM 2460 O O . PHE C 2 52 ? -31.281 -3.874 -22.534 1.00 45.76 79 PHE C O 1
ATOM 2468 N N . SER C 2 53 ? -33.110 -5.243 -22.504 1.00 54.96 80 SER C N 1
ATOM 2469 C CA . SER C 2 53 ? -33.029 -5.579 -21.079 1.00 52.58 80 SER C CA 1
ATOM 2470 C C . SER C 2 53 ? -33.711 -6.920 -20.718 1.00 55.43 80 SER C C 1
ATOM 2471 O O . SER C 2 53 ? -34.932 -6.978 -20.624 1.00 57.46 80 SER C O 1
ATOM 2474 N N . LYS C 2 54 ? -32.934 -7.989 -20.480 1.00 57.55 81 LYS C N 1
ATOM 2475 C CA . LYS C 2 54 ? -33.513 -9.281 -20.061 1.00 58.76 81 LYS C CA 1
ATOM 2476 C C . LYS C 2 54 ? -33.475 -9.347 -18.515 1.00 61.76 81 LYS C C 1
ATOM 2477 O O . LYS C 2 54 ? -33.086 -10.383 -17.943 1.00 61.97 81 LYS C O 1
ATOM 2483 N N . GLY C 2 55 ? -33.847 -8.237 -17.855 1.00 57.28 82 GLY C N 1
ATOM 2484 C CA . GLY C 2 55 ? -33.747 -8.185 -16.403 1.00 55.01 82 GLY C CA 1
ATOM 2485 C C . GLY C 2 55 ? -34.842 -7.531 -15.596 1.00 49.96 82 GLY C C 1
ATOM 2486 O O . GLY C 2 55 ? -35.746 -6.897 -16.137 1.00 47.42 82 GLY C O 1
ATOM 2487 N N . GLY C 2 56 ? -34.735 -7.742 -14.286 1.00 49.67 83 GLY C N 1
ATOM 2488 C CA . GLY C 2 56 ? -35.588 -7.207 -13.233 1.00 47.25 83 GLY C CA 1
ATOM 2489 C C . GLY C 2 56 ? -34.927 -6.054 -12.497 1.00 50.71 83 GLY C C 1
ATOM 2490 O O . GLY C 2 56 ? -35.608 -5.216 -11.911 1.00 55.73 83 GLY C O 1
ATOM 2491 N N . TYR C 2 57 ? -33.595 -6.017 -12.491 1.00 52.51 84 TYR C N 1
ATOM 2492 C CA . TYR C 2 57 ? -32.794 -4.906 -11.959 1.00 54.04 84 TYR C CA 1
ATOM 2493 C C . TYR C 2 57 ? -31.613 -4.545 -12.909 1.00 55.65 84 TYR C C 1
ATOM 2494 O O . TYR C 2 57 ? -30.806 -3.674 -12.581 1.00 56.14 84 TYR C O 1
ATOM 2503 N N . GLN C 2 58 ? -31.547 -5.191 -14.097 1.00 56.33 85 GLN C N 1
ATOM 2504 C CA . GLN C 2 58 ? -30.543 -4.951 -15.122 1.00 60.50 85 GLN C CA 1
ATOM 2505 C C . GLN C 2 58 ? -30.830 -3.638 -15.832 1.00 66.34 85 GLN C C 1
ATOM 2506 O O . GLN C 2 58 ? -31.960 -3.395 -16.278 1.00 71.75 85 GLN C O 1
ATOM 2512 N N . ILE C 2 59 ? -29.806 -2.797 -15.951 1.00 57.62 86 ILE C N 1
ATOM 2513 C CA . ILE C 2 59 ? -29.951 -1.556 -16.684 1.00 53.12 86 ILE C CA 1
ATOM 2514 C C . ILE C 2 59 ? -29.904 -1.851 -18.198 1.00 51.98 86 ILE C C 1
ATOM 2515 O O . ILE C 2 59 ? -29.532 -2.947 -18.632 1.00 50.18 86 ILE C O 1
ATOM 2520 N N . CYS C 2 60 ? -30.352 -0.894 -18.989 1.00 47.07 87 CYS C N 1
ATOM 2521 C CA . CYS C 2 60 ? -30.449 -1.052 -20.425 1.00 45.90 87 CYS C CA 1
ATOM 2522 C C . CYS C 2 60 ? -29.084 -1.008 -21.099 1.00 44.40 87 CYS C C 1
ATOM 2523 O O . CYS C 2 60 ? -28.297 -0.105 -20.827 1.00 48.24 87 CYS C O 1
ATOM 2526 N N . ARG C 2 61 ? -28.798 -1.983 -21.969 1.00 47.59 88 ARG C N 1
ATOM 2527 C CA . ARG C 2 61 ? -27.515 -2.037 -22.653 1.00 48.88 88 ARG C CA 1
ATOM 2528 C C . ARG C 2 61 ? -27.649 -2.134 -24.163 1.00 50.37 88 ARG C C 1
ATOM 2529 O O . ARG C 2 61 ? -28.636 -2.655 -24.661 1.00 47.85 88 ARG C O 1
ATOM 2537 N N . ARG C 2 62 ? -26.649 -1.616 -24.890 1.00 56.18 89 ARG C N 1
ATOM 2538 C CA . ARG C 2 62 ? -26.616 -1.567 -26.349 1.00 56.41 89 ARG C CA 1
ATOM 2539 C C . ARG C 2 62 ? -26.659 -2.946 -27.014 1.00 58.83 89 ARG C C 1
ATOM 2540 O O . ARG C 2 62 ? -26.338 -3.955 -26.381 1.00 62.93 89 ARG C O 1
ATOM 2548 N N . HIS C 2 63 ? -27.059 -2.990 -28.289 1.00 49.19 90 HIS C N 1
ATOM 2549 C CA . HIS C 2 63 ? -27.107 -4.244 -29.026 1.00 55.79 90 HIS C CA 1
ATOM 2550 C C . HIS C 2 63 ? -25.703 -4.744 -29.377 1.00 59.03 90 HIS C C 1
ATOM 2551 O O . HIS C 2 63 ? -24.753 -3.954 -29.430 1.00 59.07 90 HIS C O 1
ATOM 2558 N N . LYS C 2 64 ? -25.574 -6.071 -29.597 1.00 60.16 91 LYS C N 1
ATOM 2559 C CA . LYS C 2 64 ? -24.319 -6.731 -29.956 1.00 58.55 91 LYS C CA 1
ATOM 2560 C C . LYS C 2 64 ? -23.764 -6.121 -31.251 1.00 58.03 91 LYS C C 1
ATOM 2561 O O . LYS C 2 64 ? -24.523 -5.819 -32.172 1.00 59.12 91 LYS C O 1
ATOM 2567 N N . ASP C 2 65 ? -22.455 -5.897 -31.303 1.00 58.13 92 ASP C N 1
ATOM 2568 C CA . ASP C 2 65 ? -21.838 -5.267 -32.466 1.00 62.97 92 ASP C CA 1
ATOM 2569 C C . ASP C 2 65 ? -21.508 -6.245 -33.610 1.00 68.59 92 ASP C C 1
ATOM 2570 O O . ASP C 2 65 ? -21.015 -7.349 -33.370 1.00 67.58 92 ASP C O 1
ATOM 2575 N N . CYS C 2 66 ? -21.788 -5.832 -34.859 1.00 69.38 93 CYS C N 1
ATOM 2576 C CA . CYS C 2 66 ? -21.454 -6.650 -36.016 1.00 72.30 93 CYS C CA 1
ATOM 2577 C C . CYS C 2 66 ? -19.954 -6.516 -36.291 1.00 74.39 93 CYS C C 1
ATOM 2578 O O . CYS C 2 66 ? -19.293 -7.519 -36.485 1.00 75.83 93 CYS C O 1
ATOM 2581 N N . GLU C 2 67 ? -19.407 -5.286 -36.221 1.00 86.31 94 GLU C N 1
ATOM 2582 C CA . GLU C 2 67 ? -17.979 -5.029 -36.432 1.00 85.40 94 GLU C CA 1
ATOM 2583 C C . GLU C 2 67 ? -17.113 -5.287 -35.186 1.00 75.98 94 GLU C C 1
ATOM 2584 O O . GLU C 2 67 ? -15.917 -5.517 -35.323 1.00 81.86 94 GLU C O 1
ATOM 2590 N N . GLY C 2 68 ? -17.714 -5.302 -34.001 1.00 66.75 95 GLY C N 1
ATOM 2591 C CA . GLY C 2 68 ? -17.005 -5.630 -32.764 1.00 62.23 95 GLY C CA 1
ATOM 2592 C C . GLY C 2 68 ? -16.646 -7.107 -32.690 1.00 64.08 95 GLY C C 1
ATOM 2593 O O . GLY C 2 68 ? -15.656 -7.485 -32.058 1.00 61.69 95 GLY C O 1
ATOM 2594 N N . PHE C 2 69 ? -17.461 -7.953 -33.352 1.00 67.10 96 PHE C N 1
ATOM 2595 C CA . PHE C 2 69 ? -17.284 -9.396 -33.491 1.00 68.19 96 PHE C CA 1
ATOM 2596 C C . PHE C 2 69 ? -16.773 -9.794 -34.897 1.00 77.71 96 PHE C C 1
ATOM 2597 O O . PHE C 2 69 ? -16.388 -10.949 -35.087 1.00 77.45 96 PHE C O 1
ATOM 2605 N N . PHE C 2 70 ? -16.796 -8.845 -35.874 1.00 80.10 97 PHE C N 1
ATOM 2606 C CA . PHE C 2 70 ? -16.410 -8.992 -37.288 1.00 82.38 97 PHE C CA 1
ATOM 2607 C C . PHE C 2 70 ? -17.479 -9.754 -38.127 1.00 82.69 97 PHE C C 1
ATOM 2608 O O . PHE C 2 70 ? -17.255 -9.994 -39.310 1.00 93.96 97 PHE C O 1
ATOM 2616 N N . ARG C 2 71 ? -18.657 -10.058 -37.526 1.00 75.93 98 ARG C N 1
ATOM 2617 C CA . ARG C 2 71 ? -19.771 -10.852 -38.064 1.00 81.81 98 ARG C CA 1
ATOM 2618 C C . ARG C 2 71 ? -20.939 -10.049 -38.727 1.00 80.08 98 ARG C C 1
ATOM 2619 O O . ARG C 2 71 ? -20.850 -8.835 -38.901 1.00 71.58 98 ARG C O 1
ATOM 2627 N N . ALA C 2 72 ? -22.009 -10.778 -39.134 1.00 85.07 99 ALA C N 1
ATOM 2628 C CA . ALA C 2 72 ? -23.270 -10.320 -39.735 1.00 82.76 99 ALA C CA 1
ATOM 2629 C C . ALA C 2 72 ? -24.444 -10.619 -38.759 1.00 85.27 99 ALA C C 1
ATOM 2630 O O . ALA C 2 72 ? -24.272 -11.399 -37.826 1.00 80.16 99 ALA C O 1
ATOM 2632 N N . THR C 2 73 ? -25.627 -10.011 -38.965 1.00 90.22 100 THR C N 1
ATOM 2633 C CA . THR C 2 73 ? -26.766 -10.232 -38.061 1.00 90.57 100 THR C CA 1
ATOM 2634 C C . THR C 2 73 ? -27.782 -11.265 -38.562 1.00 89.98 100 THR C C 1
ATOM 2635 O O . THR C 2 73 ? -28.514 -10.983 -39.510 1.00 91.08 100 THR C O 1
ATOM 2639 N N . VAL C 2 74 ? -27.864 -12.440 -37.906 1.00 89.77 101 VAL C N 1
ATOM 2640 C CA . VAL C 2 74 ? -28.852 -13.451 -38.288 1.00 89.39 101 VAL C CA 1
ATOM 2641 C C . VAL C 2 74 ? -30.186 -13.155 -37.593 1.00 87.75 101 VAL C C 1
ATOM 2642 O O . VAL C 2 74 ? -31.241 -13.213 -38.226 1.00 83.34 101 VAL C O 1
ATOM 2646 N N . LEU C 2 75 ? -30.137 -12.781 -36.310 1.00 86.86 102 LEU C N 1
ATOM 2647 C CA . LEU C 2 75 ? -31.340 -12.453 -35.559 1.00 85.06 102 LEU C CA 1
ATOM 2648 C C . LEU C 2 75 ? -31.312 -10.972 -35.209 1.00 83.01 102 LEU C C 1
ATOM 2649 O O . LEU C 2 75 ? -30.592 -10.568 -34.293 1.00 83.46 102 LEU C O 1
ATOM 2654 N N . THR C 2 76 ? -32.067 -10.158 -35.962 1.00 79.98 103 THR C N 1
ATOM 2655 C CA . THR C 2 76 ? -32.128 -8.713 -35.753 1.00 79.49 103 THR C CA 1
ATOM 2656 C C . THR C 2 76 ? -32.640 -8.402 -34.336 1.00 78.83 103 THR C C 1
ATOM 2657 O O . THR C 2 76 ? -33.603 -9.002 -33.861 1.00 78.89 103 THR C O 1
ATOM 2661 N N . PRO C 2 77 ? -31.910 -7.552 -33.610 1.00 78.77 104 PRO C N 1
ATOM 2662 C CA . PRO C 2 77 ? -32.246 -7.305 -32.202 1.00 78.76 104 PRO C CA 1
ATOM 2663 C C . PRO C 2 77 ? -33.506 -6.494 -31.894 1.00 78.76 104 PRO C C 1
ATOM 2664 O O . PRO C 2 77 ? -33.983 -5.720 -32.718 1.00 79.66 104 PRO C O 1
ATOM 2668 N N . GLY C 2 78 ? -34.006 -6.649 -30.674 1.00 78.80 105 GLY C N 1
ATOM 2669 C CA . GLY C 2 78 ? -35.210 -5.967 -30.225 1.00 78.83 105 GLY C CA 1
ATOM 2670 C C . GLY C 2 78 ? -35.135 -5.411 -28.819 1.00 78.85 105 GLY C C 1
ATOM 2671 O O . GLY C 2 78 ? -34.110 -5.510 -28.153 1.00 78.84 105 GLY C O 1
ATOM 2672 N N . ASP C 2 79 ? -36.239 -4.909 -28.281 1.00 78.90 106 ASP C N 1
ATOM 2673 C CA . ASP C 2 79 ? -36.183 -4.222 -26.963 1.00 78.95 106 ASP C CA 1
ATOM 2674 C C . ASP C 2 79 ? -36.123 -5.175 -25.779 1.00 79.00 106 ASP C C 1
ATOM 2675 O O . ASP C 2 79 ? -35.568 -4.784 -24.756 1.00 79.03 106 ASP C O 1
ATOM 2680 N N . MET C 2 80 ? -36.684 -6.369 -25.898 1.00 84.10 107 MET C N 1
ATOM 2681 C CA . MET C 2 80 ? -36.797 -7.216 -24.684 1.00 84.48 107 MET C CA 1
ATOM 2682 C C . MET C 2 80 ? -36.319 -8.633 -24.922 1.00 92.40 107 MET C C 1
ATOM 2683 O O . MET C 2 80 ? -36.761 -9.212 -25.913 1.00 101.20 107 MET C O 1
ATOM 2688 N N . GLU C 2 81 ? -35.611 -9.213 -23.956 1.00 84.86 108 GLU C N 1
ATOM 2689 C CA . GLU C 2 81 ? -35.223 -10.637 -24.100 1.00 87.96 108 GLU C CA 1
ATOM 2690 C C . GLU C 2 81 ? -34.836 -10.810 -25.558 1.00 81.72 108 GLU C C 1
ATOM 2691 O O . GLU C 2 81 ? -34.988 -11.917 -26.098 1.00 81.67 108 GLU C O 1
ATOM 2697 N N . ASN C 2 82 ? -34.341 -9.723 -26.143 1.00 82.48 109 ASN C N 1
ATOM 2698 C CA . ASN C 2 82 ? -33.957 -9.756 -27.533 1.00 78.97 109 ASN C CA 1
ATOM 2699 C C . ASN C 2 82 ? -32.642 -9.037 -27.783 1.00 78.91 109 ASN C C 1
ATOM 2700 O O . ASN C 2 82 ? -32.633 -7.856 -28.114 1.00 78.86 109 ASN C O 1
ATOM 2705 N N . ASP C 2 83 ? -31.536 -9.752 -27.649 1.00 78.93 110 ASP C N 1
ATOM 2706 C CA . ASP C 2 83 ? -30.226 -9.212 -27.981 1.00 78.91 110 ASP C CA 1
ATOM 2707 C C . ASP C 2 83 ? -29.922 -9.631 -29.431 1.00 78.90 110 ASP C C 1
ATOM 2708 O O . ASP C 2 83 ? -30.514 -10.586 -29.954 1.00 81.82 110 ASP C O 1
ATOM 2713 N N . ALA C 2 84 ? -29.012 -8.915 -30.085 1.00 78.86 111 ALA C N 1
ATOM 2714 C CA . ALA C 2 84 ? -28.629 -9.225 -31.457 1.00 79.19 111 ALA C CA 1
ATOM 2715 C C . ALA C 2 84 ? -27.836 -10.520 -31.479 1.00 78.96 111 ALA C C 1
ATOM 2716 O O . ALA C 2 84 ? -26.880 -10.655 -30.718 1.00 79.27 111 ALA C O 1
ATOM 2718 N N . GLU C 2 85 ? -28.227 -11.473 -32.327 1.00 82.45 112 GLU C N 1
ATOM 2719 C CA . GLU C 2 85 ? -27.467 -12.709 -32.457 1.00 86.46 112 GLU C CA 1
ATOM 2720 C C . GLU C 2 85 ? -26.775 -12.684 -33.802 1.00 89.69 112 GLU C C 1
ATOM 2721 O O . GLU C 2 85 ? -27.411 -12.417 -34.820 1.00 89.17 112 GLU C O 1
ATOM 2727 N N . CYS C 2 86 ? -25.461 -12.879 -33.799 1.00 88.57 113 CYS C N 1
ATOM 2728 C CA . CYS C 2 86 ? -24.682 -12.862 -35.024 1.00 86.13 113 CYS C CA 1
ATOM 2729 C C . CYS C 2 86 ? -24.761 -14.207 -35.770 1.00 92.25 113 CYS C C 1
ATOM 2730 O O . CYS C 2 86 ? -25.052 -15.245 -35.175 1.00 93.00 113 CYS C O 1
ATOM 2733 N N . GLY C 2 87 ? -24.504 -14.170 -37.069 1.00 94.55 114 GLY C N 1
ATOM 2734 C CA . GLY C 2 87 ? -24.462 -15.360 -37.906 1.00 88.70 114 GLY C CA 1
ATOM 2735 C C . GLY C 2 87 ? -23.044 -15.537 -38.404 1.00 92.85 114 GLY C C 1
ATOM 2736 O O . GLY C 2 87 ? -22.097 -15.380 -37.630 1.00 89.15 114 GLY C O 1
ATOM 2737 N N . PRO C 2 88 ? -22.849 -15.768 -39.713 1.00 96.63 115 PRO C N 1
ATOM 2738 C CA . PRO C 2 88 ? -21.470 -15.858 -40.240 1.00 95.97 115 PRO C CA 1
ATOM 2739 C C . PRO C 2 88 ? -20.740 -14.497 -40.233 1.00 88.06 115 PRO C C 1
ATOM 2740 O O . PRO C 2 88 ? -21.270 -13.526 -39.691 1.00 87.06 115 PRO C O 1
ATOM 2744 N N . CYS C 2 89 ? -19.523 -14.417 -40.793 1.00 89.04 116 CYS C N 1
ATOM 2745 C CA . CYS C 2 89 ? -18.773 -13.161 -40.777 1.00 92.43 116 CYS C CA 1
ATOM 2746 C C . CYS C 2 89 ? -17.977 -12.905 -42.054 1.00 100.12 116 CYS C C 1
ATOM 2747 O O . CYS C 2 89 ? -16.749 -12.932 -42.023 1.00 103.85 116 CYS C O 1
ATOM 2750 N N . LEU C 2 90 ? -18.659 -12.615 -43.171 1.00 102.39 117 LEU C N 1
ATOM 2751 C CA . LEU C 2 90 ? -17.961 -12.364 -44.436 1.00 105.40 117 LEU C CA 1
ATOM 2752 C C . LEU C 2 90 ? -18.260 -10.983 -45.076 1.00 103.71 117 LEU C C 1
ATOM 2753 O O . LEU C 2 90 ? -18.641 -10.932 -46.250 1.00 100.08 117 LEU C O 1
ATOM 2758 N N . PRO C 2 91 ? -18.053 -9.846 -44.368 1.00 103.13 118 PRO C N 1
ATOM 2759 C CA . PRO C 2 91 ? -18.340 -8.540 -44.991 1.00 106.53 118 PRO C CA 1
ATOM 2760 C C . PRO C 2 91 ? -17.329 -8.137 -46.067 1.00 106.09 118 PRO C C 1
ATOM 2761 O O . PRO C 2 91 ? -17.294 -8.725 -47.148 1.00 103.61 118 PRO C O 1
ATOM 2765 N N . PRO C 2 100 ? -12.312 -8.986 -44.040 1.00 108.82 127 PRO C N 1
ATOM 2766 C CA . PRO C 2 100 ? -12.865 -9.116 -45.394 1.00 112.93 127 PRO C CA 1
ATOM 2767 C C . PRO C 2 100 ? -13.642 -10.423 -45.590 1.00 115.46 127 PRO C C 1
ATOM 2768 O O . PRO C 2 100 ? -14.779 -10.403 -46.060 1.00 111.22 127 PRO C O 1
ATOM 2772 N N . ARG C 2 101 ? -13.035 -11.558 -45.214 1.00 119.29 128 ARG C N 1
ATOM 2773 C CA . ARG C 2 101 ? -13.647 -12.882 -45.301 1.00 117.76 128 ARG C CA 1
ATOM 2774 C C . ARG C 2 101 ? -13.219 -13.656 -44.054 1.00 115.95 128 ARG C C 1
ATOM 2775 O O . ARG C 2 101 ? -12.206 -14.354 -44.065 1.00 113.60 128 ARG C O 1
ATOM 2783 N N . ASN C 2 102 ? -13.975 -13.488 -42.964 1.00 114.10 129 ASN C N 1
ATOM 2784 C CA . ASN C 2 102 ? -13.658 -14.078 -41.663 1.00 115.39 129 ASN C CA 1
ATOM 2785 C C . ASN C 2 102 ? -14.538 -15.293 -41.337 1.00 113.86 129 ASN C C 1
ATOM 2786 O O . ASN C 2 102 ? -15.758 -15.158 -41.297 1.00 109.92 129 ASN C O 1
ATOM 2791 N N . ILE C 2 103 ? -13.939 -16.477 -41.099 1.00 117.99 130 ILE C N 1
ATOM 2792 C CA . ILE C 2 103 ? -14.727 -17.675 -40.761 1.00 119.76 130 ILE C CA 1
ATOM 2793 C C . ILE C 2 103 ? -14.090 -18.466 -39.598 1.00 116.94 130 ILE C C 1
ATOM 2794 O O . ILE C 2 103 ? -13.343 -19.409 -39.854 1.00 119.56 130 ILE C O 1
ATOM 2799 N N . TYR C 2 104 ? -14.444 -18.093 -38.361 1.00 109.31 131 TYR C N 1
ATOM 2800 C CA . TYR C 2 104 ? -13.993 -18.831 -37.152 1.00 109.20 131 TYR C CA 1
ATOM 2801 C C . TYR C 2 104 ? -15.163 -18.827 -36.161 1.00 105.45 131 TYR C C 1
ATOM 2802 O O . TYR C 2 104 ? -16.069 -18.027 -36.391 1.00 102.62 131 TYR C O 1
ATOM 2811 N N . GLY C 2 105 ? -15.149 -19.660 -35.111 1.00 103.61 132 GLY C N 1
ATOM 2812 C CA . GLY C 2 105 ? -16.322 -19.825 -34.213 1.00 100.85 132 GLY C CA 1
ATOM 2813 C C . GLY C 2 105 ? -16.809 -18.691 -33.315 1.00 98.86 132 GLY C C 1
ATOM 2814 O O . GLY C 2 105 ? -18.013 -18.410 -33.372 1.00 102.40 132 GLY C O 1
ATOM 2815 N N . MET C 2 106 ? -15.948 -18.022 -32.545 1.00 101.26 133 MET C N 1
ATOM 2816 C CA . MET C 2 106 ? -16.449 -16.999 -31.570 1.00 106.19 133 MET C CA 1
ATOM 2817 C C . MET C 2 106 ? -16.134 -15.592 -32.074 1.00 97.21 133 MET C C 1
ATOM 2818 O O . MET C 2 106 ? -17.056 -14.907 -32.531 1.00 94.37 133 MET C O 1
ATOM 2823 N N . VAL C 2 107 ? -14.884 -15.165 -31.940 1.00 95.81 134 VAL C N 1
ATOM 2824 C CA . VAL C 2 107 ? -14.516 -13.901 -32.558 1.00 94.42 134 VAL C CA 1
ATOM 2825 C C . VAL C 2 107 ? -13.758 -14.306 -33.818 1.00 98.82 134 VAL C C 1
ATOM 2826 O O . VAL C 2 107 ? -12.704 -14.932 -33.716 1.00 100.63 134 VAL C O 1
ATOM 2830 N N . CYS C 2 108 ? -14.314 -14.026 -34.999 1.00 97.39 135 CYS C N 1
ATOM 2831 C CA . CYS C 2 108 ? -13.677 -14.430 -36.254 1.00 105.68 135 CYS C CA 1
ATOM 2832 C C . CYS C 2 108 ? -12.799 -13.352 -36.862 1.00 105.89 135 CYS C C 1
ATOM 2833 O O . CYS C 2 108 ? -13.068 -12.180 -36.675 1.00 98.35 135 CYS C O 1
ATOM 2836 N N . TYR C 2 109 ? -11.766 -13.752 -37.592 1.00 119.58 136 TYR C N 1
ATOM 2837 C CA . TYR C 2 109 ? -10.849 -12.818 -38.265 1.00 118.92 136 TYR C CA 1
ATOM 2838 C C . TYR C 2 109 ? -10.416 -13.315 -39.672 1.00 122.16 136 TYR C C 1
ATOM 2839 O O . TYR C 2 109 ? -10.797 -14.414 -40.075 1.00 124.91 136 TYR C O 1
ATOM 2848 N N . SER C 2 110 ? -9.661 -12.482 -40.445 1.00 111.47 137 SER C N 1
ATOM 2849 C CA . SER C 2 110 ? -9.191 -12.829 -41.790 1.00 108.28 137 SER C CA 1
ATOM 2850 C C . SER C 2 110 ? -8.382 -14.130 -41.814 1.00 108.11 137 SER C C 1
ATOM 2851 O O . SER C 2 110 ? -7.807 -14.482 -42.842 1.00 100.35 137 SER C O 1
#

Organism: Homo sapiens (NCBI:txid9606)

B-factor: mean 53.1, std 24.55, range [10.13, 138.52]

Sequence (367 aa):
QPAVVHLQGQGSAIQVKNDLSGGVLNDWSRITMNPKVFKLHPRSGELEVLVDGTYFIYSQVEVYYINFTDFASYEVVVDEKPFLQCTRSIETGKTNYNTCYTAGVCLLKARQKIAVKMVHADISINMSKHTTFFGAIRLGEAPAQPAVVHLQGQGSAIQVKNDLSGGVLNDWSRITMNPKVFKLHPRSGELEVLVDGTYFIYSQVEVYYINFTDFASYEVVVDEKPFLQCTRSIETGKTNYNTCYTAGVCLLKARQKIAVKMVHADISINMSKHTTFFGAIRLGEAPCQECPPCGPGEEPYLSDEDYGCVPCPAEKFSKGGYQICRRHKDCEGFFRATVLTPGDMENDAECGPCLPPRNIYGMVCYS

Foldseek 3Di:
DKWKWKWAFDQDKDQQQPRDDQQWDQRTHTPGGDVCQWDHDRNRQKIFGAAWFKKKKKWKWKWFAFAPPQKWKKFWDKVNHGDDMWIGGHDHPGTDTDMTMDIDIDTDHGGIIITIGIDPGRIMTRRGRPRTMIMMMRPGHDDD/DKFKWKWAQPFAKDAQQPPHDQQWDQRIDGDRGDPVFWDADRVRGWIFTAAWAKKKKKWKWWWFAAAPDQKWKKAFDWQNHGDDMWIGGDDHPGTDTDITMDIDMDTDDGRITTTIGIPDRGIITGRGRVRTMIMMIGPDHDD/DDDDAFDAWQWEWDADVGPTDIGGEDDQWTGAIGHDGIDGADDCVVLQFAFPQDADRGPGHTDTDAHVVVHWGDPTRTDD

Secondary structure (DSSP, 8-state):
--EEEEEEE-S-EEEHHHH-STTB---EEEEEE-TTTEEE-TTT--EEE-S-EEEEEEEEEEEEE--S---EEEEEEETTEEEEEEEE---TTS---EEEEEEEEEEE-TT-EEEEEE-SSS-EEE--TTTSEEEEEEEE----/---EEEEEE-SSEEEHHHH-BTTB---EEESS--TTTEEEETTTTEEEE-S-EEEEEEEEEEEEEESS-SEEEEEEEESSSEEEEEEEE--TTS---EEEEEEEEEEE-SS-EEEEEES-SSEEEE--TTT-EEEEEEEE---/-PPP-PPPTTEEEE------EEEE--TTEE---SSPPPEEPPPHHHHT--EEE---SSS---EE--B----B--SSS---

Radius of gyration: 23.84 Å; Cα contacts (8 Å, |Δi|>4): 1040; chains: 3; bounding box: 63×43×63 Å

InterPro domains:
  IPR006052 Tumour necrosis factor domain [PF00229] (284-385)
  IPR006052 Tumour necrosis factor domain [PS50049] (249-385)
  IPR008983 Tumour necrosis factor-like domain superfamily [G3DSA:2.60.120.40] (248-391)
  IPR008983 Tumour necrosis factor-like domain superfamily [SSF49842] (248-388)
  IPR051748 Tumor Necrosis Factor Ligand Superfamily [PTHR15151] (19-385)

GO terms:
  GO:0005123 death receptor binding (F, IDA)
  GO:0038177 death receptor agonist activity (F, IMP)
  GO:0019221 cytokine-mediated signaling pathway (P, IMP)
  GO:1901222 regulation of non-canonical NF-kappaB signal transduction (P, IMP)
  GO:0005123 death receptor binding (F, IPI)
  GO:0005125 cytokine activity (F, IDA)
  GO:0019221 cytokine-mediated signaling pathway (P, IDA)
  GO:0005102 signaling receptor binding (F, IDA)
  GO:0043123 positive regulation of canonical NF-kappaB signal transduction (P, IDA)
  GO:0005515 protein binding (F, IPI)
  GO:0005576 extracellular region (C, EXP)
  GO:0042475 odontogenesis of dentin-containing tooth (P, IMP)
  GO:0005102 signaling receptor binding (F, TAS)
  GO:0005856 cytoskeleton (C, TAS)
  GO:0005886 plasma membrane (C, TAS)
  GO:0016020 membrane (C, TAS)

Solvent-accessible surface area: 18723 Å² total; per-residue (Å²): 122,98,11,63,2,51,0,21,1,55,47,66,44,18,66,5,99,133,73,24,98,57,7,30,0,36,60,11,5,27,85,71,6,20,11,88,16,1,102,17,37,79,205,26,0,45,0,15,0,58,54,77,0,24,0,66,0,34,0,25,0,14,2,34,61,0,42,175,56,69,85,2,2,2,36,0,6,16,72,149,153,65,69,25,96,17,76,103,86,11,128,68,46,124,83,40,139,26,52,6,113,24,33,12,86,25,108,6,156,26,175,48,77,0,6,0,80,4,39,155,6,42,0,9,0,35,2,31,86,122,37,0,35,0,0,0,52,46,95,25,140,31,107,158,121,99,7,66,2,42,0,17,1,78,46,25,16,17,51,9,135,77,31,26,90,54,5,30,0,41,15,16,29,135,85,81,38,52,113,162,7,4,116,7,57,70,143,47,0,32,0,21,0,69,49,90,0,20,0,68,0,32,0,24,0,15,1,7,50,0,49,183,24,83,72,3,2,3,29,0,8,29,80,164,133,63,70,29,92,12,82,92,90,7,108,71,32,84,17,41,99,32,51,4,107,22,36,12,86,27,95,7,160,30,180,24,84,0,4,0,66,4,66,41,44,52,5,15,0,41,0,24,106,128,34,0,30,0,0,0,47,48,100,17,140,45,140,188,176,110,74,83,82,14,26,59,8,58,12,13,59,112,83,192,117,50,38,9,30,0,16,8,18,30,90,38,29,3,120,13,21,129,89,56,19,30,46,14,65,34,63,35,13,62,27,50,45,67,95,108,121,40,20,56,87,100,73,45,5,81,14,15,90,3,87,109,98,192,0,129,132,60,152,59,0,129,101

Nearest PDB structures (foldseek):
  7x9g-assembly1_B  TM=9.925E-01  e=5.100E-25  Homo sapiens
  1rj8-assembly2_G  TM=9.551E-01  e=3.012E-23  Homo sapiens
  1u5x-assembly1_A  TM=8.332E-01  e=1.087E-09  Mus musculus
  4d7y-assembly1_A  TM=8.182E-01  e=1.827E-07  Mus musculus
  4mxv-assembly1_D  TM=7.479E-01  e=3.422E-07  Homo sapiens